Protein AF-A0A139AP33-F1 (afdb_monomer_lite)

Sequence (395 aa):
MQYPSALDFALANGSDWPFNKKGGNVVLVNPSEPEHVGDKYVLIPSLDIVRLLLRQGARVTDTALEKARWMTREGSDKWGRVFPPKPEFLHLLEFHITFLKQLTKVNADLQLRLEGAQRSVKELEQRRVEADRLAAALKELKGVVLSKDARISELERQSQSSLGLKNQWNSNAKRATSIANQSVARTLGTMDLGVDAILPKPVRKLVHVLRPYVPQDTDEIALSHGDKIWCMFQFADGWCAGMNRTTTQSGYFPMMCVSLSPPDEASAISKRAQASVPARTSSSSQLLQSPSIMADPPLHTLSKVPNGMLSREYKAPGLVLNNGTQGYAKAAEADTETDDGMYDSDGENVPAGGIPLPGGAMHVKQSESSVLLNGSSGLTVNGKLPRSDSLHVMW

Foldseek 3Di:
DDQPFPLSQLLAFDWFDWDADDDDDDDPDDDPDPVVGTDIDGRDRDPVSNVVCLVVPTDDDPSSLVSLVCLQPFQAHPVRRGDHRDNVSNVVNVVSVVVVVVVVVVVVVVVVVVVVVVVVVVVVVVVVVVVVVVVVVVVVVVVVVVVVVVVVVVVVVVVVVVVVVVVVVVVVVVVVVVVVVVVVVVVPPDDDDDPPQFDWDFDQAKKFFCAWDDDPDPQDDTDDHGWIWRWGTAHNLQKTWTAGPVVRDTGIDGNVRIGNDGNVVPPPDDDDDPDPRDDDPDDDDDDDDDDDDDDDDDDDDDDDDDDDDDDDDDDDDDDDDDDDDDDDDDDDDDDDDDDDDDDDDDDDDDDDDDDDDDDDDDDDDDDDDDDDDDDDDDDDDDDDDDDDDDDDDDD

Secondary structure (DSSP, 8-state):
---SSHHHHHT--EEEEEEEPSSS-------SSHHHHEEEEEE---HHHHHHHHHTT----HHHHHHHHHHHH--B-TTS-B----HHHHHHHHHHHHHHHHHHHHHHHHHHHHHHHHHHHHHHHHHHHHHHHHHHHHHHHHHHHHHHHHHHHHHHHHHHHHHHHHHHHHHHHHHHHHHHHHHHHHHT-S----TTSSSPEEEEEEEEESS-B--SSTTB--B-TT-EEEEEEE-TTSEEEEEETTT--EEEEEGGGEESS-GGGSTTS-----PPPPPP------S---------------------------PPPP-------------------------------PPPP----------------PPP-----------------------

Organism: Gonapodya prolifera (strain JEL478) (NCBI:txid1344416)

InterPro domains:
  IPR001452 SH3 domain [PF00018] (210-254)
  IPR001452 SH3 domain [PS50002] (202-263)
  IPR001452 SH3 domain [SM00326] (205-262)
  IPR036028 SH3-like domain superfamily [SSF50044] (200-282)

Structure (mmCIF, N/CA/C/O backbone):
data_AF-A0A139AP33-F1
#
_entry.id   AF-A0A139AP33-F1
#
loop_
_atom_site.group_PDB
_atom_site.id
_atom_site.type_symbol
_atom_site.label_atom_id
_atom_site.label_alt_id
_atom_site.label_comp_id
_atom_site.label_asym_id
_atom_site.label_entity_id
_atom_site.label_seq_id
_atom_site.pdbx_PDB_ins_code
_atom_site.Cartn_x
_atom_site.Cartn_y
_atom_site.Cartn_z
_atom_site.occupancy
_atom_site.B_iso_or_equiv
_atom_site.auth_seq_id
_atom_site.auth_comp_id
_atom_site.auth_asym_id
_atom_site.auth_atom_id
_atom_site.pdbx_PDB_model_num
ATOM 1 N N . MET A 1 1 ? 20.635 -9.758 -42.811 1.00 61.88 1 MET A N 1
ATOM 2 C CA . MET A 1 1 ? 21.502 -9.275 -41.712 1.00 61.88 1 MET A CA 1
ATOM 3 C C . MET A 1 1 ? 20.658 -9.184 -40.464 1.00 61.88 1 MET A C 1
ATOM 5 O O . MET A 1 1 ? 19.568 -8.636 -40.547 1.00 61.88 1 MET A O 1
ATOM 9 N N . GLN A 1 2 ? 21.104 -9.769 -39.359 1.00 79.38 2 GLN A N 1
ATOM 10 C CA . GLN A 1 2 ? 20.368 -9.698 -38.099 1.00 79.38 2 GLN A CA 1
ATOM 11 C C . GLN A 1 2 ? 21.037 -8.653 -37.211 1.00 79.38 2 GLN A C 1
ATOM 13 O O . GLN A 1 2 ? 22.228 -8.751 -36.926 1.00 79.38 2 GLN A O 1
ATOM 18 N N . TYR A 1 3 ? 20.274 -7.633 -36.826 1.00 87.38 3 TYR A N 1
ATOM 19 C CA . TYR A 1 3 ? 20.676 -6.697 -35.785 1.00 87.38 3 TYR A CA 1
ATOM 20 C C . TYR A 1 3 ? 20.034 -7.156 -34.474 1.00 87.38 3 TYR A C 1
ATOM 22 O O . TYR A 1 3 ? 18.835 -7.437 -34.483 1.00 87.38 3 TYR A O 1
ATOM 30 N N . PRO A 1 4 ? 20.787 -7.226 -33.360 1.00 90.75 4 PRO A N 1
ATOM 31 C CA . PRO A 1 4 ? 20.240 -7.671 -32.076 1.00 90.75 4 PRO A CA 1
ATOM 32 C C . PRO A 1 4 ? 19.092 -6.796 -31.561 1.00 90.75 4 PRO A C 1
ATOM 34 O O . PRO A 1 4 ? 18.235 -7.261 -30.817 1.00 90.75 4 PRO A O 1
ATOM 37 N N . SER A 1 5 ? 19.072 -5.520 -31.950 1.00 95.19 5 SER A N 1
ATOM 38 C CA . SER A 1 5 ? 18.048 -4.565 -31.545 1.00 95.19 5 SER A CA 1
ATOM 39 C C . SER A 1 5 ? 17.845 -3.468 -32.597 1.00 95.19 5 SER A C 1
ATOM 41 O O . SER A 1 5 ? 18.702 -3.222 -33.450 1.00 95.19 5 SER A O 1
ATOM 43 N N . ALA A 1 6 ? 16.716 -2.758 -32.512 1.00 94.94 6 ALA A N 1
ATOM 44 C CA . ALA A 1 6 ? 16.479 -1.559 -33.320 1.00 94.94 6 ALA A CA 1
ATOM 45 C C . ALA A 1 6 ? 17.514 -0.456 -33.030 1.00 94.94 6 ALA A C 1
ATOM 47 O O . ALA A 1 6 ? 17.881 0.298 -33.927 1.00 94.94 6 ALA A O 1
ATOM 48 N N . LEU A 1 7 ? 18.029 -0.396 -31.797 1.00 96.19 7 LEU A N 1
ATOM 49 C CA . LEU A 1 7 ? 19.092 0.527 -31.401 1.00 96.19 7 LEU A CA 1
ATOM 50 C C . LEU A 1 7 ? 20.423 0.165 -32.077 1.00 96.19 7 LEU A C 1
ATOM 52 O O . LEU A 1 7 ? 21.103 1.031 -32.618 1.00 96.19 7 LEU A O 1
ATOM 56 N N . ASP A 1 8 ? 20.750 -1.127 -32.128 1.00 94.69 8 ASP A N 1
ATOM 57 C CA . ASP A 1 8 ? 21.916 -1.652 -32.842 1.00 94.69 8 ASP A CA 1
ATOM 58 C C . ASP A 1 8 ? 21.874 -1.388 -34.348 1.00 94.69 8 ASP A C 1
ATOM 60 O O . ASP A 1 8 ? 22.937 -1.269 -34.966 1.00 94.69 8 ASP A O 1
ATOM 64 N N . PHE A 1 9 ? 20.669 -1.342 -34.925 1.00 94.38 9 PHE A N 1
ATOM 65 C CA . PHE A 1 9 ? 20.429 -0.964 -36.314 1.00 94.38 9 PHE A CA 1
ATOM 66 C C . PHE A 1 9 ? 20.532 0.550 -36.522 1.00 94.38 9 PHE A C 1
ATOM 68 O O . PHE A 1 9 ? 21.178 0.988 -37.467 1.00 94.38 9 PHE A O 1
ATOM 75 N N . ALA A 1 10 ? 19.968 1.361 -35.623 1.00 95.62 10 ALA A N 1
ATOM 76 C CA . ALA A 1 10 ? 20.058 2.822 -35.690 1.00 95.62 10 ALA A CA 1
ATOM 77 C C . ALA A 1 10 ? 21.498 3.345 -35.533 1.00 95.62 10 ALA A C 1
ATOM 79 O O . ALA A 1 10 ? 21.829 4.413 -36.043 1.00 95.62 10 ALA A O 1
ATOM 80 N N . LEU A 1 11 ? 22.354 2.579 -34.851 1.00 94.44 11 LEU A N 1
ATOM 81 C CA . LEU A 1 11 ? 23.795 2.815 -34.737 1.00 94.44 11 LEU A CA 1
ATOM 82 C C . LEU A 1 11 ? 24.606 2.113 -35.839 1.00 94.44 11 LEU A C 1
ATOM 84 O O . LEU A 1 11 ? 25.833 2.138 -35.809 1.00 94.44 11 LEU A O 1
ATOM 88 N N . ALA A 1 12 ? 23.972 1.447 -36.804 1.00 91.31 12 ALA A N 1
ATOM 89 C CA . ALA A 1 12 ? 24.701 0.877 -37.926 1.00 91.31 12 ALA A CA 1
ATOM 90 C C . ALA A 1 12 ? 25.215 2.007 -38.824 1.00 91.31 12 ALA A C 1
ATOM 92 O O . ALA A 1 12 ? 24.454 2.882 -39.233 1.00 91.31 12 ALA A O 1
ATOM 93 N N . ASN A 1 13 ? 26.508 1.969 -39.143 1.00 88.50 13 ASN A N 1
ATOM 94 C CA . ASN A 1 13 ? 27.123 2.914 -40.062 1.00 88.50 13 ASN A CA 1
ATOM 95 C C . ASN A 1 13 ? 27.767 2.186 -41.240 1.00 88.50 13 ASN A C 1
ATOM 97 O O . ASN A 1 13 ? 28.362 1.115 -41.089 1.00 88.50 13 ASN A O 1
ATOM 101 N N . GLY A 1 14 ? 27.641 2.798 -42.409 1.00 85.19 14 GLY A N 1
ATOM 102 C CA . GLY A 1 14 ? 28.465 2.535 -43.573 1.00 85.19 14 GLY A CA 1
ATOM 103 C C . GLY A 1 14 ? 27.660 2.423 -44.860 1.00 85.19 14 GLY A C 1
ATOM 104 O O . GLY A 1 14 ? 26.457 2.692 -44.909 1.00 85.19 14 GLY A O 1
ATOM 105 N N . SER A 1 15 ? 28.364 2.068 -45.920 1.00 80.00 15 SER A N 1
ATOM 106 C CA . SER A 1 15 ? 27.911 2.184 -47.304 1.00 80.00 15 SER A CA 1
ATOM 107 C C . SER A 1 15 ? 27.542 0.835 -47.910 1.00 80.00 15 SER A C 1
ATOM 109 O O . SER A 1 15 ? 27.972 -0.198 -47.429 1.00 80.00 15 SER A O 1
ATOM 111 N N . ASP A 1 16 ? 26.746 0.816 -48.976 1.00 84.94 16 ASP A N 1
ATOM 112 C CA . ASP A 1 16 ? 26.514 -0.409 -49.754 1.00 84.94 16 ASP A CA 1
ATOM 113 C C . ASP A 1 16 ? 25.817 -1.553 -48.986 1.00 84.94 16 ASP A C 1
ATOM 115 O O . ASP A 1 16 ? 26.021 -2.735 -49.273 1.00 84.94 16 ASP A O 1
ATOM 119 N N . TRP A 1 17 ? 24.955 -1.221 -48.017 1.00 85.44 17 TRP A N 1
ATOM 120 C CA . TRP A 1 17 ? 24.134 -2.219 -47.332 1.00 85.44 17 TRP A CA 1
ATOM 121 C C . TRP A 1 17 ? 23.071 -2.767 -48.297 1.00 85.44 17 TRP A C 1
ATOM 123 O O . TRP A 1 17 ? 22.276 -1.974 -48.802 1.00 85.44 17 TRP A O 1
ATOM 133 N N . PRO A 1 18 ? 23.020 -4.086 -48.555 1.00 87.12 18 PRO A N 1
ATOM 134 C CA . PRO A 1 18 ? 22.015 -4.676 -49.426 1.00 87.12 18 PRO A CA 1
ATOM 135 C C . PRO A 1 18 ? 20.666 -4.755 -48.704 1.00 87.12 18 PRO A C 1
ATOM 137 O O . PRO A 1 18 ? 20.555 -5.344 -47.626 1.00 87.12 18 PRO A O 1
ATOM 140 N N . PHE A 1 19 ? 19.637 -4.189 -49.320 1.00 88.12 19 PHE A N 1
ATOM 141 C CA . PHE A 1 19 ? 18.241 -4.306 -48.920 1.00 88.12 19 PHE A CA 1
ATOM 142 C C . PHE A 1 19 ? 17.433 -4.933 -50.052 1.00 88.12 19 PHE A C 1
ATOM 144 O O . PHE A 1 19 ? 17.755 -4.786 -51.229 1.00 88.12 19 PHE A O 1
ATOM 151 N N . ASN A 1 20 ? 16.354 -5.623 -49.696 1.00 87.81 20 ASN A N 1
ATOM 152 C CA . ASN A 1 20 ? 15.423 -6.143 -50.691 1.00 87.81 20 ASN A CA 1
ATOM 153 C C . ASN A 1 20 ? 14.781 -4.983 -51.463 1.00 87.81 20 ASN A C 1
ATOM 155 O O . ASN A 1 20 ? 14.482 -3.939 -50.874 1.00 87.81 20 ASN A O 1
ATOM 159 N N . LYS A 1 21 ? 14.520 -5.190 -52.760 1.00 85.25 21 LYS A N 1
ATOM 160 C CA . LYS A 1 21 ? 13.766 -4.223 -53.565 1.00 85.25 21 LYS A CA 1
ATOM 161 C C . LYS A 1 21 ? 12.393 -3.970 -52.953 1.00 85.25 21 LYS A C 1
ATOM 163 O O . LYS A 1 21 ? 11.751 -4.875 -52.417 1.00 85.25 21 LYS A O 1
ATOM 168 N N . LYS A 1 22 ? 11.926 -2.727 -53.051 1.00 82.44 22 LYS A N 1
ATOM 169 C CA . LYS A 1 22 ? 10.578 -2.357 -52.607 1.00 82.44 22 LYS A CA 1
ATOM 170 C C . LYS A 1 22 ? 9.536 -2.995 -53.531 1.00 82.44 22 LYS A C 1
ATOM 172 O O . LYS A 1 22 ? 9.592 -2.805 -54.741 1.00 82.44 22 LYS A O 1
ATOM 177 N N . GLY A 1 23 ? 8.558 -3.694 -52.959 1.00 80.44 23 GLY A N 1
ATOM 178 C CA . GLY A 1 23 ? 7.408 -4.239 -53.689 1.00 80.44 23 GLY A CA 1
ATOM 179 C C . GLY A 1 23 ? 7.094 -5.692 -53.331 1.00 80.44 23 GLY A C 1
ATOM 180 O O . GLY A 1 23 ? 7.936 -6.410 -52.806 1.00 80.44 23 GLY A O 1
ATOM 181 N N . GLY A 1 24 ? 5.858 -6.119 -53.607 1.00 78.06 24 GLY A N 1
ATOM 182 C CA . GLY A 1 24 ? 5.399 -7.502 -53.400 1.00 78.06 24 GLY A CA 1
ATOM 183 C C . GLY A 1 24 ? 5.496 -8.392 -54.643 1.00 78.06 24 GLY A C 1
ATOM 184 O O . GLY A 1 24 ? 5.074 -9.544 -54.599 1.00 78.06 24 GLY A O 1
ATOM 185 N N . ASN A 1 25 ? 6.003 -7.865 -55.762 1.00 75.69 25 ASN A N 1
ATOM 186 C CA . ASN A 1 25 ? 6.038 -8.588 -57.028 1.00 75.69 25 ASN A CA 1
ATOM 187 C C . ASN A 1 25 ? 7.357 -9.363 -57.145 1.00 75.69 25 ASN A C 1
ATOM 189 O O . ASN A 1 25 ? 8.392 -8.808 -57.516 1.00 75.69 25 ASN A O 1
ATOM 193 N N . VAL A 1 26 ? 7.325 -10.637 -56.753 1.00 72.06 26 VAL A N 1
ATOM 194 C CA . VAL A 1 26 ? 8.489 -11.526 -56.804 1.00 72.06 26 VAL A CA 1
ATOM 195 C C . VAL A 1 26 ? 8.651 -12.029 -58.233 1.00 72.06 26 VAL A C 1
ATOM 197 O O . VAL A 1 26 ? 7.945 -12.931 -58.678 1.00 72.06 26 VAL A O 1
ATOM 200 N N . VAL A 1 27 ? 9.585 -11.431 -58.966 1.00 75.75 27 VAL A N 1
ATOM 201 C CA . VAL A 1 27 ? 9.938 -11.872 -60.315 1.00 75.75 27 VAL A CA 1
ATOM 202 C C . VAL A 1 27 ? 10.985 -12.984 -60.206 1.00 75.75 27 VAL A C 1
ATOM 204 O O . VAL A 1 27 ? 12.118 -12.744 -59.795 1.00 75.75 27 VAL A O 1
ATOM 207 N N . LEU A 1 28 ? 10.603 -14.212 -60.567 1.00 73.88 28 LEU A N 1
ATOM 208 C CA . LEU A 1 28 ? 11.486 -15.385 -60.606 1.00 73.88 28 LEU A CA 1
ATOM 209 C C . LEU A 1 28 ? 12.326 -15.375 -61.891 1.00 73.88 28 LEU A C 1
ATOM 211 O O . LEU A 1 28 ? 12.119 -16.175 -62.800 1.00 73.88 28 LEU A O 1
ATOM 215 N N . VAL A 1 29 ? 13.258 -14.433 -61.984 1.00 79.38 29 VAL A N 1
ATOM 216 C CA . VAL A 1 29 ? 14.261 -14.385 -63.055 1.00 79.38 29 VAL A CA 1
ATOM 217 C C . VAL A 1 29 ? 15.614 -14.723 -62.442 1.00 79.38 29 VAL A C 1
ATOM 219 O O . VAL A 1 29 ? 15.913 -14.256 -61.348 1.00 79.38 29 VAL A O 1
ATOM 222 N N . ASN A 1 30 ? 16.420 -15.543 -63.126 1.00 84.81 30 ASN A N 1
ATOM 223 C CA . ASN A 1 30 ? 17.779 -15.871 -62.693 1.00 84.81 30 ASN A CA 1
ATOM 224 C C . ASN A 1 30 ? 18.640 -14.590 -62.729 1.00 84.81 30 ASN A C 1
ATOM 226 O O . ASN A 1 30 ? 18.933 -14.101 -63.824 1.00 84.81 30 ASN A O 1
ATOM 230 N N . PRO A 1 31 ? 18.996 -13.996 -61.578 1.00 86.62 31 PRO A N 1
ATOM 231 C CA . PRO A 1 31 ? 19.612 -12.679 -61.552 1.00 86.62 31 PRO A CA 1
ATOM 232 C C . PRO A 1 31 ? 21.071 -12.766 -62.014 1.00 86.62 31 PRO A C 1
ATOM 234 O O . PRO A 1 31 ? 21.902 -13.385 -61.357 1.00 86.62 31 PRO A O 1
ATOM 237 N N . SER A 1 32 ? 21.397 -12.118 -63.136 1.00 88.88 32 SER A N 1
ATOM 238 C CA . SER A 1 32 ? 22.773 -12.032 -63.651 1.00 88.88 32 SER A CA 1
ATOM 239 C C . SER A 1 32 ? 23.646 -10.993 -62.937 1.00 88.88 32 SER A C 1
ATOM 241 O O . SER A 1 32 ? 24.868 -11.073 -63.016 1.00 88.88 32 SER A O 1
ATOM 243 N N . GLU A 1 33 ? 23.040 -10.035 -62.228 1.00 88.81 33 GLU A N 1
ATOM 244 C CA . GLU A 1 33 ? 23.731 -8.936 -61.551 1.00 88.81 33 GLU A CA 1
ATOM 245 C C . GLU A 1 33 ? 23.226 -8.771 -60.105 1.00 88.81 33 GLU A C 1
ATOM 247 O O . GLU A 1 33 ? 22.037 -8.984 -59.842 1.00 88.81 33 GLU A O 1
ATOM 252 N N . PRO A 1 34 ? 24.079 -8.354 -59.148 1.00 83.00 34 PRO A N 1
ATOM 253 C CA . PRO A 1 34 ? 23.677 -8.143 -57.751 1.00 83.00 34 PRO A CA 1
ATOM 254 C C . PRO A 1 34 ? 22.564 -7.098 -57.570 1.00 83.00 34 PRO A C 1
ATOM 256 O O . PRO A 1 34 ? 21.790 -7.163 -56.619 1.00 83.00 34 PRO A O 1
ATOM 259 N N . GLU A 1 35 ? 22.457 -6.145 -58.492 1.00 86.94 35 GLU A N 1
ATOM 260 C CA . GLU A 1 35 ? 21.433 -5.093 -58.486 1.00 86.94 35 GLU A CA 1
ATOM 261 C C . GLU A 1 35 ? 20.051 -5.625 -58.895 1.00 86.94 35 GLU A C 1
ATOM 263 O O . GLU A 1 35 ? 19.024 -4.982 -58.668 1.00 86.94 35 GLU A O 1
ATOM 268 N N . HIS A 1 36 ? 19.984 -6.831 -59.469 1.00 86.88 36 HIS A N 1
ATOM 269 C CA . HIS A 1 36 ? 18.717 -7.499 -59.754 1.00 86.88 36 HIS A CA 1
ATOM 270 C C . HIS A 1 36 ? 18.057 -8.042 -58.482 1.00 86.88 36 HIS A C 1
ATOM 272 O O . HIS A 1 36 ? 16.828 -8.071 -58.418 1.00 86.88 36 HIS A O 1
ATOM 278 N N . VAL A 1 37 ? 18.841 -8.415 -57.461 1.00 85.81 37 VAL A N 1
ATOM 279 C CA . VAL A 1 37 ? 18.325 -9.020 -56.217 1.00 85.81 37 VAL A CA 1
ATOM 280 C C . VAL A 1 37 ? 18.058 -8.017 -55.095 1.00 85.81 37 VAL A C 1
ATOM 282 O O . VAL A 1 37 ? 17.289 -8.322 -54.185 1.00 85.81 37 VAL A O 1
ATOM 285 N N . GLY A 1 38 ? 18.646 -6.820 -55.143 1.00 88.06 38 GLY A N 1
ATOM 286 C CA . GLY A 1 38 ? 18.471 -5.834 -54.081 1.00 88.06 38 GLY A CA 1
ATOM 287 C C . GLY A 1 38 ? 19.028 -4.456 -54.407 1.00 88.06 38 GLY A C 1
ATOM 288 O O . GLY A 1 38 ? 19.810 -4.285 -55.338 1.00 88.06 38 GLY A O 1
ATOM 289 N N . ASP A 1 39 ? 18.623 -3.489 -53.592 1.00 89.88 39 ASP A N 1
ATOM 290 C CA . ASP A 1 39 ? 19.089 -2.109 -53.640 1.00 89.88 39 ASP A CA 1
ATOM 291 C C . ASP A 1 39 ? 20.153 -1.890 -52.557 1.00 89.88 39 ASP A C 1
ATOM 293 O O . ASP A 1 39 ? 20.080 -2.454 -51.461 1.00 89.88 39 ASP A O 1
ATOM 297 N N . LYS A 1 40 ? 21.152 -1.055 -52.842 1.00 89.19 40 LYS A N 1
ATOM 298 C CA . LYS A 1 40 ? 22.193 -0.684 -51.878 1.00 89.19 40 LYS A CA 1
ATOM 299 C C . LYS A 1 40 ? 21.840 0.639 -51.208 1.00 89.19 40 LYS A C 1
ATOM 301 O O . LYS A 1 40 ? 21.593 1.629 -51.889 1.00 89.19 40 LYS A O 1
ATOM 306 N N . TYR A 1 41 ? 21.868 0.673 -49.879 1.00 89.75 41 TYR A N 1
ATOM 307 C CA . TYR A 1 41 ? 21.629 1.889 -49.101 1.00 89.75 41 TYR A CA 1
ATOM 308 C C . TYR A 1 41 ? 22.834 2.255 -48.235 1.00 89.75 41 TYR A C 1
ATOM 310 O O . TYR A 1 41 ? 23.548 1.395 -47.714 1.00 89.75 41 TYR A O 1
ATOM 318 N N . VAL A 1 42 ? 23.034 3.560 -48.053 1.00 89.50 42 VAL A N 1
ATOM 319 C CA . VAL A 1 42 ? 23.974 4.102 -47.070 1.00 89.50 42 VAL A CA 1
ATOM 320 C C . VAL A 1 42 ? 23.219 4.302 -45.763 1.00 89.50 42 VAL A C 1
ATOM 322 O O . VAL A 1 42 ? 22.214 5.013 -45.726 1.00 89.50 42 VAL A O 1
ATOM 325 N N . LEU A 1 43 ? 23.695 3.669 -44.694 1.00 90.31 43 LEU A N 1
ATOM 326 C CA . LEU A 1 43 ? 23.134 3.841 -43.360 1.00 90.31 43 LEU A CA 1
ATOM 327 C C . LEU A 1 43 ? 23.965 4.874 -42.611 1.00 90.31 43 LEU A C 1
ATOM 329 O O . LEU A 1 43 ? 25.158 4.674 -42.387 1.00 90.31 43 LEU A O 1
ATOM 333 N N . ILE A 1 44 ? 23.318 5.977 -42.237 1.00 91.44 44 ILE A N 1
ATOM 334 C CA . ILE A 1 44 ? 23.919 7.054 -41.455 1.00 91.44 44 ILE A CA 1
ATOM 335 C C . ILE A 1 44 ? 23.213 7.089 -40.096 1.00 91.44 44 ILE A C 1
ATOM 337 O O . ILE A 1 44 ? 22.006 7.350 -40.056 1.00 91.44 44 ILE A O 1
ATOM 341 N N . PRO A 1 45 ? 23.935 6.868 -38.984 1.00 94.12 45 PRO A N 1
ATOM 342 C CA . PRO A 1 45 ? 23.361 6.997 -37.654 1.00 94.12 45 PRO A CA 1
ATOM 343 C C . PRO A 1 45 ? 22.785 8.397 -37.432 1.00 94.12 45 PRO A C 1
ATOM 345 O O . PRO A 1 45 ? 23.468 9.400 -37.658 1.00 94.12 45 PRO A O 1
ATOM 348 N N . SER A 1 46 ? 21.541 8.454 -36.956 1.00 96.00 46 SER A N 1
ATOM 349 C CA . SER A 1 46 ? 20.842 9.696 -36.619 1.00 96.00 46 SER A CA 1
ATOM 350 C C . SER A 1 46 ? 20.610 9.784 -35.116 1.00 96.00 46 SER A C 1
ATOM 352 O O . SER A 1 46 ? 20.023 8.884 -34.509 1.00 96.00 46 SER A O 1
ATOM 354 N N . LEU A 1 47 ? 21.049 10.893 -34.518 1.00 96.94 47 LEU A N 1
ATOM 355 C CA . LEU A 1 47 ? 20.906 11.135 -33.085 1.00 96.94 47 LEU A CA 1
ATOM 356 C C . LEU A 1 47 ? 19.432 11.213 -32.669 1.00 96.94 47 LEU A C 1
ATOM 358 O O . LEU A 1 47 ? 19.073 10.736 -31.596 1.00 96.94 47 LEU A O 1
ATOM 362 N N . ASP A 1 48 ? 18.569 11.749 -33.530 1.00 97.94 48 ASP A N 1
ATOM 363 C CA . ASP A 1 48 ? 17.142 11.894 -33.239 1.00 97.94 48 ASP A CA 1
ATOM 364 C C . ASP A 1 48 ? 16.417 10.551 -33.249 1.00 97.94 48 ASP A C 1
ATOM 366 O O . ASP A 1 48 ? 15.576 10.303 -32.386 1.00 97.94 48 ASP A O 1
ATOM 370 N N . ILE A 1 49 ? 16.804 9.643 -34.152 1.00 97.69 49 ILE A N 1
ATOM 371 C CA . ILE A 1 49 ? 16.285 8.269 -34.164 1.00 97.69 49 ILE A CA 1
ATOM 372 C C . ILE A 1 49 ? 16.737 7.529 -32.901 1.00 97.69 49 ILE A C 1
ATOM 374 O O . ILE A 1 49 ? 15.925 6.877 -32.250 1.00 97.69 49 ILE A O 1
ATOM 378 N N . VAL A 1 50 ? 18.007 7.664 -32.504 1.00 97.94 50 VAL A N 1
ATOM 379 C CA . VAL A 1 50 ? 18.518 7.046 -31.269 1.00 97.94 50 VAL A CA 1
ATOM 380 C C . VAL A 1 50 ? 17.795 7.604 -30.040 1.00 97.94 50 VAL A C 1
ATOM 382 O O . VAL A 1 50 ? 17.308 6.831 -29.219 1.00 97.94 50 VAL A O 1
ATOM 385 N N . ARG A 1 51 ? 17.633 8.929 -29.931 1.00 98.19 51 ARG A N 1
ATOM 386 C CA . ARG A 1 51 ? 16.845 9.561 -28.857 1.00 98.19 51 ARG A CA 1
ATOM 387 C C . ARG A 1 51 ? 15.408 9.058 -28.837 1.00 98.19 51 ARG A C 1
ATOM 389 O O . ARG A 1 51 ? 14.890 8.774 -27.760 1.00 98.19 51 ARG A O 1
ATOM 396 N N . LEU A 1 52 ? 14.767 8.948 -30.000 1.00 98.06 52 LEU A N 1
ATOM 397 C CA . LEU A 1 52 ? 13.407 8.434 -30.117 1.00 98.06 52 LEU A CA 1
ATOM 398 C C . LEU A 1 52 ? 13.324 6.999 -29.589 1.00 98.06 52 LEU A C 1
ATOM 400 O O . LEU A 1 52 ? 12.475 6.718 -28.750 1.00 98.06 52 LEU A O 1
ATOM 404 N N . LEU A 1 53 ? 14.232 6.119 -30.012 1.00 97.81 53 LEU A N 1
ATOM 405 C CA . LEU A 1 53 ? 14.270 4.730 -29.555 1.00 97.81 53 LEU A CA 1
ATOM 406 C C . LEU A 1 53 ? 14.472 4.635 -28.037 1.00 97.81 53 LEU A C 1
ATOM 408 O O . LEU A 1 53 ? 13.733 3.912 -27.374 1.00 97.81 53 LEU A O 1
ATOM 412 N N . LEU A 1 54 ? 15.405 5.404 -27.467 1.00 97.62 54 LEU A N 1
ATOM 413 C CA . LEU A 1 54 ? 15.631 5.435 -26.016 1.00 97.62 54 LEU A CA 1
ATOM 414 C C . LEU A 1 54 ? 14.406 5.959 -25.252 1.00 97.62 54 LEU A C 1
ATOM 416 O O . LEU A 1 54 ? 14.044 5.409 -24.214 1.00 97.62 54 LEU A O 1
ATOM 420 N N . ARG A 1 55 ? 13.719 6.986 -25.776 1.00 96.75 55 ARG A N 1
ATOM 421 C CA . ARG A 1 55 ? 12.462 7.496 -25.195 1.00 96.75 55 ARG A CA 1
ATOM 422 C C . ARG A 1 55 ? 11.335 6.466 -25.238 1.00 96.75 55 ARG A C 1
ATOM 424 O O . ARG A 1 55 ? 10.510 6.459 -24.334 1.00 96.75 55 ARG A O 1
ATOM 431 N N . GLN A 1 56 ? 11.320 5.598 -26.249 1.00 97.56 56 GLN A N 1
ATOM 432 C CA . GLN A 1 56 ? 10.376 4.481 -26.369 1.00 97.56 56 GLN A CA 1
ATOM 433 C C . GLN A 1 56 ? 10.820 3.229 -25.587 1.00 97.56 56 GLN A C 1
ATOM 435 O O . GLN A 1 56 ? 10.210 2.170 -25.714 1.00 97.56 56 GLN A O 1
ATOM 440 N N . GLY A 1 57 ? 11.874 3.328 -24.769 1.00 96.00 57 GLY A N 1
ATOM 441 C CA . GLY A 1 57 ? 12.324 2.243 -23.896 1.00 96.00 57 GLY A CA 1
ATOM 442 C C . GLY A 1 57 ? 13.230 1.212 -24.570 1.00 96.00 57 GLY A C 1
ATOM 443 O O . GLY A 1 57 ? 13.365 0.097 -24.061 1.00 96.00 57 GLY A O 1
ATOM 444 N N . ALA A 1 58 ? 13.864 1.549 -25.699 1.00 96.69 58 ALA A N 1
ATOM 445 C CA . ALA A 1 58 ? 14.891 0.693 -26.282 1.00 96.69 58 ALA A CA 1
ATOM 446 C C . ALA A 1 58 ? 16.035 0.483 -25.280 1.00 96.69 58 ALA A C 1
ATOM 448 O O . ALA A 1 58 ? 16.600 1.435 -24.740 1.00 96.69 58 ALA A O 1
ATOM 449 N N . ARG A 1 59 ? 16.386 -0.781 -25.039 1.00 96.38 59 ARG A N 1
ATOM 450 C CA . ARG A 1 59 ? 17.461 -1.139 -24.113 1.00 96.38 59 ARG A CA 1
ATOM 451 C C . ARG A 1 59 ? 18.814 -0.869 -24.755 1.00 96.38 59 ARG A C 1
ATOM 453 O O . ARG A 1 59 ? 19.050 -1.271 -25.893 1.00 96.38 59 ARG A O 1
ATOM 460 N N . VAL A 1 60 ? 19.707 -0.240 -23.998 1.00 97.25 60 VAL A N 1
ATOM 461 C CA . VAL A 1 60 ? 21.105 -0.088 -24.400 1.00 97.25 60 VAL A CA 1
ATOM 462 C C . VAL A 1 60 ? 21.810 -1.427 -24.208 1.00 97.25 60 VAL A C 1
ATOM 464 O O . VAL A 1 60 ? 21.950 -1.896 -23.082 1.00 97.25 60 VAL A O 1
ATOM 467 N N . THR A 1 61 ? 22.195 -2.059 -25.313 1.00 95.94 61 THR A N 1
ATOM 468 C CA . THR A 1 61 ? 22.961 -3.310 -25.339 1.00 95.94 61 THR A CA 1
ATOM 469 C C . THR A 1 61 ? 24.461 -3.022 -25.269 1.00 95.94 61 THR A C 1
ATOM 471 O O . THR A 1 61 ? 24.913 -1.941 -25.661 1.00 95.94 61 THR A O 1
ATOM 474 N N . ASP A 1 62 ? 25.253 -4.000 -24.825 1.00 95.94 62 ASP A N 1
ATOM 475 C CA . ASP A 1 62 ? 26.718 -3.879 -24.824 1.00 95.94 62 ASP A CA 1
ATOM 476 C C . ASP A 1 62 ? 27.254 -3.666 -26.249 1.00 95.94 62 ASP A C 1
ATOM 478 O O . ASP A 1 62 ? 28.112 -2.815 -26.472 1.00 95.94 62 ASP A O 1
ATOM 482 N N . THR A 1 63 ? 26.644 -4.320 -27.245 1.00 94.81 63 THR A N 1
ATOM 483 C CA . THR A 1 63 ? 26.972 -4.133 -28.667 1.00 94.81 63 THR A CA 1
ATOM 484 C C . THR A 1 63 ? 26.694 -2.710 -29.158 1.00 94.81 63 THR A C 1
ATOM 486 O O . THR A 1 63 ? 27.450 -2.178 -29.973 1.00 94.81 63 THR A O 1
ATOM 489 N N . ALA A 1 64 ? 25.633 -2.060 -28.666 1.00 95.62 64 ALA A N 1
ATOM 490 C CA . ALA A 1 64 ? 25.335 -0.666 -28.983 1.00 95.62 64 ALA A CA 1
ATOM 491 C C . ALA A 1 64 ? 26.361 0.291 -28.351 1.00 95.62 64 ALA A C 1
ATOM 493 O O . ALA A 1 64 ? 26.802 1.236 -29.008 1.00 95.62 64 ALA A O 1
ATOM 494 N N . LEU A 1 65 ? 26.786 0.027 -27.109 1.00 96.38 65 LEU A N 1
ATOM 495 C CA . LEU A 1 65 ? 27.846 0.792 -26.443 1.00 96.38 65 LEU A CA 1
ATOM 496 C C . LEU A 1 65 ? 29.195 0.631 -27.141 1.00 96.38 65 LEU A C 1
ATOM 498 O O . LEU A 1 65 ? 29.893 1.623 -27.335 1.00 96.38 65 LEU A O 1
ATOM 502 N N . GLU A 1 66 ? 29.566 -0.586 -27.534 1.00 93.56 66 GLU A N 1
ATOM 503 C CA . GLU A 1 66 ? 30.805 -0.851 -28.269 1.00 93.56 66 GLU A CA 1
ATOM 504 C C . GLU A 1 66 ? 30.833 -0.110 -29.606 1.00 93.56 66 GLU A C 1
ATOM 506 O O . GLU A 1 66 ? 31.813 0.573 -29.904 1.00 93.56 66 GLU A O 1
ATOM 511 N N . LYS A 1 67 ? 29.732 -0.147 -30.371 1.00 92.06 67 LYS A N 1
ATOM 512 C CA . LYS A 1 67 ? 29.601 0.631 -31.614 1.00 92.06 67 LYS A CA 1
ATOM 513 C C . LYS A 1 67 ? 29.739 2.129 -31.368 1.00 92.06 67 LYS A C 1
ATOM 515 O O . LYS A 1 67 ? 30.462 2.796 -32.102 1.00 92.06 67 LYS A O 1
ATOM 520 N N . ALA A 1 68 ? 29.087 2.661 -30.334 1.00 94.25 68 ALA A N 1
ATOM 521 C CA . ALA A 1 68 ? 29.197 4.075 -29.989 1.00 94.25 68 ALA A CA 1
ATOM 522 C C . ALA A 1 68 ? 30.625 4.455 -29.549 1.00 94.25 68 ALA A C 1
ATOM 524 O O . ALA A 1 68 ? 31.131 5.493 -29.962 1.00 94.25 68 ALA A O 1
ATOM 525 N N . ARG A 1 69 ? 31.314 3.598 -28.779 1.00 94.31 69 ARG A N 1
ATOM 526 C CA . ARG A 1 69 ? 32.730 3.785 -28.400 1.00 94.31 69 ARG A CA 1
ATOM 527 C C . ARG A 1 69 ? 33.649 3.770 -29.611 1.00 94.31 69 ARG A C 1
ATOM 529 O O . ARG A 1 69 ? 34.585 4.565 -29.678 1.00 94.31 69 ARG A O 1
ATOM 536 N N . TRP A 1 70 ? 33.388 2.875 -30.555 1.00 90.00 70 TRP A N 1
ATOM 537 C CA . TRP A 1 70 ? 34.157 2.780 -31.786 1.00 90.00 70 TRP A CA 1
ATOM 538 C C . TRP A 1 70 ? 33.991 4.035 -32.652 1.00 90.00 70 TRP A C 1
ATOM 540 O O . TRP A 1 70 ? 34.996 4.621 -33.047 1.00 90.00 70 TRP A O 1
ATOM 550 N N . MET A 1 71 ? 32.760 4.551 -32.795 1.00 90.19 71 MET A N 1
ATOM 551 C CA . MET A 1 71 ? 32.485 5.834 -33.467 1.00 90.19 71 MET A CA 1
ATOM 552 C C . MET A 1 71 ? 33.197 7.040 -32.835 1.00 90.19 71 MET A C 1
ATOM 554 O O . MET A 1 71 ? 33.380 8.050 -33.513 1.00 90.19 71 MET A O 1
ATOM 558 N N . THR A 1 72 ? 33.587 6.964 -31.560 1.00 89.25 72 THR A N 1
ATOM 559 C CA . THR A 1 72 ? 34.352 8.018 -30.876 1.00 89.25 72 THR A CA 1
ATOM 560 C C . THR A 1 72 ? 35.849 7.967 -31.192 1.00 89.25 72 THR A C 1
ATOM 562 O O . THR A 1 72 ? 36.488 9.014 -31.231 1.00 89.25 72 THR A O 1
ATOM 565 N N . ARG A 1 73 ? 36.429 6.771 -31.378 1.00 84.50 73 ARG A N 1
ATOM 566 C CA . ARG A 1 73 ? 37.889 6.581 -31.512 1.00 84.50 73 ARG A CA 1
ATOM 567 C C . ARG A 1 73 ? 38.357 6.595 -32.958 1.00 84.50 73 ARG A C 1
ATOM 569 O O . ARG A 1 73 ? 39.270 7.328 -33.314 1.00 84.50 73 ARG A O 1
ATOM 576 N N . GLU A 1 74 ? 37.731 5.758 -33.770 1.00 71.25 74 GLU A N 1
ATOM 577 C CA . GLU A 1 74 ? 38.105 5.503 -35.149 1.00 71.25 74 GLU A CA 1
ATOM 578 C C . GLU A 1 74 ? 36.804 5.522 -35.919 1.00 71.25 74 GLU A C 1
ATOM 580 O O . GLU A 1 74 ? 36.107 4.516 -36.022 1.00 71.25 74 GLU A O 1
ATOM 585 N N . GLY A 1 75 ? 36.428 6.692 -36.422 1.00 66.75 75 GLY A N 1
ATOM 586 C CA . GLY A 1 75 ? 35.254 6.800 -37.265 1.00 66.75 75 GLY A CA 1
ATOM 587 C C . GLY A 1 75 ? 35.486 6.135 -38.618 1.00 66.75 75 GLY A C 1
ATOM 588 O O . GLY A 1 75 ? 35.254 6.767 -39.616 1.00 66.75 75 GLY A O 1
ATOM 589 N N . SER A 1 76 ? 36.023 4.925 -38.729 1.00 79.12 76 SER A N 1
ATOM 590 C CA . SER A 1 76 ? 35.978 4.190 -40.001 1.00 79.12 76 SER A CA 1
ATOM 591 C C . SER A 1 76 ? 34.675 3.410 -40.070 1.00 79.12 76 SER A C 1
ATOM 593 O O . SER A 1 76 ? 34.089 3.166 -39.032 1.00 79.12 76 SER A O 1
ATOM 595 N N . ASP A 1 77 ? 34.133 3.079 -41.240 1.00 77.75 77 ASP A N 1
ATOM 596 C CA . ASP A 1 77 ? 33.070 2.075 -41.349 1.00 77.75 77 ASP A CA 1
ATOM 597 C C . ASP A 1 77 ? 33.683 0.668 -41.463 1.00 77.75 77 ASP A C 1
ATOM 599 O O . ASP A 1 77 ? 34.898 0.501 -41.562 1.00 77.75 77 ASP A O 1
ATOM 603 N N . LYS A 1 78 ? 32.856 -0.385 -41.455 1.00 72.19 78 LYS A N 1
ATOM 604 C CA . LYS A 1 78 ? 33.345 -1.772 -41.604 1.00 72.19 78 LYS A CA 1
ATOM 605 C C . LYS A 1 78 ? 34.000 -2.062 -42.971 1.00 72.19 78 LYS A C 1
ATOM 607 O O . LYS A 1 78 ? 34.445 -3.182 -43.202 1.00 72.19 78 LYS A O 1
ATOM 612 N N . TRP A 1 79 ? 34.031 -1.077 -43.868 1.00 77.50 79 TRP A N 1
ATOM 613 C CA . TRP A 1 79 ? 34.689 -1.104 -45.171 1.00 77.50 79 TRP A CA 1
ATOM 614 C C . TRP A 1 79 ? 35.919 -0.178 -45.224 1.00 77.50 79 TRP A C 1
ATOM 616 O O . TRP A 1 79 ? 36.484 0.023 -46.297 1.00 77.50 79 TRP A O 1
ATOM 626 N N . GLY A 1 80 ? 36.350 0.376 -44.084 1.00 79.12 80 GLY A N 1
ATOM 627 C CA . GLY A 1 80 ? 37.539 1.220 -43.968 1.00 79.12 80 GLY A CA 1
ATOM 628 C C . GLY A 1 80 ? 37.337 2.682 -44.377 1.00 79.12 80 GLY A C 1
ATOM 629 O O . GLY A 1 80 ? 38.314 3.428 -44.437 1.00 79.12 80 GLY A O 1
ATOM 630 N N . ARG A 1 81 ? 36.104 3.134 -44.652 1.00 81.88 81 ARG A N 1
ATOM 631 C CA . ARG A 1 81 ? 35.837 4.543 -44.991 1.00 81.88 81 ARG A CA 1
ATOM 632 C C . ARG A 1 81 ? 35.812 5.395 -43.732 1.00 81.88 81 ARG A C 1
ATOM 634 O O . ARG A 1 81 ? 34.961 5.190 -42.876 1.00 81.88 81 ARG A O 1
ATOM 641 N N . VAL A 1 82 ? 36.710 6.371 -43.643 1.00 84.31 82 VAL A N 1
ATOM 642 C CA . VAL A 1 82 ? 36.817 7.276 -42.492 1.00 84.31 82 VAL A CA 1
ATOM 643 C C . VAL A 1 82 ? 35.726 8.360 -42.531 1.00 84.31 82 VAL A C 1
ATOM 645 O O . VAL A 1 82 ? 35.421 8.934 -43.572 1.00 84.31 82 VAL A O 1
ATOM 648 N N . PHE A 1 83 ? 35.152 8.649 -41.373 1.00 84.50 83 PHE A N 1
ATOM 649 C CA . PHE A 1 83 ? 34.142 9.631 -41.025 1.00 84.50 83 PHE A CA 1
ATOM 650 C C . PHE A 1 83 ? 34.568 10.340 -39.721 1.00 84.50 83 PHE A C 1
ATOM 652 O O . PHE A 1 83 ? 35.318 9.776 -38.920 1.00 84.50 83 PHE A O 1
ATOM 659 N N . PRO A 1 84 ? 34.119 11.587 -39.488 1.00 88.19 84 PRO A N 1
ATOM 660 C CA . PRO A 1 84 ? 34.467 12.332 -38.278 1.00 88.19 84 PRO A CA 1
ATOM 661 C C . PRO A 1 84 ? 33.996 11.617 -37.001 1.00 88.19 84 PRO A C 1
ATOM 663 O O . PRO A 1 84 ? 32.892 11.066 -37.013 1.00 88.19 84 PRO A O 1
ATOM 666 N N . PRO A 1 85 ? 34.770 11.640 -35.900 1.00 90.56 85 PRO A N 1
ATOM 667 C CA . PRO A 1 85 ? 34.367 11.011 -34.645 1.00 90.56 85 PRO A CA 1
ATOM 668 C C . PRO A 1 85 ? 33.039 11.593 -34.142 1.00 90.56 85 PRO A C 1
ATOM 670 O O . PRO A 1 85 ? 32.830 12.804 -34.203 1.00 90.56 85 PRO A O 1
ATOM 673 N N . LYS A 1 86 ? 32.146 10.726 -33.646 1.00 93.12 86 LYS A N 1
ATOM 674 C CA . LYS A 1 86 ? 30.793 11.095 -33.182 1.00 93.12 86 LYS A CA 1
ATOM 675 C C . LYS A 1 86 ? 30.569 10.728 -31.705 1.00 93.12 86 LYS A C 1
ATOM 677 O O . LYS A 1 86 ? 29.850 9.762 -31.418 1.00 93.12 86 LYS A O 1
ATOM 682 N N . PRO A 1 87 ? 31.189 11.450 -30.750 1.00 95.00 87 PRO A N 1
ATOM 683 C CA . PRO A 1 87 ? 31.089 11.148 -29.318 1.00 95.00 87 PRO A CA 1
ATOM 684 C C . PRO A 1 87 ? 29.675 11.328 -28.743 1.00 95.00 87 PRO A C 1
ATOM 686 O O . PRO A 1 87 ? 29.370 10.810 -27.667 1.00 95.00 87 PRO A O 1
ATOM 689 N N . GLU A 1 88 ? 28.787 12.031 -29.448 1.00 96.56 88 GLU A N 1
ATOM 690 C CA . GLU A 1 88 ? 27.439 12.365 -28.988 1.00 96.56 88 GLU A CA 1
ATOM 691 C C . GLU A 1 88 ? 26.589 11.115 -28.743 1.00 96.56 88 GLU A C 1
ATOM 693 O O . GLU A 1 88 ? 25.779 11.092 -27.815 1.00 96.56 88 GLU A O 1
ATOM 698 N N . PHE A 1 89 ? 26.789 10.057 -29.538 1.00 96.12 89 PHE A N 1
ATOM 699 C CA . PHE A 1 89 ? 26.086 8.787 -29.351 1.00 96.12 89 PHE A CA 1
ATOM 700 C C . PHE A 1 89 ? 26.507 8.099 -28.055 1.00 96.12 89 PHE A C 1
ATOM 702 O O . PHE A 1 89 ? 25.648 7.618 -27.320 1.00 96.12 89 PHE A O 1
ATOM 709 N N . LEU A 1 90 ? 27.805 8.087 -27.740 1.00 96.56 90 LEU A N 1
ATOM 710 C CA . LEU A 1 90 ? 28.301 7.479 -26.509 1.00 96.56 90 LEU A CA 1
ATOM 711 C C . LEU A 1 90 ? 27.775 8.229 -25.282 1.00 96.56 90 LEU A C 1
ATOM 713 O O . LEU A 1 90 ? 27.193 7.607 -24.395 1.00 96.56 90 LEU A O 1
ATOM 717 N N . HIS A 1 91 ? 27.896 9.560 -25.276 1.00 97.38 91 HIS A N 1
ATOM 718 C CA . HIS A 1 91 ? 27.384 10.390 -24.185 1.00 97.38 91 HIS A CA 1
ATOM 719 C C . HIS A 1 91 ? 25.878 10.203 -23.979 1.00 97.38 91 HIS A C 1
ATOM 721 O O . HIS A 1 91 ? 25.424 10.087 -22.842 1.00 97.38 91 HIS A O 1
ATOM 727 N N . LEU A 1 92 ? 25.096 10.128 -25.062 1.00 97.94 92 LEU A N 1
ATOM 728 C CA . LEU A 1 92 ? 23.654 9.907 -24.979 1.00 97.94 92 LEU A CA 1
ATOM 729 C C . LEU A 1 92 ? 23.313 8.553 -24.337 1.00 97.94 92 LEU A C 1
ATOM 731 O O . LEU A 1 92 ? 22.427 8.488 -23.483 1.00 97.94 92 LEU A O 1
ATOM 735 N N . LEU A 1 93 ? 24.007 7.482 -24.731 1.00 98.00 93 LEU A N 1
ATOM 736 C CA . LEU A 1 93 ? 23.781 6.142 -24.185 1.00 98.00 93 LEU A CA 1
ATOM 737 C C . LEU A 1 93 ? 24.206 6.045 -22.713 1.00 98.00 93 LEU A C 1
ATOM 739 O O . LEU A 1 93 ? 23.449 5.524 -21.895 1.00 98.00 93 LEU A O 1
ATOM 743 N N . GLU A 1 94 ? 25.375 6.576 -22.350 1.00 97.50 94 GLU A N 1
ATOM 744 C CA . GLU A 1 94 ? 25.874 6.572 -20.966 1.00 97.50 94 GLU A CA 1
ATOM 745 C C . GLU A 1 94 ? 25.000 7.420 -20.036 1.00 97.50 94 GLU A C 1
ATOM 747 O O . GLU A 1 94 ? 24.675 6.998 -18.917 1.00 97.50 94 GLU A O 1
ATOM 752 N N . PHE A 1 95 ? 24.546 8.579 -20.521 1.00 97.69 95 PHE A N 1
ATOM 753 C CA . PHE A 1 95 ? 23.572 9.405 -19.819 1.00 97.69 95 PHE A CA 1
ATOM 754 C C . PHE A 1 95 ? 22.270 8.636 -19.589 1.00 97.69 95 PHE A C 1
ATOM 756 O O . PHE A 1 95 ? 21.784 8.583 -18.461 1.00 97.69 95 PHE A O 1
ATOM 763 N N . HIS A 1 96 ? 21.730 7.982 -20.623 1.00 97.50 96 HIS A N 1
ATOM 764 C CA . HIS A 1 96 ? 20.493 7.212 -20.506 1.00 97.50 96 HIS A CA 1
ATOM 765 C C . HIS A 1 96 ? 20.620 6.050 -19.509 1.00 97.50 96 HIS A C 1
ATOM 767 O O . HIS A 1 96 ? 19.731 5.852 -18.683 1.00 97.50 96 HIS A O 1
ATOM 773 N N . ILE A 1 97 ? 21.740 5.319 -19.516 1.00 96.94 97 ILE A N 1
ATOM 774 C CA . ILE A 1 97 ? 22.008 4.249 -18.541 1.00 96.94 97 ILE A CA 1
ATOM 775 C C . ILE A 1 97 ? 22.033 4.802 -17.112 1.00 96.94 97 ILE A C 1
ATOM 777 O O . ILE A 1 97 ? 21.428 4.223 -16.208 1.00 96.94 97 ILE A O 1
ATOM 781 N N . THR A 1 98 ? 22.736 5.914 -16.896 1.00 97.12 98 THR A N 1
ATOM 782 C CA . THR A 1 98 ? 22.853 6.542 -15.572 1.00 97.12 98 THR A CA 1
ATOM 783 C C . THR A 1 98 ? 21.499 7.054 -15.086 1.00 97.12 98 THR A C 1
ATOM 785 O O . THR A 1 98 ? 21.113 6.792 -13.946 1.00 97.12 98 THR A O 1
ATOM 788 N N . PHE A 1 99 ? 20.744 7.699 -15.976 1.00 96.44 99 PHE A N 1
ATOM 789 C CA . PHE A 1 99 ? 19.387 8.161 -15.715 1.00 96.44 99 PHE A CA 1
ATOM 790 C C . PHE A 1 99 ? 18.461 7.007 -15.320 1.00 96.44 99 PHE A C 1
ATOM 792 O O . PHE A 1 99 ? 17.781 7.095 -14.299 1.00 96.44 99 PHE A O 1
ATOM 799 N N . LEU A 1 100 ? 18.477 5.895 -16.066 1.00 95.88 100 LEU A N 1
ATOM 800 C CA . LEU A 1 100 ? 17.673 4.721 -15.729 1.00 95.88 100 LEU A CA 1
ATOM 801 C C . LEU A 1 100 ? 18.039 4.172 -14.351 1.00 95.88 100 LEU A C 1
ATOM 803 O O . LEU A 1 100 ? 17.138 3.948 -13.556 1.00 95.88 100 LEU A O 1
ATOM 807 N N . LYS A 1 101 ? 19.329 4.028 -14.021 1.00 96.00 101 LYS A N 1
ATOM 808 C CA . LYS A 1 101 ? 19.765 3.569 -12.686 1.00 96.00 101 LYS A CA 1
ATOM 809 C C . LYS A 1 101 ? 19.232 4.460 -11.563 1.00 96.00 101 LYS A C 1
ATOM 811 O O . LYS A 1 101 ? 18.775 3.953 -10.537 1.00 96.00 101 LYS A O 1
ATOM 816 N N . GLN A 1 102 ? 19.290 5.779 -11.749 1.00 96.69 102 GLN A N 1
ATOM 817 C CA . GLN A 1 102 ? 18.758 6.732 -10.779 1.00 96.69 102 GLN A CA 1
ATOM 818 C C . GLN A 1 102 ? 17.238 6.598 -10.646 1.00 96.69 102 GLN A C 1
ATOM 820 O O . GLN A 1 102 ? 16.730 6.557 -9.527 1.00 96.69 102 GLN A O 1
ATOM 825 N N . LEU A 1 103 ? 16.526 6.458 -11.766 1.00 95.88 103 LEU A N 1
ATOM 826 C CA . LEU A 1 103 ? 15.082 6.259 -11.776 1.00 95.88 103 LEU A CA 1
ATOM 827 C C . LEU A 1 103 ? 14.683 4.966 -11.052 1.00 95.88 103 LEU A C 1
ATOM 829 O O . LEU A 1 103 ? 13.763 4.988 -10.239 1.00 95.88 103 LEU A O 1
ATOM 833 N N . THR A 1 104 ? 15.399 3.855 -11.264 1.00 96.31 104 THR A N 1
ATOM 834 C CA . THR A 1 104 ? 15.122 2.596 -10.555 1.00 96.31 104 THR A CA 1
ATOM 835 C C . THR A 1 104 ? 15.326 2.741 -9.051 1.00 96.31 104 THR A C 1
ATOM 837 O O . THR A 1 104 ? 14.524 2.227 -8.275 1.00 96.31 104 THR A O 1
ATOM 840 N N . LYS A 1 105 ? 16.368 3.469 -8.626 1.00 97.12 105 LYS A N 1
ATOM 841 C CA . LYS A 1 105 ? 16.623 3.746 -7.206 1.00 97.12 105 LYS A CA 1
ATOM 842 C C . LYS A 1 105 ? 15.493 4.567 -6.582 1.00 97.12 105 LYS A C 1
ATOM 844 O O . LYS A 1 105 ? 15.039 4.234 -5.492 1.00 97.12 105 LYS A O 1
ATOM 849 N N . VAL A 1 106 ? 15.036 5.614 -7.271 1.00 97.56 106 VAL A N 1
ATOM 850 C CA . VAL A 1 106 ? 13.911 6.445 -6.813 1.00 97.56 106 VAL A CA 1
ATOM 851 C C . VAL A 1 106 ? 12.628 5.621 -6.740 1.00 97.56 106 VAL A C 1
ATOM 853 O O . VAL A 1 106 ? 11.931 5.678 -5.734 1.00 97.56 106 VAL A O 1
ATOM 856 N N . ASN A 1 107 ? 12.342 4.802 -7.753 1.00 96.69 107 ASN A N 1
ATOM 857 C CA . ASN A 1 107 ? 11.161 3.940 -7.749 1.00 96.69 107 ASN A CA 1
ATOM 858 C C . ASN A 1 107 ? 11.190 2.927 -6.596 1.00 96.69 107 ASN A C 1
ATOM 860 O O . ASN A 1 107 ? 10.166 2.724 -5.951 1.00 96.69 107 ASN A O 1
ATOM 864 N N . ALA A 1 108 ? 12.352 2.342 -6.292 1.00 97.00 108 ALA A N 1
ATOM 865 C CA . ALA A 1 108 ? 12.506 1.440 -5.152 1.00 97.00 108 ALA A CA 1
ATOM 866 C C . ALA A 1 108 ? 12.267 2.150 -3.805 1.00 97.00 108 ALA A C 1
ATOM 868 O O . ALA A 1 108 ? 11.573 1.613 -2.944 1.00 97.00 108 ALA A O 1
ATOM 869 N N . ASP A 1 109 ? 12.788 3.371 -3.630 1.00 97.88 109 ASP A N 1
ATOM 870 C CA . ASP A 1 109 ? 12.541 4.185 -2.430 1.00 97.88 109 ASP A CA 1
ATOM 871 C C . ASP A 1 109 ? 11.056 4.553 -2.286 1.00 97.88 109 ASP A C 1
ATOM 873 O O . ASP A 1 109 ? 10.472 4.403 -1.212 1.00 97.88 109 ASP A O 1
ATOM 877 N N . LEU A 1 110 ? 10.408 4.968 -3.378 1.00 97.88 110 LEU A N 1
ATOM 878 C CA . LEU A 1 110 ? 8.976 5.271 -3.388 1.00 97.88 110 LEU A CA 1
ATOM 879 C C . LEU A 1 110 ? 8.129 4.045 -3.043 1.00 97.88 110 LEU A C 1
ATOM 881 O O . LEU A 1 110 ? 7.168 4.162 -2.283 1.00 97.88 110 LEU A O 1
ATOM 885 N N . GLN A 1 111 ? 8.497 2.872 -3.556 1.00 97.69 111 GLN A N 1
ATOM 886 C CA . GLN A 1 111 ? 7.803 1.627 -3.251 1.00 97.69 111 GLN A CA 1
ATOM 887 C C . GLN A 1 111 ? 7.933 1.261 -1.766 1.00 97.69 111 GLN A C 1
ATOM 889 O O . GLN A 1 111 ? 6.931 0.949 -1.124 1.00 97.69 111 GLN A O 1
ATOM 894 N N . LEU A 1 112 ? 9.125 1.416 -1.182 1.00 98.25 112 LEU A N 1
ATOM 895 C CA . LEU A 1 112 ? 9.340 1.196 0.249 1.00 98.25 112 LEU A CA 1
ATOM 896 C C . LEU A 1 112 ? 8.509 2.159 1.115 1.00 98.25 112 LEU A C 1
ATOM 898 O O . LEU A 1 112 ? 7.912 1.752 2.117 1.00 98.25 112 LEU A O 1
ATOM 902 N N . ARG A 1 113 ? 8.434 3.438 0.725 1.00 98.25 113 ARG A N 1
ATOM 903 C CA . ARG A 1 113 ? 7.600 4.440 1.413 1.00 98.25 113 ARG A CA 1
ATOM 904 C C . ARG A 1 113 ? 6.115 4.115 1.307 1.00 98.25 113 ARG A C 1
ATOM 906 O O . ARG A 1 113 ? 5.403 4.245 2.301 1.00 98.25 113 ARG A O 1
ATOM 913 N N . LEU A 1 114 ? 5.654 3.673 0.137 1.00 98.31 114 LEU A N 1
ATOM 914 C CA . LEU A 1 114 ? 4.267 3.270 -0.081 1.00 98.31 114 LEU A CA 1
ATOM 915 C C . LEU A 1 114 ? 3.888 2.086 0.817 1.00 98.31 114 LEU A C 1
ATOM 917 O O . LEU A 1 114 ? 2.865 2.137 1.498 1.00 98.31 114 LEU A O 1
ATOM 921 N N . GLU A 1 115 ? 4.736 1.062 0.889 1.00 98.19 115 GLU A N 1
ATOM 922 C CA . GLU A 1 115 ? 4.534 -0.091 1.776 1.00 98.19 115 GLU A CA 1
ATOM 923 C C . GLU A 1 115 ? 4.551 0.307 3.260 1.00 98.19 115 GLU A C 1
ATOM 925 O O . GLU A 1 115 ? 3.809 -0.249 4.075 1.00 98.19 115 GLU A O 1
ATOM 930 N N . GLY A 1 116 ? 5.390 1.278 3.635 1.00 98.56 116 GLY A N 1
ATOM 931 C CA . GLY A 1 116 ? 5.388 1.880 4.970 1.00 98.56 116 GLY A CA 1
ATOM 932 C C . GLY A 1 116 ? 4.061 2.568 5.290 1.00 98.56 116 GLY A C 1
ATOM 933 O O . GLY A 1 116 ? 3.433 2.256 6.302 1.00 98.56 116 GLY A O 1
ATOM 934 N N . ALA A 1 117 ? 3.592 3.439 4.396 1.00 98.00 117 ALA A N 1
ATOM 935 C CA . ALA A 1 117 ? 2.326 4.149 4.554 1.00 98.00 117 ALA A CA 1
ATOM 936 C C . ALA A 1 117 ? 1.128 3.188 4.635 1.00 98.00 117 ALA A C 1
ATOM 938 O O . ALA A 1 117 ? 0.263 3.350 5.495 1.00 98.00 117 ALA A O 1
ATOM 939 N N . GLN A 1 118 ? 1.096 2.143 3.803 1.00 98.44 118 GLN A N 1
ATOM 940 C CA . GLN A 1 118 ? 0.049 1.116 3.836 1.00 98.44 118 GLN A CA 1
ATOM 941 C C . GLN A 1 118 ? 0.002 0.368 5.175 1.00 98.44 118 GLN A C 1
ATOM 943 O O . GLN A 1 118 ? -1.084 0.113 5.702 1.00 98.44 118 GLN A O 1
ATOM 948 N N . ARG A 1 119 ? 1.165 0.047 5.761 1.00 98.44 119 ARG A N 1
ATOM 949 C CA . ARG A 1 119 ? 1.238 -0.559 7.099 1.00 98.44 119 ARG A CA 1
ATOM 950 C C . ARG A 1 119 ? 0.670 0.369 8.170 1.00 98.44 119 ARG A C 1
ATOM 952 O O . ARG A 1 119 ? -0.145 -0.080 8.972 1.00 98.44 119 ARG A O 1
ATOM 959 N N . SER A 1 120 ? 1.033 1.650 8.144 1.00 98.19 120 SER A N 1
ATOM 960 C CA . SER A 1 120 ? 0.507 2.642 9.090 1.00 98.19 120 SER A CA 1
ATOM 961 C C . SER A 1 120 ? -1.006 2.828 8.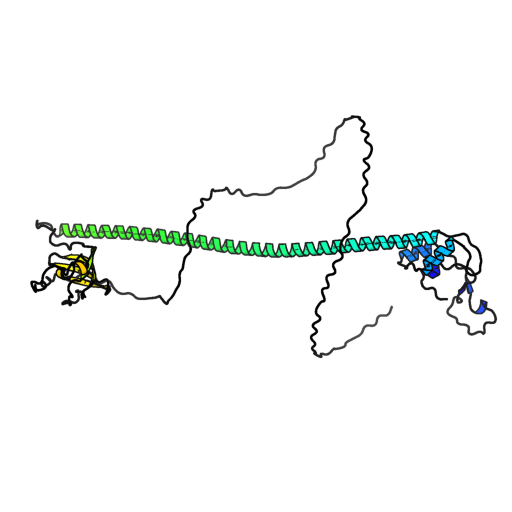964 1.00 98.19 120 SER A C 1
ATOM 963 O O . SER A 1 120 ? -1.700 2.877 9.976 1.00 98.19 120 SER A O 1
ATOM 965 N N . VAL A 1 121 ? -1.546 2.870 7.741 1.00 98.50 121 VAL A N 1
ATOM 966 C CA . VAL A 1 121 ? -3.001 2.946 7.515 1.00 98.50 121 VAL A CA 1
ATOM 967 C C . VAL A 1 121 ? -3.711 1.727 8.103 1.00 98.50 121 VAL A C 1
ATOM 969 O O . VAL A 1 121 ? -4.718 1.877 8.790 1.00 98.50 121 VAL A O 1
ATOM 972 N N . LYS A 1 122 ? -3.168 0.522 7.898 1.00 98.38 122 LYS A N 1
ATOM 973 C CA . LYS A 1 122 ? -3.740 -0.708 8.462 1.00 98.38 122 LYS A CA 1
ATOM 974 C C . LYS A 1 122 ? -3.746 -0.694 9.993 1.00 98.38 122 LYS A C 1
ATOM 976 O O . LYS A 1 122 ? -4.723 -1.126 10.599 1.00 98.38 122 LYS A O 1
ATOM 981 N N . GLU A 1 123 ? -2.681 -0.194 10.614 1.00 98.38 123 GLU A N 1
ATOM 982 C CA . GLU A 1 123 ? -2.608 -0.052 12.071 1.00 98.38 123 GLU A CA 1
ATOM 983 C C . GLU A 1 123 ? -3.643 0.955 12.595 1.00 98.38 123 GLU A C 1
ATOM 985 O O . GLU A 1 123 ? -4.335 0.680 13.575 1.00 98.38 123 GLU A O 1
ATOM 990 N N . LEU A 1 124 ? -3.795 2.102 11.930 1.00 98.12 124 LEU A N 1
ATOM 991 C CA . LEU A 1 124 ? -4.801 3.099 12.303 1.00 98.12 124 LEU A CA 1
ATOM 992 C C . LEU A 1 124 ? -6.226 2.559 12.164 1.00 98.12 124 LEU A C 1
ATOM 994 O O . LEU A 1 124 ? -7.055 2.813 13.035 1.00 98.12 124 LEU A O 1
ATOM 998 N N . GLU A 1 125 ? -6.502 1.772 11.126 1.00 98.44 125 GLU A N 1
ATOM 999 C CA . GLU A 1 125 ? -7.801 1.123 10.942 1.00 98.44 125 GLU A CA 1
ATOM 1000 C C . GLU A 1 125 ? -8.103 0.147 12.091 1.00 98.44 125 GLU A C 1
ATOM 1002 O O . GLU A 1 125 ? -9.196 0.167 12.655 1.00 98.44 125 GLU A O 1
ATOM 1007 N N . GLN A 1 126 ? -7.116 -0.657 12.507 1.00 98.25 126 GLN A N 1
ATOM 1008 C CA . GLN A 1 126 ? -7.254 -1.550 13.663 1.00 98.25 126 GLN A CA 1
ATOM 1009 C C . GLN A 1 126 ? -7.516 -0.773 14.955 1.00 98.25 126 GLN A C 1
ATOM 1011 O O . GLN A 1 126 ? -8.406 -1.135 15.725 1.00 98.25 126 GLN A O 1
ATOM 1016 N N . ARG A 1 127 ? -6.779 0.322 15.178 1.00 98.38 127 ARG A N 1
ATOM 1017 C CA . ARG A 1 127 ? -6.992 1.199 16.337 1.00 98.38 127 ARG A CA 1
ATOM 1018 C C . ARG A 1 127 ? -8.378 1.842 16.317 1.00 98.38 127 ARG A C 1
ATOM 1020 O O . ARG A 1 127 ? -8.988 1.958 17.374 1.00 98.38 127 ARG A O 1
ATOM 1027 N N . ARG A 1 128 ? -8.894 2.222 15.142 1.00 98.38 128 ARG A N 1
ATOM 1028 C CA . ARG A 1 128 ? -10.254 2.762 14.996 1.00 98.38 128 ARG A CA 1
ATOM 1029 C C . ARG A 1 128 ? -11.303 1.730 15.399 1.00 98.38 128 ARG A C 1
ATOM 1031 O O . ARG A 1 128 ? -12.166 2.039 16.209 1.00 98.38 128 ARG A O 1
ATOM 1038 N N . VAL A 1 129 ? -11.186 0.502 14.895 1.00 98.56 129 VAL A N 1
ATOM 1039 C CA . VAL A 1 129 ? -12.114 -0.591 15.232 1.00 98.56 129 VAL A CA 1
ATOM 1040 C C . VAL A 1 129 ? -12.116 -0.880 16.736 1.00 98.56 129 VAL A C 1
ATOM 1042 O O . VAL A 1 129 ? -13.180 -1.053 17.327 1.00 98.56 129 VAL A O 1
ATOM 1045 N N . GLU A 1 130 ? -10.945 -0.896 17.377 1.00 98.38 130 GLU A N 1
ATOM 1046 C CA . GLU A 1 130 ? -10.870 -1.098 18.827 1.00 98.38 130 GLU A CA 1
ATOM 1047 C C . GLU A 1 130 ? -11.465 0.087 19.603 1.00 98.38 130 GLU A C 1
ATOM 1049 O O . GLU A 1 130 ? -12.186 -0.114 20.579 1.00 98.38 130 GLU A O 1
ATOM 1054 N N . ALA A 1 131 ? -11.242 1.323 19.148 1.00 98.19 131 ALA A N 1
ATOM 1055 C CA . ALA A 1 131 ? -11.862 2.501 19.747 1.00 98.19 131 ALA A CA 1
ATOM 1056 C C . ALA A 1 131 ? -13.399 2.451 19.659 1.00 98.19 131 ALA A C 1
ATOM 1058 O O . ALA A 1 131 ? -14.074 2.712 20.656 1.00 98.19 131 ALA A O 1
ATOM 1059 N N . ASP A 1 132 ? -13.952 2.044 18.513 1.00 98.38 132 ASP A N 1
ATOM 1060 C CA . ASP A 1 132 ? -15.397 1.871 18.326 1.00 98.38 132 ASP A CA 1
ATOM 1061 C C . ASP A 1 132 ? -15.956 0.780 19.255 1.00 98.38 132 ASP A C 1
ATOM 1063 O O . ASP A 1 132 ? -17.016 0.947 19.871 1.00 98.38 132 ASP A O 1
ATOM 1067 N N . ARG A 1 133 ? -15.213 -0.321 19.431 1.00 98.38 133 ARG A N 1
ATOM 1068 C CA . ARG A 1 133 ? -15.567 -1.399 20.364 1.00 98.38 133 ARG A CA 1
ATOM 1069 C C . ARG A 1 133 ? -15.599 -0.913 21.813 1.00 98.38 133 ARG A C 1
ATOM 1071 O O . ARG A 1 133 ? -16.557 -1.198 22.535 1.00 98.38 133 ARG A O 1
ATOM 1078 N N . LEU A 1 134 ? -14.581 -0.168 22.241 1.00 98.38 134 LEU A N 1
ATOM 1079 C CA . LEU A 1 134 ? -14.514 0.401 23.588 1.00 98.38 134 LEU A CA 1
ATOM 1080 C C . LEU A 1 134 ? -15.623 1.435 23.817 1.00 98.38 134 LEU A C 1
ATOM 1082 O O . LEU A 1 134 ? -16.239 1.447 24.883 1.00 98.38 134 LEU A O 1
ATOM 1086 N N . ALA A 1 135 ? -15.937 2.256 22.814 1.00 98.31 135 ALA A N 1
ATOM 1087 C CA . ALA A 1 135 ? -17.038 3.211 22.885 1.00 98.31 135 ALA A CA 1
ATOM 1088 C C . ALA A 1 135 ? -18.398 2.512 23.063 1.00 98.31 135 ALA A C 1
ATOM 1090 O O . ALA A 1 135 ? -19.218 2.946 23.879 1.00 98.31 135 ALA A O 1
ATOM 1091 N N . ALA A 1 136 ? -18.628 1.398 22.359 1.00 98.19 136 ALA A N 1
ATOM 1092 C CA . ALA A 1 136 ? -19.828 0.583 22.535 1.00 98.19 136 ALA A CA 1
ATOM 1093 C C . ALA A 1 136 ? -19.916 -0.016 23.951 1.00 98.19 136 ALA A C 1
ATOM 1095 O O . ALA A 1 136 ? -20.960 0.097 24.598 1.00 98.19 136 ALA A O 1
ATOM 1096 N N . ALA A 1 137 ? -18.812 -0.565 24.467 1.00 98.19 137 ALA A N 1
ATOM 1097 C CA . ALA A 1 137 ? -18.750 -1.113 25.823 1.00 98.19 137 ALA A CA 1
ATOM 1098 C C . ALA A 1 137 ? -19.011 -0.044 26.901 1.00 98.19 137 ALA A C 1
ATOM 1100 O O . ALA A 1 137 ? -19.746 -0.284 27.860 1.00 98.19 137 ALA A O 1
ATOM 1101 N N . LEU A 1 138 ? -18.471 1.168 26.733 1.00 98.31 138 LEU A N 1
ATOM 1102 C CA . LEU A 1 138 ? -18.737 2.290 27.640 1.00 98.31 138 LEU A CA 1
ATOM 1103 C C . LEU A 1 138 ? -20.213 2.699 27.638 1.00 98.31 138 LEU A C 1
ATOM 1105 O O . LEU A 1 138 ? -20.771 3.003 28.695 1.00 98.31 138 LEU A O 1
ATOM 1109 N N . LYS A 1 139 ? -20.862 2.693 26.469 1.00 98.38 139 LYS A N 1
ATOM 1110 C CA . LYS A 1 139 ? -22.295 2.986 26.356 1.00 98.38 139 LYS A CA 1
ATOM 1111 C C . LYS A 1 139 ? -23.137 1.953 27.108 1.00 98.38 139 LYS A C 1
ATOM 1113 O O . LYS A 1 139 ? -24.061 2.338 27.824 1.00 98.38 139 LYS A O 1
ATOM 1118 N N . GLU A 1 140 ? -22.807 0.672 26.975 1.00 98.25 140 GLU A N 1
ATOM 1119 C CA . GLU A 1 140 ? -23.475 -0.412 27.701 1.00 98.25 140 GLU A CA 1
ATOM 1120 C C . GLU A 1 140 ? -23.281 -0.275 29.216 1.00 98.25 140 GLU A C 1
ATOM 1122 O O . GLU A 1 140 ? -24.259 -0.262 29.967 1.00 98.25 140 GLU A O 1
ATOM 1127 N N . LEU A 1 141 ? -22.039 -0.068 29.665 1.00 98.25 141 LEU A N 1
ATOM 1128 C CA . LEU A 1 141 ? -21.723 0.102 31.082 1.00 98.25 141 LEU A CA 1
ATOM 1129 C C . LEU A 1 141 ? -22.469 1.293 31.691 1.00 98.25 141 LEU A C 1
ATOM 1131 O O . LEU A 1 141 ? -23.014 1.185 32.789 1.00 98.25 141 LEU A O 1
ATOM 1135 N N . LYS A 1 142 ? -22.557 2.412 30.964 1.00 98.38 142 LYS A N 1
ATOM 1136 C CA . LYS A 1 142 ? -23.344 3.575 31.388 1.00 98.38 142 LYS A CA 1
ATOM 1137 C C . LYS A 1 142 ? -24.824 3.224 31.564 1.00 98.38 142 LYS A C 1
ATOM 1139 O O . LYS A 1 142 ? -25.435 3.662 32.536 1.00 98.38 142 LYS A O 1
ATOM 1144 N N . GLY A 1 143 ? -25.389 2.412 30.670 1.00 98.31 143 GLY A N 1
ATOM 1145 C CA . GLY A 1 143 ? -26.753 1.896 30.811 1.00 98.31 143 GLY A CA 1
ATOM 1146 C C . GLY A 1 143 ? -26.935 1.049 32.074 1.00 98.31 143 GLY A C 1
ATOM 1147 O O . GLY A 1 143 ? -27.899 1.241 32.816 1.00 98.31 143 GLY A O 1
ATOM 1148 N N . VAL A 1 144 ? -25.976 0.167 32.369 1.00 98.19 144 VAL A N 1
ATOM 1149 C CA . VAL A 1 144 ? -25.987 -0.659 33.588 1.00 98.19 144 VAL A CA 1
ATOM 1150 C C . VAL A 1 144 ? -25.911 0.200 34.850 1.00 98.19 144 VAL A C 1
ATOM 1152 O O . VAL A 1 144 ? -26.652 -0.059 35.797 1.00 98.19 144 VAL A O 1
ATOM 1155 N N . VAL A 1 145 ? -25.048 1.219 34.873 1.00 98.38 145 VAL A N 1
ATOM 1156 C CA . VAL A 1 145 ? -24.922 2.140 36.016 1.00 98.38 145 VAL A CA 1
ATOM 1157 C C . VAL A 1 145 ? -26.251 2.844 36.281 1.00 98.38 145 VAL A C 1
ATOM 1159 O O . VAL A 1 145 ? -26.766 2.739 37.388 1.00 98.38 145 VAL A O 1
ATOM 1162 N N . LEU A 1 146 ? -26.878 3.427 35.253 1.00 97.88 146 LEU A N 1
ATOM 1163 C CA . LEU A 1 146 ? -28.183 4.085 35.395 1.00 97.88 146 LEU A CA 1
ATOM 1164 C C . LEU A 1 146 ? -29.265 3.137 35.932 1.00 97.88 146 LEU A C 1
ATOM 1166 O O . LEU A 1 146 ? -30.056 3.510 36.797 1.00 97.88 146 LEU A O 1
ATOM 1170 N N . SER A 1 147 ? -29.295 1.892 35.448 1.00 98.12 147 SER A N 1
ATOM 1171 C CA . SER A 1 147 ? -30.240 0.892 35.950 1.00 98.12 147 SER A CA 1
ATOM 1172 C C . SER A 1 147 ? -29.980 0.527 37.414 1.00 98.12 147 SER A C 1
ATOM 1174 O O . SER A 1 147 ? -30.936 0.285 38.157 1.00 98.12 147 SER A O 1
ATOM 1176 N N . LYS A 1 148 ? -28.712 0.448 37.829 1.00 97.44 148 LYS A N 1
ATOM 1177 C CA . LYS A 1 148 ? -28.347 0.160 39.218 1.00 97.44 148 LYS A CA 1
ATOM 1178 C C . LYS A 1 148 ? -28.696 1.323 40.134 1.00 97.44 148 LYS A C 1
ATOM 1180 O O . LYS A 1 148 ? -29.283 1.073 41.181 1.00 97.44 148 LYS A O 1
ATOM 1185 N N . ASP A 1 149 ? -28.431 2.555 39.714 1.00 97.94 149 ASP A N 1
ATOM 1186 C CA . ASP A 1 149 ? -28.792 3.755 40.470 1.00 97.94 149 ASP A CA 1
ATOM 1187 C C . ASP A 1 149 ? -30.308 3.828 40.688 1.00 97.94 149 ASP A C 1
ATOM 1189 O O . ASP A 1 149 ? -30.764 4.003 41.817 1.00 97.94 149 ASP A O 1
ATOM 1193 N N . ALA A 1 150 ? -31.107 3.550 39.650 1.00 98.00 150 ALA A N 1
ATOM 1194 C CA . ALA A 1 150 ? -32.564 3.482 39.778 1.00 98.00 150 ALA A CA 1
ATOM 1195 C C . ALA A 1 150 ? -33.024 2.409 40.786 1.00 98.00 150 ALA A C 1
ATOM 1197 O O . ALA A 1 150 ? -33.943 2.638 41.576 1.00 98.00 150 ALA A O 1
ATOM 1198 N N . ARG A 1 151 ? -32.378 1.233 40.794 1.00 98.00 151 ARG A N 1
ATOM 1199 C CA . ARG A 1 151 ? -32.680 0.170 41.765 1.00 98.00 151 ARG A CA 1
ATOM 1200 C C . ARG A 1 151 ? -32.285 0.571 43.186 1.00 98.00 151 ARG A C 1
ATOM 1202 O O . ARG A 1 151 ? -33.025 0.242 44.111 1.00 98.00 151 ARG A O 1
ATOM 1209 N N . ILE A 1 152 ? -31.151 1.249 43.356 1.00 98.00 152 ILE A N 1
ATOM 1210 C CA . ILE A 1 152 ? -30.694 1.756 44.654 1.00 98.00 152 ILE A CA 1
ATOM 1211 C C . ILE A 1 152 ? -31.720 2.746 45.204 1.00 98.00 152 ILE A C 1
ATOM 1213 O O . ILE A 1 152 ? -32.216 2.531 46.307 1.00 98.00 152 ILE A O 1
ATOM 1217 N N . SER A 1 153 ? -32.133 3.741 44.414 1.00 98.06 153 SER A N 1
ATOM 1218 C CA . SER A 1 153 ? -33.136 4.725 44.845 1.00 98.06 153 SER A CA 1
ATOM 1219 C C . SER A 1 153 ? -34.468 4.082 45.249 1.00 98.06 153 SER A C 1
ATOM 1221 O O . SER A 1 153 ? -35.083 4.478 46.239 1.00 98.06 153 SER A O 1
ATOM 1223 N N . GLU A 1 154 ? -34.920 3.052 44.527 1.00 97.81 154 GLU A N 1
ATOM 1224 C CA . GLU A 1 154 ? -36.144 2.329 44.895 1.00 97.81 154 GLU A CA 1
ATOM 1225 C C . GLU A 1 154 ? -35.985 1.538 46.204 1.00 97.81 154 GLU A C 1
ATOM 1227 O O . GLU A 1 154 ? -36.879 1.561 47.052 1.00 97.81 154 GLU A O 1
ATOM 1232 N N . LEU A 1 155 ? -34.849 0.866 46.411 1.00 96.50 155 LEU A N 1
ATOM 1233 C CA . LEU A 1 155 ? -34.570 0.150 47.662 1.00 96.50 155 LEU A CA 1
ATOM 1234 C C . LEU A 1 155 ? -34.482 1.105 48.858 1.00 96.50 155 LEU A C 1
ATOM 1236 O O . LEU A 1 155 ? -34.981 0.788 49.939 1.00 96.50 155 LEU A O 1
ATOM 1240 N N . GLU A 1 156 ? -33.899 2.287 48.669 1.00 97.75 156 GLU A N 1
ATOM 1241 C CA . GLU A 1 156 ? -33.857 3.335 49.690 1.00 97.75 156 GLU A CA 1
ATOM 1242 C C . GLU A 1 156 ? -35.269 3.799 50.069 1.00 97.75 156 GLU A C 1
ATOM 1244 O O . GLU A 1 156 ? -35.593 3.881 51.258 1.00 97.75 156 GLU A O 1
ATOM 1249 N N . ARG A 1 157 ? -36.149 4.007 49.081 1.00 97.75 157 ARG A N 1
ATOM 1250 C CA . ARG A 1 157 ? -37.559 4.359 49.309 1.00 97.75 157 ARG A CA 1
ATOM 1251 C C . ARG A 1 157 ? -38.304 3.267 50.082 1.00 97.75 157 ARG A C 1
ATOM 1253 O O . ARG A 1 157 ? -39.036 3.563 51.030 1.00 97.75 157 ARG A O 1
ATOM 1260 N N . GLN A 1 158 ? -38.109 2.003 49.707 1.00 97.06 158 GLN A N 1
ATOM 1261 C CA . GLN A 1 158 ? -38.702 0.859 50.409 1.00 97.06 158 GLN A CA 1
ATOM 1262 C C . GLN A 1 158 ? -38.205 0.767 51.856 1.00 97.06 158 GLN A C 1
ATOM 1264 O O . GLN A 1 158 ? -39.004 0.565 52.773 1.00 97.06 158 GLN A O 1
ATOM 1269 N N . SER A 1 159 ? -36.906 0.980 52.073 1.00 96.75 159 SER A N 1
ATOM 1270 C CA . SER A 1 159 ? -36.297 1.005 53.404 1.00 96.75 159 SER A CA 1
ATOM 1271 C C . SER A 1 159 ? -36.899 2.110 54.282 1.00 96.75 159 SER A C 1
ATOM 1273 O O . SER A 1 159 ? -37.357 1.837 55.394 1.00 96.75 159 SER A O 1
ATOM 1275 N N . GLN A 1 160 ? -37.009 3.339 53.764 1.00 96.19 160 GLN A N 1
ATOM 1276 C CA . GLN A 1 160 ? -37.6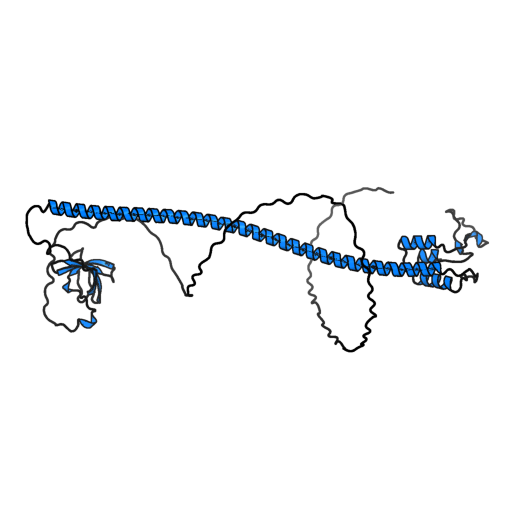24 4.463 54.482 1.00 96.19 160 GLN A CA 1
ATOM 1277 C C . GLN A 1 160 ? -39.095 4.200 54.834 1.00 96.19 160 GLN A C 1
ATOM 1279 O O . GLN A 1 160 ? -39.525 4.473 55.957 1.00 96.19 160 GLN A O 1
ATOM 1284 N N . SER A 1 161 ? -39.867 3.623 53.908 1.00 96.69 161 SER A N 1
ATOM 1285 C CA . SER A 1 161 ? -41.268 3.260 54.152 1.00 96.69 161 SER A CA 1
ATOM 1286 C C . SER A 1 161 ? -41.402 2.189 55.243 1.00 96.69 161 SER A C 1
ATOM 1288 O O . SER A 1 161 ? -42.208 2.340 56.165 1.00 96.69 161 SER A O 1
ATOM 1290 N N . SER A 1 162 ? -40.560 1.151 55.193 1.00 96.19 162 SER A N 1
ATOM 1291 C CA . SER A 1 162 ? -40.499 0.090 56.205 1.00 96.19 162 SER A CA 1
ATOM 1292 C C . SER A 1 162 ? -40.175 0.642 57.599 1.00 96.19 162 SER A C 1
ATOM 1294 O O . SER A 1 162 ? -40.844 0.299 58.578 1.00 96.19 162 SER A O 1
ATOM 1296 N N . LEU A 1 163 ? -39.217 1.571 57.698 1.00 95.12 163 LEU A N 1
ATOM 1297 C CA . LEU A 1 163 ? -38.900 2.262 58.952 1.00 95.12 163 LEU A CA 1
ATOM 1298 C C . LEU A 1 163 ? -40.087 3.085 59.475 1.00 95.12 163 LEU A C 1
ATOM 1300 O O . LEU A 1 163 ? -40.393 3.032 60.669 1.00 95.12 163 LEU A O 1
ATOM 1304 N N . GLY A 1 164 ? -40.800 3.795 58.596 1.00 92.88 164 GLY A N 1
ATOM 1305 C CA . GLY A 1 164 ? -42.018 4.529 58.952 1.00 92.88 164 GLY A CA 1
ATOM 1306 C C . GLY A 1 164 ? -43.106 3.624 59.543 1.00 92.88 164 GLY A C 1
ATOM 1307 O O . GLY A 1 164 ? -43.648 3.921 60.612 1.00 92.88 164 GLY A O 1
ATOM 1308 N N . LEU A 1 165 ? -43.369 2.482 58.900 1.00 93.31 165 LEU A N 1
ATOM 1309 C CA . LEU A 1 165 ? -44.308 1.460 59.382 1.00 93.31 165 LEU A CA 1
ATOM 1310 C C . LEU A 1 165 ? -43.879 0.879 60.736 1.00 93.31 165 LEU A C 1
ATOM 1312 O O . LEU A 1 165 ? -44.701 0.767 61.647 1.00 93.31 165 LEU A O 1
ATOM 1316 N N . LYS A 1 166 ? -42.589 0.563 60.907 1.00 89.81 166 LYS A N 1
ATOM 1317 C CA . LYS A 1 166 ? -42.031 0.061 62.174 1.00 89.81 166 LYS A CA 1
ATOM 1318 C C . LYS A 1 166 ? -42.250 1.057 63.319 1.00 89.81 166 LYS A C 1
ATOM 1320 O O . LYS A 1 166 ? -42.653 0.667 64.415 1.00 89.81 166 LYS A O 1
ATOM 1325 N N . ASN A 1 167 ? -42.024 2.346 63.060 1.00 93.31 167 ASN A N 1
ATOM 1326 C CA . ASN A 1 167 ? -42.208 3.416 64.041 1.00 93.31 167 ASN A CA 1
ATOM 1327 C C . ASN A 1 167 ? -43.683 3.622 64.415 1.00 93.31 167 ASN A C 1
ATOM 1329 O O . ASN A 1 167 ? -43.997 3.782 65.600 1.00 93.31 167 ASN A O 1
ATOM 1333 N N . GLN A 1 168 ? -44.598 3.572 63.439 1.00 92.81 168 GLN A N 1
ATOM 1334 C CA . GLN A 1 168 ? -46.039 3.585 63.716 1.00 92.81 168 GLN A CA 1
ATOM 1335 C C . GLN A 1 168 ? -46.464 2.380 64.553 1.00 92.81 168 GLN A C 1
ATOM 1337 O O . GLN A 1 168 ? -47.149 2.553 65.560 1.00 92.81 168 GLN A O 1
ATOM 1342 N N . TRP A 1 169 ? -46.024 1.175 64.184 1.00 89.38 169 TRP A N 1
ATOM 1343 C CA . TRP A 1 169 ? -46.344 -0.044 64.923 1.00 89.38 169 TRP A CA 1
ATOM 1344 C C . TRP A 1 169 ? -45.872 0.042 66.379 1.00 89.38 169 TRP A C 1
ATOM 1346 O O . TRP A 1 169 ? -46.664 -0.177 67.293 1.00 89.38 169 TRP A O 1
ATOM 1356 N N . ASN A 1 170 ? -44.628 0.477 66.608 1.00 91.12 170 ASN A N 1
ATOM 1357 C CA . ASN A 1 170 ? -44.095 0.709 67.954 1.00 91.12 170 ASN A CA 1
ATOM 1358 C C . ASN A 1 170 ? -44.930 1.731 68.745 1.00 91.12 170 ASN A C 1
ATOM 1360 O O . ASN A 1 170 ? -45.137 1.569 69.948 1.00 91.12 170 ASN A O 1
ATOM 1364 N N . SER A 1 171 ? -45.414 2.786 68.088 1.00 90.44 171 SER A N 1
ATOM 1365 C CA . SER A 1 171 ? -46.250 3.812 68.723 1.00 90.44 171 SER A CA 1
ATOM 1366 C C . SER A 1 171 ? -47.635 3.269 69.088 1.00 90.44 171 SER A C 1
ATOM 1368 O O . SER A 1 171 ? -48.111 3.492 70.201 1.00 90.44 171 SER A O 1
ATOM 1370 N N . ASN A 1 172 ? -48.261 2.504 68.192 1.00 89.31 172 ASN A N 1
ATOM 1371 C CA . ASN A 1 172 ? -49.549 1.856 68.434 1.00 89.31 172 ASN A CA 1
ATOM 1372 C C . ASN A 1 172 ? -49.455 0.806 69.547 1.00 89.31 172 ASN A C 1
ATOM 1374 O O . ASN A 1 172 ? -50.325 0.772 70.414 1.00 89.31 172 ASN A O 1
ATOM 1378 N N . ALA A 1 173 ? -48.378 0.017 69.583 1.00 85.62 173 ALA A N 1
ATOM 1379 C CA . ALA A 1 173 ? -48.116 -0.936 70.658 1.00 85.62 173 ALA A CA 1
ATOM 1380 C C . ALA A 1 173 ? -48.025 -0.232 72.023 1.00 85.62 173 ALA A C 1
ATOM 1382 O O . ALA A 1 173 ? -48.725 -0.614 72.958 1.00 85.62 173 ALA A O 1
ATOM 1383 N N . LYS A 1 174 ? -47.256 0.866 72.123 1.00 86.94 174 LYS A N 1
ATOM 1384 C CA . LYS A 1 174 ? -47.182 1.688 73.347 1.00 86.94 174 LYS A CA 1
ATOM 1385 C C . LYS A 1 174 ? -48.554 2.225 73.773 1.00 86.94 174 LYS A C 1
ATOM 1387 O O . LYS A 1 174 ? -48.884 2.195 74.958 1.00 86.94 174 LYS A O 1
ATOM 1392 N N . ARG A 1 175 ? -49.363 2.706 72.820 1.00 83.12 175 ARG A N 1
ATOM 1393 C CA . ARG A 1 175 ? -50.729 3.191 73.090 1.00 83.12 175 ARG A CA 1
ATO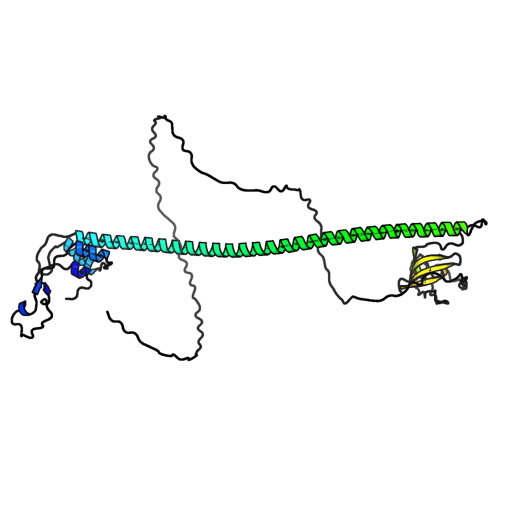M 1394 C C . ARG A 1 175 ? -51.635 2.074 73.606 1.00 83.12 175 ARG A C 1
ATOM 1396 O O . ARG A 1 175 ? -52.331 2.293 74.590 1.00 83.12 175 ARG A O 1
ATOM 1403 N N . ALA A 1 176 ? -51.598 0.892 72.994 1.00 79.31 176 ALA A N 1
ATOM 1404 C CA . ALA A 1 176 ? -52.377 -0.263 73.433 1.00 79.31 176 ALA A CA 1
ATOM 1405 C C . ALA A 1 176 ? -52.014 -0.688 74.867 1.00 79.31 176 ALA A C 1
ATOM 1407 O O . ALA A 1 176 ? -52.909 -0.901 75.680 1.00 79.31 176 ALA A O 1
ATOM 1408 N N . THR A 1 177 ? -50.720 -0.720 75.213 1.00 79.81 177 THR A N 1
ATOM 1409 C CA . THR A 1 177 ? -50.265 -0.994 76.588 1.00 79.81 177 THR A CA 1
ATOM 1410 C C . THR A 1 177 ? -50.763 0.059 77.581 1.00 79.81 177 THR A C 1
ATOM 1412 O O . THR A 1 177 ? -51.235 -0.291 78.658 1.00 79.81 177 THR A O 1
ATOM 1415 N N . SER A 1 178 ? -50.710 1.346 77.222 1.00 76.50 178 SER A N 1
ATOM 1416 C CA . SER A 1 178 ? -51.229 2.426 78.074 1.00 76.50 178 SER A CA 1
ATOM 1417 C C . SER A 1 178 ? -52.739 2.301 78.311 1.00 76.50 178 SER A C 1
ATOM 1419 O O . SER A 1 178 ? -53.197 2.393 79.449 1.00 76.50 178 SER A O 1
ATOM 1421 N N . ILE A 1 179 ? -53.513 2.004 77.260 1.00 78.06 179 ILE A N 1
ATOM 1422 C CA . ILE A 1 179 ? -54.961 1.767 77.363 1.00 78.06 179 ILE A CA 1
ATOM 1423 C C . ILE A 1 179 ? -55.246 0.555 78.255 1.00 78.06 179 ILE A C 1
ATOM 1425 O O . ILE A 1 179 ? -56.125 0.633 79.109 1.00 78.06 179 ILE A O 1
ATOM 1429 N N . ALA A 1 180 ? -54.497 -0.540 78.101 1.00 70.31 180 ALA A N 1
ATOM 1430 C CA . ALA A 1 180 ? -54.631 -1.712 78.961 1.00 70.31 180 ALA A CA 1
ATOM 1431 C C . ALA A 1 180 ? -54.373 -1.356 80.435 1.00 70.31 180 ALA A C 1
ATOM 1433 O O . ALA A 1 180 ? -55.215 -1.647 81.280 1.00 70.31 180 ALA A O 1
ATOM 1434 N N . ASN A 1 181 ? -53.288 -0.634 80.737 1.00 69.19 181 ASN A N 1
ATOM 1435 C CA . ASN A 1 181 ? -52.982 -0.174 82.096 1.00 69.19 181 ASN A CA 1
ATOM 1436 C C . ASN A 1 181 ? -54.079 0.740 82.669 1.00 69.19 181 ASN A C 1
ATOM 1438 O O . ASN A 1 181 ? -54.434 0.631 83.839 1.00 69.19 181 ASN A O 1
ATOM 1442 N N . GLN A 1 182 ? -54.651 1.625 81.850 1.00 65.69 182 GLN A N 1
ATOM 1443 C CA . GLN A 1 182 ? -55.704 2.552 82.269 1.00 65.69 182 GLN A CA 1
ATOM 1444 C C . GLN A 1 182 ? -57.068 1.863 82.451 1.00 65.69 182 GLN A C 1
ATOM 1446 O O . GLN A 1 182 ? -57.890 2.310 83.250 1.00 65.69 182 GLN A O 1
ATOM 1451 N N . SER A 1 183 ? -57.324 0.776 81.721 1.00 60.41 183 SER A N 1
ATOM 1452 C CA . SER A 1 183 ? -58.489 -0.091 81.929 1.00 60.41 183 SER A CA 1
ATOM 1453 C C . SER A 1 183 ? -58.332 -0.933 83.195 1.00 60.41 183 SER A C 1
ATOM 1455 O O . SER A 1 183 ? -59.260 -0.969 83.992 1.00 60.41 183 SER A O 1
ATOM 1457 N N . VAL A 1 184 ? -57.143 -1.496 83.453 1.00 59.31 184 VAL A N 1
ATOM 1458 C CA . VAL A 1 184 ? -56.820 -2.173 84.725 1.00 59.31 184 VAL A CA 1
ATOM 1459 C C . VAL A 1 184 ? -57.005 -1.218 85.910 1.00 59.31 184 VAL A C 1
ATOM 1461 O O . VAL A 1 184 ? -57.675 -1.574 86.874 1.00 59.31 184 VAL A O 1
ATOM 1464 N N . ALA A 1 185 ? -56.520 0.024 85.811 1.00 55.16 185 ALA A N 1
ATOM 1465 C CA . ALA A 1 185 ? -56.699 1.042 86.850 1.00 55.16 185 ALA A CA 1
ATOM 1466 C C . ALA A 1 185 ? -58.167 1.464 87.067 1.00 55.16 185 ALA A C 1
ATOM 1468 O O . ALA A 1 185 ? -58.527 1.879 88.163 1.00 55.16 185 ALA A O 1
ATOM 1469 N N . ARG A 1 186 ? -59.029 1.359 86.043 1.00 53.41 186 ARG A N 1
ATOM 1470 C CA . ARG A 1 186 ? -60.471 1.644 86.163 1.00 53.41 186 ARG A CA 1
ATOM 1471 C C . ARG A 1 186 ? -61.276 0.464 86.703 1.00 53.41 186 ARG A C 1
ATOM 1473 O O . ARG A 1 186 ? -62.270 0.690 87.382 1.00 53.41 186 ARG A O 1
ATOM 1480 N N . THR A 1 187 ? -60.862 -0.771 86.425 1.00 50.62 187 THR A N 1
ATOM 1481 C CA . THR A 1 187 ? -61.487 -1.980 86.989 1.00 50.62 187 THR A CA 1
ATOM 1482 C C . THR A 1 187 ? -61.051 -2.222 88.442 1.00 50.62 187 THR A C 1
ATOM 1484 O O . THR A 1 187 ? -61.820 -2.779 89.215 1.00 50.62 187 THR A O 1
ATOM 1487 N N . LEU A 1 188 ? -59.878 -1.723 88.849 1.00 47.16 188 LEU A N 1
ATOM 1488 C CA . LEU A 1 188 ? -59.397 -1.667 90.238 1.00 47.16 188 LEU A CA 1
ATOM 1489 C C . LEU A 1 188 ? -59.591 -0.269 90.853 1.00 47.16 188 LEU A C 1
ATOM 1491 O O . LEU A 1 188 ? -58.682 0.328 91.426 1.00 47.16 188 LEU A O 1
ATOM 1495 N N . GLY A 1 189 ? -60.806 0.265 90.747 1.00 44.34 189 GLY A N 1
ATOM 1496 C CA . GLY A 1 189 ? -61.265 1.300 91.666 1.00 44.34 189 GLY A CA 1
ATOM 1497 C C . GLY A 1 189 ? -61.680 0.635 92.976 1.00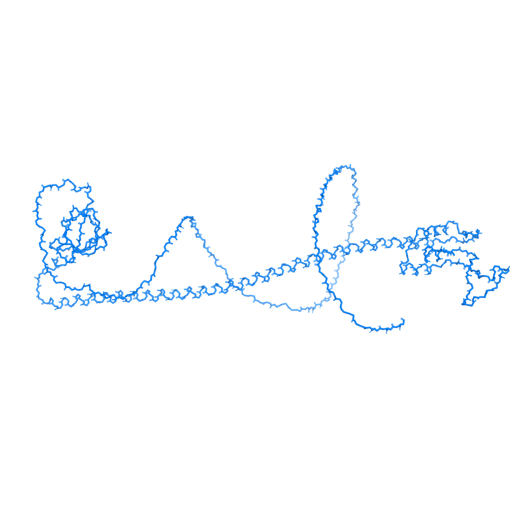 44.34 189 GLY A C 1
ATOM 1498 O O . GLY A 1 189 ? -62.675 -0.079 92.995 1.00 44.34 189 GLY A O 1
ATOM 1499 N N . THR A 1 190 ? -60.944 0.904 94.058 1.00 43.47 190 THR A N 1
ATOM 1500 C CA . THR A 1 190 ? -61.152 0.405 95.436 1.00 43.47 190 THR A CA 1
ATOM 1501 C C . THR A 1 190 ? -60.656 -1.025 95.706 1.00 43.47 190 THR A C 1
ATOM 1503 O O . THR A 1 190 ? -61.391 -1.993 95.593 1.00 43.47 190 THR A O 1
ATOM 1506 N N . MET A 1 191 ? -59.377 -1.153 96.071 1.00 35.53 191 MET A N 1
ATOM 1507 C CA . MET A 1 191 ? -58.886 -1.824 97.289 1.00 35.53 191 MET A CA 1
ATOM 1508 C C . MET A 1 191 ? -57.351 -1.846 97.263 1.00 35.53 191 MET A C 1
ATOM 1510 O O . MET A 1 191 ? -56.730 -2.346 96.329 1.00 35.53 191 MET A O 1
ATOM 1514 N N . ASP A 1 192 ? -56.764 -1.250 98.296 1.00 42.28 192 ASP A N 1
ATOM 1515 C CA . ASP A 1 192 ? -55.339 -1.250 98.615 1.00 42.28 192 ASP A CA 1
ATOM 1516 C C . ASP A 1 192 ? -54.911 -2.658 99.053 1.00 42.28 192 ASP A C 1
ATOM 1518 O O . ASP A 1 192 ? -55.087 -3.044 100.206 1.00 42.28 192 ASP A O 1
ATOM 1522 N N . LEU A 1 193 ? -54.413 -3.460 98.110 1.00 41.69 193 LEU A N 1
ATOM 1523 C CA . LEU A 1 193 ? -53.674 -4.691 98.384 1.00 41.69 193 LEU A CA 1
ATOM 1524 C C . LEU A 1 193 ? -52.453 -4.718 97.459 1.00 41.69 193 LEU A C 1
ATOM 1526 O O . LEU A 1 193 ? -52.588 -4.719 96.236 1.00 41.69 193 LEU A O 1
ATOM 1530 N N . GLY A 1 194 ? -51.261 -4.695 98.060 1.00 45.50 194 GLY A N 1
ATOM 1531 C CA . GLY A 1 194 ? -49.965 -4.564 97.394 1.00 45.50 194 GLY A CA 1
ATOM 1532 C C . GLY A 1 194 ? -49.807 -5.426 96.137 1.00 45.50 194 GLY A C 1
ATOM 1533 O O . GLY A 1 194 ? -49.771 -6.655 96.191 1.00 45.50 194 GLY A O 1
ATOM 1534 N N . VAL A 1 195 ? -49.659 -4.752 94.996 1.00 45.94 195 VAL A N 1
ATOM 1535 C CA . VAL A 1 195 ? -49.644 -5.338 93.643 1.00 45.94 195 VAL A CA 1
ATOM 1536 C C . VAL A 1 195 ? -48.265 -5.890 93.234 1.00 45.94 195 VAL A C 1
ATOM 1538 O O . VAL A 1 195 ? -48.073 -6.318 92.099 1.00 45.94 195 VAL A O 1
ATOM 1541 N N . ASP A 1 196 ? -47.303 -5.951 94.157 1.00 47.81 196 ASP A N 1
ATOM 1542 C CA . ASP A 1 196 ? -45.957 -6.481 93.886 1.00 47.81 196 ASP A CA 1
ATOM 1543 C C . ASP A 1 196 ? -45.875 -8.021 93.954 1.00 47.81 196 ASP A C 1
ATOM 1545 O O . ASP A 1 196 ? -44.853 -8.608 93.593 1.00 47.81 196 ASP A O 1
ATOM 1549 N N . ALA A 1 197 ? -46.947 -8.700 94.386 1.00 49.59 197 ALA A N 1
ATOM 1550 C CA . ALA A 1 197 ? -46.949 -10.150 94.610 1.00 49.59 197 ALA A CA 1
ATOM 1551 C C . ALA A 1 197 ? -47.554 -11.000 93.470 1.00 49.59 197 ALA A C 1
ATOM 1553 O O . ALA A 1 197 ? -47.400 -12.219 93.497 1.00 49.59 197 ALA A O 1
ATOM 1554 N N . ILE A 1 198 ? -48.219 -10.401 92.470 1.00 52.44 198 ILE A N 1
ATOM 1555 C CA . ILE A 1 198 ? -49.013 -11.152 91.465 1.00 52.44 198 ILE A CA 1
ATOM 1556 C C . ILE A 1 198 ? -48.392 -11.111 90.053 1.00 52.44 198 ILE A C 1
ATOM 1558 O O . ILE A 1 198 ? -48.701 -11.950 89.209 1.00 52.44 198 ILE A O 1
ATOM 1562 N N . LEU A 1 199 ? -47.474 -10.180 89.769 1.00 63.31 199 LEU A N 1
ATOM 1563 C CA . LEU A 1 199 ? -46.892 -10.049 88.429 1.00 63.31 199 LEU A CA 1
ATOM 1564 C C . LEU A 1 199 ? -45.693 -11.000 88.219 1.00 63.31 199 LEU A C 1
ATOM 1566 O O . LEU A 1 199 ? -44.789 -11.033 89.059 1.00 63.31 199 LEU A O 1
ATOM 1570 N N . PRO A 1 200 ? -45.625 -11.740 87.089 1.00 73.38 200 PRO A N 1
ATOM 1571 C CA . PRO A 1 200 ? -44.478 -12.585 86.768 1.00 73.38 200 PRO A CA 1
ATOM 1572 C C . PRO A 1 200 ? -43.202 -11.745 86.694 1.00 73.38 200 PRO A C 1
ATOM 1574 O O . PRO A 1 200 ? -43.123 -10.785 85.925 1.00 73.38 200 PRO A O 1
ATOM 1577 N N . LYS A 1 201 ? -42.177 -12.112 87.467 1.00 78.94 201 LYS A N 1
ATOM 1578 C CA . LYS A 1 201 ? -40.898 -11.395 87.499 1.00 78.94 201 LYS A CA 1
ATOM 1579 C C . LYS A 1 201 ? -40.130 -11.687 86.206 1.00 78.94 201 LYS A C 1
ATOM 1581 O O . LYS A 1 201 ? -39.790 -12.850 85.977 1.00 78.94 201 LYS A O 1
ATOM 1586 N N . PRO A 1 202 ? -39.828 -10.691 85.347 1.00 84.44 202 PRO A N 1
ATOM 1587 C CA . PRO A 1 202 ? -39.031 -10.929 84.150 1.00 84.44 202 PRO A CA 1
ATOM 1588 C C . PRO A 1 202 ? -37.594 -11.278 84.550 1.00 84.44 202 PRO A C 1
ATOM 1590 O O . PRO A 1 202 ? -36.888 -10.447 85.116 1.00 84.44 202 PRO A O 1
ATOM 1593 N N . VAL A 1 203 ? -37.151 -12.499 84.251 1.00 81.81 203 VAL A N 1
ATOM 1594 C CA . VAL A 1 203 ? -35.798 -12.971 84.585 1.00 81.81 203 VAL A CA 1
ATOM 1595 C C . VAL A 1 203 ? -34.849 -12.734 83.413 1.00 81.81 203 VAL A C 1
ATOM 1597 O O . VAL A 1 203 ? -33.816 -12.096 83.589 1.00 81.81 203 VAL A O 1
ATOM 1600 N N . ARG A 1 204 ? -35.211 -13.216 82.215 1.00 87.50 204 ARG A N 1
ATOM 1601 C CA . ARG A 1 204 ? -34.405 -13.163 80.975 1.00 87.50 204 ARG A CA 1
ATOM 1602 C C . ARG A 1 204 ? -32.946 -13.601 81.182 1.00 87.50 204 ARG A C 1
ATOM 1604 O O . ARG A 1 204 ? -32.019 -12.901 80.779 1.00 87.50 204 ARG A O 1
ATOM 1611 N N . LYS A 1 205 ? -32.743 -14.754 81.828 1.00 88.06 205 LYS A N 1
ATOM 1612 C CA . LYS A 1 205 ? -31.412 -15.339 82.086 1.00 88.06 205 LYS A CA 1
ATOM 1613 C C . LYS A 1 205 ? -31.317 -16.759 81.548 1.00 88.06 205 LYS A C 1
ATOM 1615 O O . LYS A 1 205 ? -32.311 -17.479 81.475 1.00 88.06 205 LYS A O 1
ATOM 1620 N N . LEU A 1 206 ? -30.094 -17.165 81.220 1.00 90.25 206 LEU A N 1
ATOM 1621 C CA . LEU A 1 206 ? -29.765 -18.554 80.932 1.00 90.25 206 LEU A CA 1
ATOM 1622 C C . LEU A 1 206 ? -29.571 -19.312 82.254 1.00 90.25 206 LEU A C 1
ATOM 1624 O O . LEU A 1 206 ? -28.810 -18.858 83.103 1.00 90.25 206 LEU A O 1
ATOM 1628 N N . VAL A 1 207 ? -30.253 -20.443 82.419 1.00 90.69 207 VAL A N 1
ATOM 1629 C CA . VAL A 1 207 ? -30.133 -21.343 83.577 1.00 90.69 207 VAL A CA 1
ATOM 1630 C C . VAL A 1 207 ? -29.807 -22.763 83.113 1.00 90.69 207 VAL A C 1
ATOM 1632 O O . VAL A 1 207 ? -30.079 -23.123 81.966 1.00 90.69 207 VAL A O 1
ATOM 1635 N N . HIS A 1 208 ? -29.229 -23.564 84.002 1.00 92.00 208 HIS A N 1
ATOM 1636 C CA . HIS A 1 208 ? -28.832 -24.947 83.758 1.00 92.00 208 HIS A CA 1
ATOM 1637 C C . HIS A 1 208 ? -29.726 -25.912 84.530 1.00 92.00 208 HIS A C 1
ATOM 1639 O O . HIS A 1 208 ? -29.985 -25.700 85.714 1.00 92.00 208 HIS A O 1
ATOM 1645 N N . VAL A 1 209 ? -30.185 -26.979 83.880 1.00 91.12 209 VAL A N 1
ATOM 1646 C CA . VAL A 1 209 ? -30.981 -28.022 84.536 1.00 91.12 209 VAL A CA 1
ATOM 1647 C C . VAL A 1 209 ? -30.088 -28.865 85.448 1.00 91.12 209 VAL A C 1
ATOM 1649 O O . VAL A 1 209 ? -29.185 -29.553 84.975 1.00 91.12 209 VAL A O 1
ATOM 1652 N N . LEU A 1 210 ? -30.374 -28.839 86.751 1.00 88.19 210 LEU A N 1
ATOM 1653 C CA . LEU A 1 210 ? -29.724 -29.667 87.772 1.00 88.19 210 LEU A CA 1
ATOM 1654 C C . LEU A 1 210 ? -30.482 -30.966 88.053 1.00 88.19 210 LEU A C 1
ATOM 1656 O O . LEU A 1 210 ? -29.902 -31.927 88.549 1.00 88.19 210 LEU A O 1
ATOM 1660 N N . ARG A 1 211 ? -31.793 -30.995 87.800 1.00 84.06 211 ARG A N 1
ATOM 1661 C CA . ARG A 1 211 ? -32.630 -32.182 88.006 1.00 84.06 211 ARG A CA 1
ATOM 1662 C C . ARG A 1 211 ? -33.568 -32.373 86.821 1.00 84.06 211 ARG A C 1
ATOM 1664 O O . ARG A 1 211 ? -34.184 -31.395 86.400 1.00 84.06 211 ARG A O 1
ATOM 1671 N N . PRO A 1 212 ? -33.692 -33.599 86.289 1.00 88.38 212 PRO A N 1
ATOM 1672 C CA . PRO A 1 212 ? -34.645 -33.863 85.227 1.00 88.38 212 PRO A CA 1
ATOM 1673 C C . PRO A 1 212 ? -36.081 -33.656 85.720 1.00 88.38 212 PRO A C 1
ATOM 1675 O O . PRO A 1 212 ? -36.376 -33.841 86.904 1.00 88.38 212 PRO A O 1
ATOM 1678 N N . TYR A 1 213 ? -36.969 -33.281 84.805 1.00 89.19 213 TYR A N 1
ATOM 1679 C CA . TYR A 1 213 ? -38.387 -33.064 85.083 1.00 89.19 213 TYR A CA 1
ATOM 1680 C C . TYR A 1 213 ? -39.235 -33.655 83.961 1.00 89.19 213 TYR A C 1
ATOM 1682 O O . TYR A 1 213 ? -38.965 -33.408 82.783 1.00 89.19 213 TYR A O 1
ATOM 1690 N N . VAL A 1 214 ? -40.245 -34.437 84.346 1.00 89.69 214 VAL A N 1
ATOM 1691 C CA . VAL A 1 214 ? -41.234 -35.012 83.432 1.00 89.69 214 VAL A CA 1
ATOM 1692 C C . VAL A 1 214 ? -42.491 -34.139 83.499 1.00 89.69 214 VAL A C 1
ATOM 1694 O O . VAL A 1 214 ? -43.032 -34.004 84.598 1.00 89.69 214 VAL A O 1
ATOM 1697 N N . PRO A 1 215 ? -42.941 -33.563 82.368 1.00 88.06 215 PRO A N 1
ATOM 1698 C CA . PRO A 1 215 ? -44.172 -32.780 82.286 1.00 88.06 215 PRO A CA 1
ATOM 1699 C C . PRO A 1 215 ? -45.372 -33.553 82.825 1.00 88.06 215 PRO A C 1
ATOM 1701 O O . PRO A 1 215 ? -45.567 -34.719 82.476 1.00 88.06 215 PRO A O 1
ATOM 1704 N N . GLN A 1 216 ? -46.166 -32.902 83.664 1.00 82.75 216 GLN A N 1
ATOM 1705 C CA . GLN A 1 216 ? -47.450 -33.392 84.155 1.00 82.75 216 GLN A CA 1
ATOM 1706 C C . GLN A 1 216 ? -48.610 -32.811 83.339 1.00 82.75 216 GLN A C 1
ATOM 1708 O O . GLN A 1 216 ? -49.574 -33.525 83.074 1.00 82.75 216 GLN A O 1
ATOM 1713 N N . ASP A 1 217 ? -48.467 -31.567 82.874 1.00 83.06 217 ASP A N 1
ATOM 1714 C CA . ASP A 1 217 ? -49.438 -30.876 82.022 1.00 83.06 217 ASP A CA 1
ATOM 1715 C C . ASP A 1 217 ? -48.895 -30.613 80.605 1.00 83.06 217 ASP A C 1
ATOM 1717 O O . ASP A 1 217 ? -47.691 -30.607 80.347 1.00 83.06 217 ASP A O 1
ATOM 1721 N N . THR A 1 218 ? -49.796 -30.345 79.655 1.00 80.75 218 THR A N 1
ATOM 1722 C CA . THR A 1 218 ? -49.455 -30.117 78.236 1.00 80.75 218 THR A CA 1
ATOM 1723 C C . THR A 1 218 ? -48.694 -28.820 77.961 1.00 80.75 218 THR A C 1
ATOM 1725 O O . THR A 1 218 ? -48.139 -28.653 76.878 1.00 80.75 218 THR A O 1
ATOM 1728 N N . ASP A 1 219 ? -48.720 -27.872 78.894 1.00 82.06 219 ASP A N 1
ATOM 1729 C CA . ASP A 1 219 ? -48.025 -26.586 78.800 1.00 82.06 219 ASP A CA 1
ATOM 1730 C C . ASP A 1 219 ? -46.628 -26.614 79.448 1.00 82.06 219 ASP A C 1
ATOM 1732 O O . ASP A 1 219 ? -45.908 -25.612 79.436 1.00 82.06 219 ASP A O 1
ATOM 1736 N N . GLU A 1 220 ? -46.215 -27.760 79.989 1.00 89.38 220 GLU A N 1
ATOM 1737 C CA . GLU A 1 220 ? -44.925 -27.951 80.646 1.00 89.38 220 GLU A CA 1
ATOM 1738 C C . GLU A 1 220 ? -43.866 -28.511 79.697 1.00 89.38 220 GLU A C 1
ATOM 1740 O O . GLU A 1 220 ? -44.157 -29.244 78.751 1.00 89.38 220 GLU A O 1
ATOM 1745 N N . ILE A 1 221 ? -42.602 -28.180 79.966 1.00 90.19 221 ILE A N 1
ATOM 1746 C CA . ILE A 1 221 ? -41.467 -28.668 79.175 1.00 90.19 221 ILE A CA 1
ATOM 1747 C C . ILE A 1 221 ? -40.682 -29.745 79.910 1.00 90.19 221 ILE A C 1
ATOM 1749 O O . ILE A 1 221 ? -40.416 -29.649 81.109 1.00 90.19 221 ILE A O 1
ATOM 1753 N N . ALA A 1 222 ? -40.256 -30.762 79.161 1.00 90.62 222 ALA A N 1
ATOM 1754 C CA . ALA A 1 222 ? -39.357 -31.778 79.681 1.00 90.62 222 ALA A CA 1
ATOM 1755 C C . ALA A 1 222 ? -37.961 -31.187 79.906 1.00 90.62 222 ALA A C 1
ATOM 1757 O O . ALA A 1 222 ? -37.420 -30.477 79.049 1.00 90.62 222 ALA A O 1
ATOM 1758 N N . LEU A 1 223 ? -37.369 -31.498 81.059 1.00 92.25 223 LEU A N 1
ATOM 1759 C CA . LEU A 1 223 ? -36.019 -31.066 81.410 1.00 92.25 223 LEU A CA 1
ATOM 1760 C C . LEU A 1 223 ? -35.093 -32.276 81.516 1.00 92.25 223 LEU A C 1
ATOM 1762 O O . LEU A 1 223 ? -35.396 -33.218 82.250 1.00 92.25 223 LEU A O 1
ATOM 1766 N N . SER A 1 224 ? -33.943 -32.215 80.843 1.00 90.62 224 SER A N 1
ATOM 1767 C CA . SER A 1 224 ? -32.859 -33.193 80.983 1.00 90.62 224 SER A CA 1
ATOM 1768 C C . SER A 1 224 ? -31.656 -32.562 81.677 1.00 90.62 224 SER A C 1
ATOM 1770 O O . SER A 1 224 ? -31.354 -31.388 81.474 1.00 90.62 224 SER A O 1
ATOM 1772 N N . HIS A 1 225 ? -30.961 -33.329 82.520 1.00 88.88 225 HIS A N 1
ATOM 1773 C CA . HIS A 1 225 ? -29.801 -32.831 83.264 1.00 88.88 225 HIS A CA 1
ATOM 1774 C C . HIS A 1 225 ? -28.756 -32.204 82.322 1.00 88.88 225 HIS A C 1
ATOM 1776 O O . HIS A 1 225 ? -28.341 -32.829 81.350 1.00 88.88 225 HIS A O 1
ATOM 1782 N N . GLY A 1 226 ? -28.310 -30.984 82.633 1.00 85.56 226 GLY A N 1
ATOM 1783 C CA . GLY A 1 226 ? -27.338 -30.231 81.836 1.00 85.56 226 GLY A CA 1
ATOM 1784 C C . GLY A 1 226 ? -27.932 -29.348 80.730 1.00 85.56 226 GLY A C 1
ATOM 1785 O O . GLY A 1 226 ? -27.197 -28.535 80.162 1.00 85.56 226 GLY A O 1
ATOM 1786 N N . ASP A 1 227 ? -29.239 -29.437 80.455 1.00 89.56 227 ASP A N 1
ATOM 1787 C CA . ASP A 1 227 ? -29.902 -28.574 79.474 1.00 89.56 227 ASP A CA 1
ATOM 1788 C C . ASP A 1 227 ? -29.777 -27.089 79.829 1.00 89.56 227 ASP A C 1
ATOM 1790 O O . ASP A 1 227 ? -29.743 -26.694 80.999 1.00 89.56 227 ASP A O 1
ATOM 1794 N N . LYS A 1 228 ? -29.744 -26.250 78.789 1.00 92.44 228 LYS A N 1
ATOM 1795 C CA . LYS A 1 228 ? -29.697 -24.790 78.915 1.00 92.44 228 LYS A CA 1
ATOM 1796 C C . LYS A 1 228 ? -31.080 -24.210 78.659 1.00 92.44 228 LYS A C 1
ATOM 1798 O O . LYS A 1 228 ? -31.578 -24.274 77.537 1.00 92.44 228 LYS A O 1
ATOM 1803 N N . ILE A 1 229 ? -31.670 -23.573 79.663 1.00 92.56 229 ILE A N 1
ATOM 1804 C CA . ILE A 1 229 ? -32.996 -22.962 79.556 1.00 92.56 229 ILE A CA 1
ATOM 1805 C C . ILE A 1 229 ? -32.860 -21.443 79.526 1.00 92.56 229 ILE A C 1
ATOM 1807 O O . ILE A 1 229 ? -32.203 -20.847 80.377 1.00 92.56 229 ILE A O 1
ATOM 1811 N N . TRP A 1 230 ? -33.491 -20.794 78.552 1.00 94.44 230 TRP A N 1
ATOM 1812 C CA . TRP A 1 230 ? -33.699 -19.351 78.579 1.00 94.44 230 TRP A CA 1
ATOM 1813 C C . TRP A 1 230 ? -34.948 -19.048 79.408 1.00 94.44 230 TRP A C 1
ATOM 1815 O O . TRP A 1 230 ? -36.072 -19.161 78.919 1.00 94.44 230 TRP A O 1
ATOM 1825 N N . CYS A 1 231 ? -34.752 -18.715 80.683 1.00 90.19 231 CYS A N 1
ATOM 1826 C CA . CYS A 1 231 ? -35.830 -18.399 81.613 1.00 90.19 231 CYS A CA 1
ATOM 1827 C C . CYS A 1 231 ? -36.308 -16.962 81.380 1.00 90.19 231 CYS A C 1
ATOM 1829 O O . CYS A 1 231 ? -35.546 -16.007 81.554 1.00 90.19 231 CYS A O 1
ATOM 1831 N N . MET A 1 232 ? -37.565 -16.804 80.969 1.00 86.25 232 MET A N 1
ATOM 1832 C CA . MET A 1 232 ? -38.164 -15.509 80.649 1.00 86.25 232 MET A CA 1
ATOM 1833 C C . MET A 1 232 ? -38.863 -14.907 81.864 1.00 86.25 232 MET A C 1
ATOM 1835 O O . MET A 1 232 ? -38.658 -13.724 82.142 1.00 86.25 232 MET A O 1
ATOM 1839 N N . PHE A 1 233 ? -39.623 -15.718 82.602 1.00 86.62 233 PHE A N 1
ATOM 1840 C CA . PHE A 1 233 ? -40.420 -15.280 83.746 1.00 86.62 233 PHE A CA 1
ATOM 1841 C C . PHE A 1 233 ? -40.307 -16.252 84.916 1.00 86.62 233 PHE A C 1
ATOM 1843 O O . PHE A 1 233 ? -40.241 -17.461 84.707 1.00 86.62 233 PHE A O 1
ATOM 1850 N N . GLN A 1 234 ? -40.335 -15.708 86.129 1.00 84.88 234 GLN A N 1
ATOM 1851 C CA . GLN A 1 234 ? -40.460 -16.450 87.377 1.00 84.88 234 GLN A CA 1
ATOM 1852 C C . GLN A 1 234 ? -41.752 -16.038 88.084 1.00 84.88 234 GLN A C 1
ATOM 1854 O O . GLN A 1 234 ? -42.036 -14.846 88.232 1.00 84.88 234 GLN A O 1
ATOM 1859 N N . PHE A 1 235 ? -42.507 -17.030 88.535 1.00 83.44 235 PHE A N 1
ATOM 1860 C CA . PHE A 1 235 ? -43.772 -16.877 89.239 1.00 83.44 235 PHE A CA 1
ATOM 1861 C C . PHE A 1 235 ? -43.571 -17.052 90.753 1.00 83.44 235 PHE A C 1
ATOM 1863 O O . PHE A 1 235 ? -42.573 -17.619 91.210 1.00 83.44 235 PHE A O 1
ATOM 1870 N N . ALA A 1 236 ? -44.495 -16.511 91.549 1.00 77.75 236 ALA A N 1
ATOM 1871 C CA . ALA A 1 236 ? -44.397 -16.514 93.012 1.00 77.75 236 ALA A CA 1
ATOM 1872 C C . ALA A 1 236 ? -44.582 -17.912 93.636 1.00 77.75 236 ALA A C 1
ATOM 1874 O O . ALA A 1 236 ? -44.110 -18.154 94.743 1.00 77.75 236 ALA A O 1
ATOM 1875 N N . ASP A 1 237 ? -45.214 -18.833 92.910 1.00 75.38 237 ASP A N 1
ATOM 1876 C CA . ASP A 1 237 ? -45.459 -20.231 93.289 1.00 75.38 237 ASP A CA 1
ATOM 1877 C C . ASP A 1 237 ? -44.249 -21.158 93.043 1.00 75.38 237 ASP A C 1
ATOM 1879 O O . ASP A 1 237 ? -44.327 -22.369 93.246 1.00 75.38 237 ASP A O 1
ATOM 1883 N N . GLY A 1 238 ? -43.112 -20.596 92.619 1.00 83.38 238 GLY A N 1
ATOM 1884 C CA . GLY A 1 238 ? -41.882 -21.343 92.366 1.00 83.38 238 GLY A CA 1
ATOM 1885 C C . GLY A 1 238 ? -41.782 -21.934 90.961 1.00 83.38 238 GLY A C 1
ATOM 1886 O O . GLY A 1 238 ? -40.845 -22.693 90.696 1.00 83.38 238 GLY A O 1
ATOM 1887 N N . TRP A 1 239 ? -42.690 -21.574 90.052 1.00 91.06 239 TRP A N 1
ATOM 1888 C CA . TRP A 1 239 ? -42.621 -21.952 88.643 1.00 91.06 239 TRP A CA 1
ATOM 1889 C C . TRP A 1 239 ? -41.907 -20.902 87.790 1.00 91.06 239 TRP A C 1
ATOM 1891 O O . TRP A 1 239 ? -41.771 -19.733 88.156 1.00 91.06 239 TRP A O 1
ATOM 1901 N N . CYS A 1 240 ? -41.444 -21.328 86.620 1.00 88.44 240 CYS A N 1
ATOM 1902 C CA . CYS A 1 240 ? -40.803 -20.492 85.617 1.00 88.44 240 CYS A CA 1
ATOM 1903 C C . CYS A 1 240 ? -41.416 -20.754 84.239 1.00 88.44 240 CYS A C 1
ATOM 1905 O O . CYS A 1 240 ? -41.827 -21.873 83.946 1.00 88.44 240 CYS A O 1
ATOM 1907 N N . ALA A 1 241 ? -41.414 -19.739 83.374 1.00 89.25 241 ALA A N 1
ATOM 1908 C CA . ALA A 1 241 ? -41.690 -19.883 81.945 1.00 89.25 241 ALA A CA 1
ATOM 1909 C C . ALA A 1 241 ? -40.421 -19.585 81.150 1.00 89.25 241 ALA A C 1
ATOM 1911 O O . ALA A 1 241 ? -39.737 -18.579 81.381 1.00 89.25 241 ALA A O 1
ATOM 1912 N N . GLY A 1 242 ? -40.103 -20.443 80.188 1.00 91.69 242 GLY A N 1
ATOM 1913 C CA . GLY A 1 242 ? -38.881 -20.311 79.410 1.00 91.69 242 GLY A CA 1
ATOM 1914 C C . GLY A 1 242 ? -38.842 -21.226 78.201 1.00 91.69 242 GLY A C 1
ATOM 1915 O O . GLY A 1 242 ? -39.805 -21.920 77.892 1.00 91.69 242 GLY A O 1
ATOM 1916 N N . MET A 1 243 ? -37.704 -21.197 77.516 1.00 93.12 243 MET A N 1
ATOM 1917 C CA . MET A 1 243 ? -37.436 -22.021 76.343 1.00 93.12 243 MET A CA 1
ATOM 1918 C C . MET A 1 243 ? -36.214 -22.895 76.602 1.00 93.12 243 MET A C 1
ATOM 1920 O O . MET A 1 243 ? -35.130 -22.378 76.888 1.00 93.12 243 MET A O 1
ATOM 1924 N N . ASN A 1 244 ? -36.370 -24.211 76.482 1.00 91.12 244 ASN A N 1
ATOM 1925 C CA . ASN A 1 244 ? -35.239 -25.125 76.458 1.00 91.12 244 ASN A CA 1
ATOM 1926 C C . ASN A 1 244 ? -34.470 -24.907 75.151 1.00 91.12 244 ASN A C 1
ATOM 1928 O O . ASN A 1 244 ? -35.005 -25.111 74.068 1.00 91.12 244 ASN A O 1
ATOM 1932 N N . ARG A 1 245 ? -33.216 -24.456 75.230 1.00 89.75 245 ARG A N 1
ATOM 1933 C CA . ARG A 1 245 ? -32.402 -24.171 74.040 1.00 89.75 245 ARG A CA 1
ATOM 1934 C C . ARG A 1 245 ? -31.862 -25.433 73.374 1.00 89.75 245 ARG A C 1
ATOM 1936 O O . ARG A 1 245 ? -31.440 -25.343 72.227 1.00 89.75 245 ARG A O 1
ATOM 1943 N N . THR A 1 246 ? -31.864 -26.569 74.072 1.00 86.38 246 THR A N 1
ATOM 1944 C CA . THR A 1 246 ? -31.483 -27.869 73.513 1.00 86.38 246 THR A CA 1
ATOM 1945 C C . THR A 1 246 ? -32.618 -28.427 72.655 1.00 86.38 246 THR A C 1
ATOM 1947 O O . THR A 1 246 ? -32.395 -28.800 71.509 1.00 86.38 246 THR A O 1
ATOM 1950 N N . THR A 1 247 ? -33.846 -28.450 73.185 1.00 85.69 247 THR A N 1
ATOM 1951 C CA . THR A 1 247 ? -35.012 -29.045 72.499 1.00 85.69 247 THR A CA 1
ATOM 1952 C C . THR A 1 247 ? -35.849 -28.031 71.722 1.00 85.69 247 THR A C 1
ATOM 1954 O O . THR A 1 247 ? -36.756 -28.418 70.993 1.00 85.69 247 THR A O 1
ATOM 1957 N N . THR A 1 248 ? -35.575 -26.732 71.876 1.00 89.81 248 THR A N 1
ATOM 1958 C CA . THR A 1 248 ? -36.349 -25.587 71.349 1.00 89.81 248 THR A CA 1
ATOM 1959 C C . THR A 1 248 ? -37.800 -25.497 71.837 1.00 89.81 248 THR A C 1
ATOM 1961 O O . THR A 1 248 ? -38.555 -24.634 71.392 1.00 89.81 248 THR A O 1
ATOM 1964 N N . GLN A 1 249 ? -38.192 -26.335 72.798 1.00 82.56 249 GLN A N 1
ATOM 1965 C CA . GLN A 1 249 ? -39.534 -26.318 73.370 1.00 82.56 249 GLN A CA 1
ATOM 1966 C C . GLN A 1 249 ? -39.688 -25.181 74.379 1.00 82.56 249 GLN A C 1
ATOM 1968 O O . GLN A 1 249 ? -38.773 -24.885 75.151 1.00 82.56 249 GLN A O 1
ATOM 1973 N N . SER A 1 250 ? -40.858 -24.546 74.373 1.00 88.00 250 SER A N 1
ATOM 1974 C CA . SER A 1 250 ? -41.218 -23.480 75.309 1.00 88.00 250 SER A CA 1
ATOM 1975 C C . SER A 1 250 ? -42.382 -23.916 76.178 1.00 88.00 250 SER A C 1
ATOM 1977 O O . SER A 1 250 ? -43.303 -24.558 75.684 1.00 88.00 250 SER A O 1
ATOM 1979 N N . GLY A 1 251 ? -42.340 -23.541 77.449 1.00 88.19 251 GLY A N 1
ATOM 1980 C CA . GLY A 1 251 ? -43.397 -23.853 78.402 1.00 88.19 251 GLY A CA 1
ATOM 1981 C C . GLY A 1 251 ? -42.931 -23.669 79.837 1.00 88.19 251 GLY A C 1
ATOM 1982 O O . GLY A 1 251 ? -41.948 -22.962 80.104 1.00 88.19 251 GLY A O 1
ATOM 1983 N N . TYR A 1 252 ? -43.669 -24.281 80.754 1.00 91.06 252 TYR A N 1
ATOM 1984 C CA . TYR A 1 252 ? -43.481 -24.111 82.188 1.00 91.06 252 TYR A CA 1
ATOM 1985 C C . TYR A 1 252 ? -42.596 -25.198 82.788 1.00 91.06 252 TYR A C 1
ATOM 1987 O O . TYR A 1 252 ? -42.573 -26.341 82.332 1.00 91.06 252 TYR A O 1
ATOM 1995 N N . PHE A 1 253 ? -41.841 -24.828 83.817 1.00 90.50 253 PHE A N 1
ATOM 1996 C CA . PHE A 1 253 ? -41.019 -25.758 84.579 1.00 90.50 253 PHE A CA 1
ATOM 1997 C C . PHE A 1 253 ? -40.773 -25.241 86.003 1.00 90.50 253 PHE A C 1
ATOM 1999 O O . PHE A 1 253 ? -40.723 -24.026 86.220 1.00 90.50 253 PHE A O 1
ATOM 2006 N N . PRO A 1 254 ? -40.580 -26.130 86.989 1.00 90.31 254 PRO A N 1
ATOM 2007 C CA . PRO A 1 254 ? -40.343 -25.724 88.366 1.00 90.31 254 PRO A CA 1
ATOM 2008 C C . PRO A 1 254 ? -38.925 -25.163 88.541 1.00 90.31 254 PRO A C 1
ATOM 2010 O O . PRO A 1 254 ? -37.932 -25.767 88.123 1.00 90.31 254 PRO A O 1
ATOM 2013 N N . MET A 1 255 ? -38.808 -24.017 89.218 1.00 88.12 255 MET A N 1
ATOM 2014 C CA . MET A 1 255 ? -37.532 -23.323 89.425 1.00 88.12 255 MET A CA 1
ATOM 2015 C C . MET A 1 255 ? -36.509 -24.198 90.154 1.00 88.12 255 MET A C 1
ATOM 2017 O O . MET A 1 255 ? -35.318 -24.130 89.873 1.00 88.12 255 MET A O 1
ATOM 2021 N N . MET A 1 256 ? -36.967 -25.065 91.059 1.00 85.31 256 MET A N 1
ATOM 2022 C CA . MET A 1 256 ? -36.089 -25.953 91.820 1.00 85.31 256 MET A CA 1
ATOM 2023 C C . MET A 1 256 ? -35.272 -26.903 90.930 1.00 85.31 256 MET A C 1
ATOM 2025 O O . MET A 1 256 ? -34.247 -27.408 91.375 1.00 85.31 256 MET A O 1
ATOM 2029 N N . CYS A 1 257 ? -35.696 -27.176 89.694 1.00 87.44 257 CYS A N 1
ATOM 2030 C CA . CYS A 1 257 ? -34.966 -28.063 88.787 1.00 87.44 257 CYS A CA 1
ATOM 2031 C C . CYS A 1 257 ? -33.785 -27.383 88.084 1.00 87.44 257 CYS A C 1
ATOM 2033 O O . CYS A 1 257 ? -32.992 -28.072 87.442 1.00 87.44 257 CYS A O 1
ATOM 2035 N N . VAL A 1 258 ? -33.637 -26.061 88.212 1.00 88.56 258 VAL A N 1
ATOM 2036 C CA . VAL A 1 258 ? -32.623 -25.275 87.504 1.00 88.56 258 VAL A CA 1
ATOM 2037 C C . VAL A 1 258 ? -31.749 -24.452 88.454 1.00 88.56 258 VAL A C 1
ATOM 2039 O O . VAL A 1 258 ? -32.164 -24.088 89.550 1.00 88.56 258 VAL A O 1
ATOM 2042 N N . SER A 1 259 ? -30.534 -24.123 88.016 1.00 86.44 259 SER A N 1
ATOM 2043 C CA . SER A 1 259 ? -29.621 -23.205 88.706 1.00 86.44 259 SER A CA 1
ATOM 2044 C C . SER A 1 259 ? -29.028 -22.177 87.750 1.00 86.44 259 SER A C 1
ATOM 2046 O O . SER A 1 259 ? -28.903 -22.407 86.548 1.00 86.44 259 SER A O 1
ATOM 2048 N N . LEU A 1 260 ? -28.654 -21.023 88.301 1.00 80.31 260 LEU A N 1
ATOM 2049 C CA . LEU A 1 260 ? -27.883 -19.996 87.600 1.00 80.31 260 LEU A CA 1
ATOM 2050 C C . LEU A 1 260 ? -26.401 -20.386 87.451 1.00 80.31 260 LEU A C 1
ATOM 2052 O O . LEU A 1 260 ? -25.729 -19.839 86.582 1.00 80.31 260 LEU A O 1
ATOM 2056 N N . SER A 1 261 ? -25.899 -21.312 88.277 1.00 72.75 261 SER A N 1
ATOM 2057 C CA . SER A 1 261 ? -24.531 -21.834 88.192 1.00 72.75 261 SER A CA 1
ATOM 2058 C C . SER A 1 261 ? -24.442 -23.066 87.274 1.00 72.75 261 SER A C 1
ATOM 2060 O O . SER A 1 261 ? -25.384 -23.866 87.230 1.00 72.75 261 SER A O 1
ATOM 2062 N N . PRO A 1 262 ? -23.329 -23.248 86.540 1.00 64.00 262 PRO A N 1
ATOM 2063 C CA . PRO A 1 262 ? -23.074 -24.459 85.766 1.00 64.00 262 PRO A CA 1
ATOM 2064 C C . PRO A 1 262 ? -23.039 -25.721 86.655 1.00 64.00 262 PRO A C 1
ATOM 2066 O O . PRO A 1 262 ? -22.682 -25.621 87.833 1.00 64.00 262 PRO A O 1
ATOM 2069 N N . PRO A 1 263 ? -23.356 -26.912 86.110 1.00 58.72 263 PRO A N 1
ATOM 2070 C CA . PRO A 1 263 ? -23.466 -28.152 86.889 1.00 58.72 263 PRO A CA 1
ATOM 2071 C C . PRO A 1 263 ? -22.216 -28.533 87.709 1.00 58.72 263 PRO A C 1
ATOM 2073 O O . PRO A 1 263 ? -22.363 -29.126 88.777 1.00 58.72 263 PRO A O 1
ATOM 2076 N N . ASP A 1 264 ? -21.011 -28.151 87.267 1.00 56.50 264 ASP A N 1
ATOM 2077 C CA . ASP A 1 264 ? -19.741 -28.579 87.882 1.00 56.50 264 ASP A CA 1
ATOM 2078 C C . ASP A 1 264 ? -19.419 -27.930 89.244 1.00 56.50 264 ASP A C 1
ATOM 2080 O O . ASP A 1 264 ? -18.585 -28.451 89.978 1.00 56.50 264 ASP A O 1
ATOM 2084 N N . GLU A 1 265 ? -20.117 -26.862 89.654 1.00 53.59 265 GLU A N 1
ATOM 2085 C CA . GLU A 1 265 ? -19.935 -26.249 90.988 1.00 53.59 265 GLU A CA 1
ATOM 2086 C C . GLU A 1 265 ? -21.067 -26.575 91.985 1.00 53.59 265 GLU A C 1
ATOM 2088 O O . GLU A 1 265 ? -20.967 -26.277 93.174 1.00 53.59 265 GLU A O 1
ATOM 2093 N N . ALA A 1 266 ? -22.144 -27.234 91.541 1.00 50.62 266 ALA A N 1
ATOM 2094 C CA . ALA A 1 266 ? -23.316 -27.531 92.374 1.00 50.62 266 ALA A CA 1
ATOM 2095 C C . ALA A 1 266 ? -23.282 -28.923 93.040 1.00 50.62 266 ALA A C 1
ATOM 2097 O O . ALA A 1 266 ? -24.124 -29.220 93.890 1.00 50.62 266 ALA A O 1
ATOM 2098 N N . SER A 1 267 ? -22.296 -29.771 92.717 1.00 49.31 267 SER A N 1
ATOM 2099 C CA . SER A 1 267 ? -22.194 -31.135 93.267 1.00 49.31 267 SER A CA 1
ATOM 2100 C C . SER A 1 267 ? -21.751 -31.199 94.744 1.00 49.31 267 SER A C 1
ATOM 2102 O O . SER A 1 267 ? -21.659 -32.293 95.303 1.00 49.31 267 SER A O 1
ATOM 2104 N N . ALA A 1 268 ? -21.508 -30.058 95.402 1.00 45.09 268 ALA A N 1
ATOM 2105 C CA . ALA A 1 268 ? -21.068 -29.993 96.799 1.00 45.09 268 ALA A CA 1
ATOM 2106 C C . ALA A 1 268 ? -22.166 -29.610 97.816 1.00 45.09 268 ALA A C 1
ATOM 2108 O O . ALA A 1 268 ? -21.884 -29.574 99.013 1.00 45.09 268 ALA A O 1
ATOM 2109 N N . ILE A 1 269 ? -23.422 -29.369 97.407 1.00 45.03 269 ILE A N 1
ATOM 2110 C CA . ILE A 1 269 ? -24.500 -29.003 98.348 1.00 45.03 269 ILE A CA 1
ATOM 2111 C C . ILE A 1 269 ? -25.560 -30.111 98.443 1.00 45.03 269 ILE A C 1
ATOM 2113 O O . ILE A 1 269 ? -26.560 -30.146 97.737 1.00 45.03 269 ILE A O 1
ATOM 2117 N N . SER A 1 270 ? -25.277 -30.998 99.398 1.00 38.75 270 SER A N 1
ATOM 2118 C CA . SER A 1 270 ? -26.174 -31.711 100.314 1.00 38.75 270 SER A CA 1
ATOM 2119 C C . SER A 1 270 ? -27.325 -32.576 99.773 1.00 38.75 270 SER A C 1
ATOM 2121 O O . SER A 1 270 ? -28.405 -32.121 99.400 1.00 38.75 270 SER A O 1
ATOM 2123 N N . LYS A 1 271 ? -27.120 -33.888 99.941 1.00 43.59 271 LYS A N 1
ATOM 2124 C CA . LYS A 1 271 ? -28.153 -34.915 100.103 1.00 43.59 271 LYS A CA 1
ATOM 2125 C C . LYS A 1 271 ? -29.057 -34.585 101.306 1.00 43.59 271 LYS A C 1
ATOM 2127 O O . LYS A 1 271 ? -28.720 -34.980 102.418 1.00 43.59 271 LYS A O 1
ATOM 2132 N N . ARG A 1 272 ? -30.223 -33.956 101.111 1.00 33.16 272 ARG A N 1
ATOM 2133 C CA . ARG A 1 272 ? -31.431 -34.202 101.934 1.00 33.16 272 ARG A CA 1
ATOM 2134 C C . ARG A 1 272 ? -32.692 -33.587 101.314 1.00 33.16 272 ARG A C 1
ATOM 2136 O O . ARG A 1 272 ? -32.646 -32.485 100.791 1.00 33.16 272 ARG A O 1
ATOM 2143 N N . ALA A 1 273 ? -33.800 -34.307 101.505 1.00 38.19 273 ALA A N 1
ATOM 2144 C CA . ALA A 1 273 ? -35.199 -34.008 101.186 1.00 38.19 273 ALA A CA 1
ATOM 2145 C C . ALA A 1 273 ? -35.633 -34.241 99.725 1.00 38.19 273 ALA A C 1
ATOM 2147 O O . ALA A 1 273 ? -35.491 -33.390 98.852 1.00 38.19 273 ALA A O 1
ATOM 2148 N N . GLN A 1 274 ? -36.276 -35.396 99.502 1.00 41.56 274 GLN A N 1
ATOM 2149 C CA . GLN A 1 274 ? -37.363 -35.510 98.529 1.00 41.56 274 GLN A CA 1
ATOM 2150 C C . GLN A 1 274 ? -38.468 -34.535 98.963 1.00 41.56 274 GLN A C 1
ATOM 2152 O O . GLN A 1 274 ? -39.350 -34.885 99.741 1.00 41.56 274 GLN A O 1
ATOM 2157 N N . ALA A 1 275 ? -38.361 -33.279 98.538 1.00 42.50 275 ALA A N 1
ATOM 2158 C CA . ALA A 1 275 ? -39.460 -32.333 98.615 1.00 42.50 275 ALA A CA 1
ATOM 2159 C C . ALA A 1 275 ? -40.340 -32.561 97.383 1.00 42.50 275 ALA A C 1
ATOM 2161 O O . ALA A 1 275 ? -39.846 -32.532 96.253 1.00 42.50 275 ALA A O 1
ATOM 2162 N N . SER A 1 276 ? -41.624 -32.834 97.603 1.00 51.47 276 SER A N 1
ATOM 2163 C CA . SER A 1 276 ? -42.627 -32.897 96.542 1.00 51.47 276 SER A CA 1
ATOM 2164 C C . SER A 1 276 ? -42.612 -31.593 95.746 1.00 51.47 276 SER A C 1
ATOM 2166 O O . SER A 1 276 ? -42.635 -30.514 96.343 1.00 51.47 276 SER A O 1
ATOM 2168 N N . VAL A 1 277 ? -42.581 -31.691 94.415 1.00 53.78 277 VAL A N 1
ATOM 2169 C CA . VAL A 1 277 ? -42.790 -30.536 93.532 1.00 53.78 277 VAL A CA 1
ATOM 2170 C C . VAL A 1 277 ? -44.137 -29.907 93.918 1.00 53.78 277 VAL A C 1
ATOM 2172 O O . VAL A 1 277 ? -45.122 -30.646 94.001 1.00 53.78 277 VAL A O 1
ATOM 2175 N N . PRO A 1 278 ? -44.204 -28.598 94.226 1.00 56.06 278 PRO A N 1
ATOM 2176 C CA . PRO A 1 278 ? -45.471 -27.960 94.557 1.00 56.06 278 PRO A CA 1
ATOM 2177 C C . PRO A 1 278 ? -46.423 -28.069 93.362 1.00 56.06 278 PRO A C 1
ATOM 2179 O O . PRO A 1 278 ? -46.038 -27.769 92.229 1.00 56.06 278 PRO A O 1
ATOM 2182 N N . ALA A 1 279 ? -47.657 -28.511 93.618 1.00 54.94 279 ALA A N 1
ATOM 2183 C CA . ALA A 1 279 ? -48.703 -28.543 92.604 1.00 54.94 279 ALA A CA 1
ATOM 2184 C C . ALA A 1 279 ? -48.942 -27.119 92.089 1.00 54.94 279 ALA A C 1
ATOM 2186 O O . ALA A 1 279 ? -49.096 -26.185 92.881 1.00 54.94 279 ALA A O 1
ATOM 2187 N N . ARG A 1 280 ? -48.938 -26.951 90.766 1.00 61.12 280 ARG A N 1
ATOM 2188 C CA . ARG A 1 280 ? -49.140 -25.650 90.132 1.00 61.12 280 ARG A CA 1
ATOM 2189 C C . ARG A 1 280 ? -50.564 -25.172 90.422 1.00 61.12 280 ARG A C 1
ATOM 2191 O O . ARG A 1 280 ? -51.528 -25.891 90.165 1.00 61.12 280 ARG A O 1
ATOM 2198 N N . THR A 1 281 ? -50.721 -23.964 90.959 1.00 51.09 281 THR A N 1
ATOM 2199 C CA . THR A 1 281 ? -52.047 -23.355 91.133 1.00 51.09 281 THR A CA 1
ATOM 2200 C C . THR A 1 281 ? -52.564 -22.899 89.771 1.00 51.09 281 THR A C 1
ATOM 2202 O O . THR A 1 281 ? -52.184 -21.840 89.274 1.00 51.09 281 THR A O 1
ATOM 2205 N N . SER A 1 282 ? -53.407 -23.725 89.146 1.00 36.88 282 SER A N 1
ATOM 2206 C CA . SER A 1 282 ? -54.042 -23.462 87.851 1.00 36.88 282 SER A CA 1
ATOM 2207 C C . SER A 1 282 ? -54.746 -22.100 87.832 1.00 36.88 282 SER A C 1
ATOM 2209 O O . SER A 1 282 ? -55.830 -21.944 88.393 1.00 36.88 282 SER A O 1
ATOM 2211 N N . SER A 1 283 ? -54.143 -21.121 87.159 1.00 34.59 283 SER A N 1
ATOM 2212 C CA . SER A 1 283 ? -54.769 -19.830 86.873 1.00 34.59 283 SER A CA 1
ATOM 2213 C C . SER A 1 283 ? -54.856 -19.660 85.358 1.00 34.59 283 SER A C 1
ATOM 2215 O O . SER A 1 283 ? -53.895 -19.254 84.716 1.00 34.59 283 SER A O 1
ATOM 2217 N N . SER A 1 284 ? -56.012 -20.059 84.825 1.00 33.41 284 SER A N 1
ATOM 2218 C CA . SER A 1 284 ? -56.601 -19.785 83.507 1.00 33.41 284 SER A CA 1
ATOM 2219 C C . SER A 1 284 ? -55.687 -19.466 82.319 1.00 33.41 284 SER A C 1
ATOM 2221 O O . SER A 1 284 ? -55.196 -18.356 82.132 1.00 33.41 284 SER A O 1
ATOM 2223 N N . SER A 1 285 ? -55.671 -20.432 81.406 1.00 39.44 285 SER A N 1
ATOM 2224 C CA . SER A 1 285 ? -55.549 -20.289 79.960 1.00 39.44 285 SER A CA 1
ATOM 2225 C C . SER A 1 285 ? -56.259 -19.038 79.423 1.00 39.44 285 SER A C 1
ATOM 2227 O O . SER A 1 285 ? -57.477 -18.938 79.535 1.00 39.44 285 SER A O 1
ATOM 2229 N N . GLN A 1 286 ? -55.524 -18.127 78.782 1.00 40.69 286 GLN A N 1
ATOM 2230 C CA . GLN A 1 286 ? -55.898 -17.476 77.517 1.00 40.69 286 GLN A CA 1
ATOM 2231 C C . GLN A 1 286 ? -54.796 -16.508 77.065 1.00 40.69 286 GLN A C 1
ATOM 2233 O O . GLN A 1 286 ? -54.186 -15.822 77.876 1.00 40.69 286 GLN A O 1
ATOM 2238 N N . LEU A 1 287 ? -54.625 -16.431 75.740 1.00 34.28 287 LEU A N 1
ATOM 2239 C CA . LEU A 1 287 ? -53.674 -15.615 74.969 1.00 34.28 287 LEU A CA 1
ATOM 2240 C C . LEU A 1 287 ? -52.312 -16.266 74.709 1.00 34.28 287 LEU A C 1
ATOM 2242 O O . LEU A 1 287 ? -51.302 -15.864 75.269 1.00 34.28 287 LEU A O 1
ATOM 2246 N N . LEU A 1 288 ? -52.302 -17.218 73.771 1.00 32.47 288 LEU A N 1
ATOM 2247 C CA . LEU A 1 288 ? -51.336 -17.298 72.663 1.00 32.47 288 LEU A CA 1
ATOM 2248 C C . LEU A 1 288 ? -51.804 -18.383 71.675 1.00 32.47 288 LEU A C 1
ATOM 2250 O O . LEU A 1 288 ? -51.225 -19.455 71.554 1.00 32.47 288 LEU A O 1
ATOM 2254 N N . GLN A 1 289 ? -52.882 -18.092 70.948 1.00 30.66 289 GLN A N 1
ATOM 2255 C CA . GLN A 1 289 ? -53.139 -18.721 69.654 1.00 30.66 289 GLN A CA 1
ATOM 2256 C C . GLN A 1 289 ? -53.255 -17.604 68.626 1.00 30.66 289 GLN A C 1
ATOM 2258 O O . GLN A 1 289 ? -54.161 -16.777 68.683 1.00 30.66 289 GLN A O 1
ATOM 2263 N N . SER A 1 290 ? -52.297 -17.565 67.704 1.00 31.94 290 SER A N 1
ATOM 2264 C CA . SER A 1 290 ? -52.432 -16.848 66.438 1.00 31.94 290 SER A CA 1
ATOM 2265 C C . SER A 1 290 ? -52.184 -17.837 65.292 1.00 31.94 290 SER A C 1
ATOM 2267 O O . SER A 1 290 ? -51.447 -18.808 65.483 1.00 31.94 290 SER A O 1
ATOM 2269 N N . PRO A 1 291 ? -52.891 -17.673 64.160 1.00 36.19 291 PRO A N 1
ATOM 2270 C CA . PRO A 1 291 ? -53.161 -18.749 63.214 1.00 36.19 291 PRO A CA 1
ATOM 2271 C C . PRO A 1 291 ? -52.015 -19.005 62.230 1.00 36.19 291 PRO A C 1
ATOM 2273 O O . PRO A 1 291 ? -51.247 -18.113 61.876 1.00 36.19 291 PRO A O 1
ATOM 2276 N N . SER A 1 292 ? -51.975 -20.248 61.748 1.00 34.03 292 SER A N 1
ATOM 2277 C CA . SER A 1 292 ? -51.205 -20.690 60.583 1.00 34.03 292 SER A CA 1
ATOM 2278 C C . SER A 1 292 ? -51.713 -20.044 59.293 1.00 34.03 292 SER A C 1
ATOM 2280 O O . SER A 1 292 ? -52.902 -20.153 59.010 1.00 34.03 292 SER A O 1
ATOM 2282 N N . ILE A 1 293 ? -50.807 -19.508 58.467 1.00 30.73 293 ILE A N 1
ATOM 2283 C CA . ILE A 1 293 ? -50.880 -19.589 56.998 1.00 30.73 293 ILE A CA 1
ATOM 2284 C C . ILE A 1 293 ? -49.458 -19.861 56.466 1.00 30.73 293 ILE A C 1
ATOM 2286 O O . ILE A 1 293 ? -48.550 -19.065 56.682 1.00 30.73 293 ILE A O 1
ATOM 2290 N N . MET A 1 294 ? -49.325 -21.048 55.854 1.00 30.95 294 MET A N 1
ATOM 2291 C CA . MET A 1 294 ? -48.512 -21.484 54.694 1.00 30.95 294 MET A CA 1
ATOM 2292 C C . MET A 1 294 ? -47.577 -20.444 54.032 1.00 30.95 294 MET A C 1
ATOM 2294 O O . MET A 1 294 ? -47.958 -19.292 53.892 1.00 30.95 294 MET A O 1
ATOM 2298 N N . ALA A 1 295 ? -46.420 -20.749 53.440 1.00 30.95 295 ALA A N 1
ATOM 2299 C CA . ALA A 1 295 ? -45.626 -21.955 53.201 1.00 30.95 295 ALA A CA 1
ATOM 2300 C C . ALA A 1 295 ? -44.241 -21.499 52.651 1.00 30.95 295 ALA A C 1
ATOM 2302 O O . ALA A 1 295 ? -44.090 -20.352 52.233 1.00 30.95 295 ALA A O 1
ATOM 2303 N N . ASP A 1 296 ? -43.278 -22.424 52.691 1.00 30.62 296 ASP A N 1
ATOM 2304 C CA . ASP A 1 296 ? -41.842 -22.434 52.306 1.00 30.62 296 ASP A CA 1
ATOM 2305 C C . ASP A 1 296 ? -41.472 -21.924 50.884 1.00 30.62 296 ASP A C 1
ATOM 2307 O O . ASP A 1 296 ? -42.384 -21.561 50.139 1.00 30.62 296 ASP A O 1
ATOM 2311 N N . PRO A 1 297 ? -40.197 -22.002 50.389 1.00 43.94 297 PRO A N 1
ATOM 2312 C CA . PRO A 1 297 ? -38.894 -22.455 50.967 1.00 43.94 297 PRO A CA 1
ATOM 2313 C C . PRO A 1 297 ? -37.774 -21.369 50.805 1.00 43.94 297 PRO A C 1
ATOM 2315 O O . PRO A 1 297 ? -38.124 -20.299 50.308 1.00 43.94 297 PRO A O 1
ATOM 2318 N N . PRO A 1 298 ? -36.452 -21.534 51.140 1.00 39.66 298 PRO A N 1
ATOM 2319 C CA . PRO A 1 298 ? -35.627 -22.743 50.913 1.00 39.66 298 PRO A CA 1
ATOM 2320 C C . PRO A 1 298 ? -34.411 -23.000 51.837 1.00 39.66 298 PRO A C 1
ATOM 2322 O O . PRO A 1 298 ? -33.956 -22.131 52.572 1.00 39.66 298 PRO A O 1
ATOM 2325 N N . LEU A 1 299 ? -33.791 -24.183 51.696 1.00 25.66 299 LEU A N 1
ATOM 2326 C CA . LEU A 1 299 ? -32.331 -24.284 51.525 1.00 25.66 299 LEU A CA 1
ATOM 2327 C C . LEU A 1 299 ? -31.881 -25.692 51.109 1.00 25.66 299 LEU A C 1
ATOM 2329 O O . LEU A 1 299 ? -32.084 -26.662 51.831 1.00 25.66 299 LEU A O 1
ATOM 2333 N N . HIS A 1 300 ? -31.151 -25.757 49.995 1.00 30.66 300 HIS A N 1
ATOM 2334 C CA . HIS A 1 300 ? -30.134 -26.777 49.772 1.00 30.66 300 HIS A CA 1
ATOM 2335 C C . HIS A 1 300 ? -28.760 -26.098 49.666 1.00 30.66 300 HIS A C 1
ATOM 2337 O O . HIS A 1 300 ? -28.477 -25.366 48.726 1.00 30.66 300 HIS A O 1
ATOM 2343 N N . THR A 1 301 ? -27.942 -26.395 50.681 1.00 29.56 301 THR A N 1
ATOM 2344 C CA . THR A 1 301 ? -26.529 -26.824 50.623 1.00 29.56 301 THR A CA 1
ATOM 2345 C C . THR A 1 301 ? -25.419 -25.936 50.036 1.00 29.56 301 THR A C 1
ATOM 2347 O O . THR A 1 301 ? -25.366 -25.723 48.834 1.00 29.56 301 THR A O 1
ATOM 2350 N N . LEU A 1 302 ? -24.412 -25.710 50.911 1.00 27.53 302 LEU A N 1
ATOM 2351 C CA . LEU A 1 302 ? -22.944 -25.777 50.689 1.00 27.53 302 LEU A CA 1
ATOM 2352 C C . LEU A 1 302 ? -22.323 -24.695 49.775 1.00 27.53 302 LEU A C 1
ATOM 2354 O O . LEU A 1 302 ? -22.852 -24.366 48.735 1.00 27.53 302 LEU A O 1
ATOM 2358 N N . SER A 1 303 ? -21.136 -24.130 49.997 1.00 28.06 303 SER A N 1
ATOM 2359 C CA . SER A 1 303 ? -20.091 -24.229 51.017 1.00 28.06 303 SER A CA 1
ATOM 2360 C C . SER A 1 303 ? -19.044 -23.131 50.719 1.00 28.06 303 SER A C 1
ATOM 2362 O O . SER A 1 303 ? -19.008 -22.613 49.607 1.00 28.06 303 SER A O 1
ATOM 2364 N N . LYS A 1 304 ? -18.132 -22.911 51.677 1.00 32.25 304 LYS A N 1
ATOM 2365 C CA . LYS A 1 304 ? -16.765 -22.360 51.527 1.00 32.25 304 LYS A CA 1
ATOM 2366 C C . LYS A 1 304 ? -16.580 -20.837 51.408 1.00 32.25 304 LYS A C 1
ATOM 2368 O O . LYS A 1 304 ? -16.587 -20.244 50.339 1.00 32.25 304 LYS A O 1
ATOM 2373 N N . VAL A 1 305 ? -16.229 -20.264 52.561 1.00 33.03 305 VAL A N 1
ATOM 2374 C CA . VAL A 1 305 ? -15.178 -19.233 52.727 1.00 33.03 305 VAL A CA 1
ATOM 2375 C C . VAL A 1 305 ? -13.789 -19.893 52.479 1.00 33.03 305 VAL A C 1
ATOM 2377 O O . VAL A 1 305 ? -13.744 -21.129 52.537 1.00 33.03 305 VAL A O 1
ATOM 2380 N N . PRO A 1 306 ? -12.661 -19.173 52.236 1.00 42.75 306 PRO A N 1
ATOM 2381 C CA . PRO A 1 306 ? -12.077 -18.225 53.202 1.00 42.75 306 PRO A CA 1
ATOM 2382 C C . PRO A 1 306 ? -11.386 -16.953 52.646 1.00 42.75 306 PRO A C 1
ATOM 2384 O O . PRO A 1 306 ? -10.695 -16.976 51.637 1.00 42.75 306 PRO A O 1
ATOM 2387 N N . ASN A 1 307 ? -11.484 -15.907 53.477 1.00 33.38 307 ASN A N 1
ATOM 2388 C CA . ASN A 1 307 ? -10.464 -14.919 53.868 1.00 33.38 307 ASN A CA 1
ATOM 2389 C C . ASN A 1 307 ? -9.825 -13.949 52.861 1.00 33.38 307 ASN A C 1
ATOM 2391 O O . ASN A 1 307 ? -9.226 -14.342 51.869 1.00 33.38 307 ASN A O 1
ATOM 2395 N N . GLY A 1 308 ? -9.751 -12.679 53.292 1.00 30.23 308 GLY A N 1
ATOM 2396 C CA . GLY A 1 308 ? -8.671 -11.786 52.865 1.00 30.23 308 GLY A CA 1
ATOM 2397 C C . GLY A 1 308 ? -8.853 -10.285 53.096 1.00 30.23 308 GLY A C 1
ATOM 2398 O O . GLY A 1 308 ? -8.943 -9.550 52.131 1.00 30.23 308 GLY A O 1
ATOM 2399 N N . MET A 1 309 ? -8.844 -9.853 54.361 1.00 31.94 309 MET A N 1
ATOM 2400 C CA . MET A 1 309 ? -8.192 -8.626 54.867 1.00 31.94 309 MET A CA 1
ATOM 2401 C C . MET A 1 309 ? -8.460 -7.232 54.240 1.00 31.94 309 MET A C 1
ATOM 2403 O O . MET A 1 309 ? -7.985 -6.889 53.168 1.00 31.94 309 MET A O 1
ATOM 2407 N N . LEU A 1 310 ? -8.999 -6.378 55.122 1.00 33.25 310 LEU A N 1
ATOM 2408 C CA . LEU A 1 310 ? -8.525 -5.028 55.481 1.00 33.25 310 LEU A CA 1
ATOM 2409 C C . LEU A 1 310 ? -8.718 -3.858 54.498 1.00 33.25 310 LEU A C 1
ATOM 2411 O O . LEU A 1 310 ? -7.963 -3.638 53.561 1.00 33.25 310 LEU A O 1
ATOM 2415 N N . SER A 1 311 ? -9.678 -3.017 54.890 1.00 33.34 311 SER A N 1
ATOM 2416 C CA . SER A 1 311 ? -9.511 -1.594 55.216 1.00 33.34 311 SER A CA 1
ATOM 2417 C C . SER A 1 311 ? -8.535 -0.764 54.378 1.00 33.34 311 SER A C 1
ATOM 2419 O O . SER A 1 311 ? -7.324 -0.824 54.579 1.00 33.34 311 SER A O 1
ATOM 2421 N N . ARG A 1 312 ? -9.087 0.187 53.616 1.00 35.22 312 ARG A N 1
ATOM 2422 C CA . ARG A 1 312 ? -8.536 1.547 53.532 1.00 35.22 312 ARG A CA 1
ATOM 2423 C C . ARG A 1 312 ? -9.589 2.529 53.028 1.00 35.22 312 ARG A C 1
ATOM 2425 O O . ARG A 1 312 ? -10.009 2.484 51.877 1.00 35.22 312 ARG A O 1
ATOM 2432 N N . GLU A 1 313 ? -9.996 3.412 53.932 1.00 31.19 313 GLU A N 1
ATOM 2433 C CA . GLU A 1 313 ? -10.615 4.694 53.619 1.00 31.19 313 GLU A CA 1
ATOM 2434 C C . GLU A 1 313 ? -9.681 5.498 52.709 1.00 31.19 313 GLU A C 1
ATOM 2436 O O . GLU A 1 313 ? -8.523 5.723 53.058 1.00 31.19 313 GLU A O 1
ATOM 2441 N N . TYR A 1 314 ? -10.199 5.992 51.585 1.00 30.66 314 TYR A N 1
ATOM 2442 C CA . TYR A 1 314 ? -9.662 7.186 50.944 1.00 30.66 314 TYR A CA 1
ATOM 2443 C C . TYR A 1 314 ? -10.803 8.127 50.569 1.00 30.66 314 TYR A C 1
ATOM 2445 O O . TYR A 1 314 ? -11.723 7.805 49.822 1.00 30.66 314 TYR A O 1
ATOM 2453 N N . LYS A 1 315 ? -10.702 9.304 51.173 1.00 32.03 315 LYS A N 1
ATOM 2454 C CA . LYS A 1 315 ? -11.527 10.498 51.051 1.00 32.03 315 LYS A CA 1
ATOM 2455 C C . LYS A 1 315 ? -11.224 11.154 49.698 1.00 32.03 315 LYS A C 1
ATOM 2457 O O . LYS A 1 315 ? -10.078 11.524 49.453 1.00 32.03 315 LYS A O 1
ATOM 2462 N N . ALA A 1 316 ? -12.222 11.295 48.830 1.00 35.97 316 ALA A N 1
ATOM 2463 C CA . ALA A 1 316 ? -12.097 12.047 47.582 1.00 35.97 316 ALA A CA 1
ATOM 2464 C C . ALA A 1 316 ? -12.388 13.543 47.825 1.00 35.97 316 ALA A C 1
ATOM 2466 O O . ALA A 1 316 ? -13.406 13.857 48.446 1.00 35.97 316 ALA A O 1
ATOM 2467 N N . PRO A 1 317 ? -11.547 14.478 47.345 1.00 39.00 317 PRO A N 1
ATOM 2468 C CA . PRO A 1 317 ? -11.931 15.873 47.187 1.00 39.00 317 PRO A CA 1
ATOM 2469 C C . PRO A 1 317 ? -12.626 16.080 45.835 1.00 39.00 317 PRO A C 1
ATOM 2471 O O . PRO A 1 317 ? -12.217 15.534 44.810 1.00 39.00 317 PRO A O 1
ATOM 2474 N N . GLY A 1 318 ? -13.703 16.864 45.859 1.00 31.84 318 GLY A N 1
ATOM 2475 C CA . GLY A 1 318 ? -14.495 17.202 44.685 1.00 31.84 318 GLY A CA 1
ATOM 2476 C C . GLY A 1 318 ? -13.732 18.057 43.678 1.00 31.84 318 GLY A C 1
ATOM 2477 O O . GLY A 1 318 ? -12.940 18.921 44.049 1.00 31.84 318 GLY A O 1
ATOM 2478 N N . LEU A 1 319 ? -14.037 17.842 42.400 1.00 33.59 319 LEU A N 1
ATOM 2479 C CA . LEU A 1 319 ? -13.725 18.777 41.334 1.00 33.59 319 LEU A CA 1
ATOM 2480 C C . LEU A 1 319 ? -14.943 18.978 40.436 1.00 33.59 319 LEU A C 1
ATOM 2482 O O . LEU A 1 319 ? -15.695 18.061 40.110 1.00 33.59 319 LEU A O 1
ATOM 2486 N N . VAL A 1 320 ? -15.107 20.255 40.136 1.00 35.91 320 VAL A N 1
ATOM 2487 C CA . VAL A 1 320 ? -16.203 20.951 39.483 1.00 35.91 320 VAL A CA 1
ATOM 2488 C C . VAL A 1 320 ? -16.308 20.541 38.015 1.00 35.91 320 VAL A C 1
ATOM 2490 O O . VAL A 1 320 ? -15.316 20.521 37.291 1.00 35.91 320 VAL A O 1
ATOM 2493 N N . LEU A 1 321 ? -17.533 20.254 37.575 1.00 31.02 321 LEU A N 1
ATOM 2494 C CA . LEU A 1 321 ? -17.898 20.155 36.166 1.00 31.02 321 LEU A CA 1
ATOM 2495 C C . LEU A 1 321 ? -18.025 21.566 35.587 1.00 31.02 321 LEU A C 1
ATOM 2497 O O . LEU A 1 321 ? -18.786 22.371 36.120 1.00 31.02 321 LEU A O 1
ATOM 2501 N N . ASN A 1 322 ? -17.355 21.841 34.467 1.00 32.50 322 ASN A N 1
ATOM 2502 C CA . ASN A 1 322 ? -17.785 22.899 33.562 1.00 32.50 322 ASN A CA 1
ATOM 2503 C C . ASN A 1 322 ? -17.776 22.380 32.121 1.00 32.50 322 ASN A C 1
ATOM 2505 O O . ASN A 1 322 ? -16.772 21.865 31.629 1.00 32.50 322 ASN A O 1
ATOM 2509 N N . ASN A 1 323 ? -18.943 22.476 31.489 1.00 32.53 323 ASN A N 1
ATOM 2510 C CA . ASN A 1 323 ? -19.215 22.068 30.118 1.00 32.53 323 ASN A CA 1
ATOM 2511 C C . ASN A 1 323 ? -18.553 23.033 29.124 1.00 32.53 323 ASN A C 1
ATOM 2513 O O . ASN A 1 323 ? -18.515 24.240 29.352 1.00 32.53 323 ASN A O 1
ATOM 2517 N N . GLY A 1 324 ? -18.063 22.495 28.006 1.00 29.36 324 GLY A N 1
ATOM 2518 C CA . GLY A 1 324 ? -17.535 23.278 26.890 1.00 29.36 324 GLY A CA 1
ATOM 2519 C C . GLY A 1 324 ? -18.616 23.951 26.042 1.00 29.36 324 GLY A C 1
ATOM 2520 O O . GLY A 1 324 ? -19.807 23.751 26.273 1.00 29.36 324 GLY A O 1
ATOM 2521 N N . THR A 1 325 ? -18.190 24.704 25.021 1.00 32.81 325 THR A N 1
ATOM 2522 C CA . THR A 1 325 ? -18.500 24.464 23.591 1.00 32.81 325 THR A CA 1
ATOM 2523 C C . THR A 1 325 ? -17.893 25.573 22.710 1.00 32.81 325 THR A C 1
ATOM 2525 O O . THR A 1 325 ? -18.132 26.751 22.930 1.00 32.81 325 THR A O 1
ATOM 2528 N N . GLN A 1 326 ? -17.083 25.117 21.746 1.00 33.47 326 GLN A N 1
ATOM 2529 C CA . GLN A 1 326 ? -16.772 25.584 20.380 1.00 33.47 326 GLN A CA 1
ATOM 2530 C C . GLN A 1 326 ? -16.952 27.050 19.939 1.00 33.47 326 GLN A C 1
ATOM 2532 O O . GLN A 1 326 ? -18.013 27.646 20.078 1.00 33.47 326 GLN A O 1
ATOM 2537 N N . GLY A 1 327 ? -15.971 27.502 19.145 1.00 30.14 327 GLY A N 1
ATOM 2538 C CA . GLY A 1 327 ? -16.175 28.510 18.102 1.00 30.14 327 GLY A CA 1
ATOM 2539 C C . GLY A 1 327 ? -14.879 28.985 17.438 1.00 30.14 327 GLY A C 1
ATOM 2540 O O . GLY A 1 327 ? -14.418 30.076 17.740 1.00 30.14 327 GLY A O 1
ATOM 2541 N N . TYR A 1 328 ? -14.296 28.192 16.530 1.00 32.03 328 TYR A N 1
ATOM 2542 C CA . TYR A 1 328 ? -13.288 28.684 15.579 1.00 32.03 328 TYR A CA 1
ATOM 2543 C C . TYR A 1 328 ? -13.990 29.116 14.293 1.00 32.03 328 TYR A C 1
ATOM 2545 O O . TYR A 1 328 ? -14.585 28.287 13.605 1.00 32.03 328 TYR A O 1
ATOM 2553 N N . ALA A 1 329 ? -13.884 30.399 13.953 1.00 33.00 329 ALA A N 1
ATOM 2554 C CA . ALA A 1 329 ? -14.141 30.892 12.612 1.00 33.00 329 ALA A CA 1
ATOM 2555 C C . ALA A 1 329 ? -13.310 32.148 12.320 1.00 33.00 329 ALA A C 1
ATOM 2557 O O . ALA A 1 329 ? -13.318 33.104 13.088 1.00 33.00 329 ALA A O 1
ATOM 2558 N N . LYS A 1 330 ? -12.762 32.129 11.103 1.00 33.91 330 LYS A N 1
ATOM 2559 C CA . LYS A 1 330 ? -12.492 33.249 10.197 1.00 33.91 330 LYS A CA 1
ATOM 2560 C C . LYS A 1 330 ? -11.119 33.927 10.228 1.00 33.91 330 LYS A C 1
ATOM 2562 O O . LYS A 1 330 ? -10.542 34.250 11.254 1.00 33.91 330 LYS A O 1
ATOM 2567 N N . ALA A 1 331 ? -10.647 34.073 8.997 1.00 32.47 331 ALA A N 1
ATOM 2568 C CA . ALA A 1 331 ? -9.365 34.546 8.537 1.00 32.47 331 ALA A CA 1
ATOM 2569 C C . ALA A 1 331 ? -9.439 36.006 8.065 1.00 32.47 331 ALA A C 1
ATOM 2571 O O . ALA A 1 331 ? -10.524 36.487 7.739 1.00 32.47 331 ALA A O 1
ATOM 2572 N N . ALA A 1 332 ? -8.235 36.556 7.879 1.00 35.38 332 ALA A N 1
ATOM 2573 C CA . ALA A 1 332 ? -7.837 37.622 6.959 1.00 35.38 332 ALA A CA 1
ATOM 2574 C C . ALA A 1 332 ? -8.129 39.077 7.361 1.00 35.38 332 ALA A C 1
ATOM 2576 O O . ALA A 1 332 ? -9.232 39.561 7.159 1.00 35.38 332 ALA A O 1
ATOM 2577 N N . GLU A 1 333 ? -7.060 39.751 7.791 1.00 36.94 333 GLU A N 1
ATOM 2578 C CA . GLU A 1 333 ? -6.706 41.180 7.663 1.00 36.94 333 GLU A CA 1
ATOM 2579 C C . GLU A 1 333 ? -5.163 41.164 7.838 1.00 36.94 333 GLU A C 1
ATOM 2581 O O . GLU A 1 333 ? -4.680 40.590 8.809 1.00 36.94 333 GLU A O 1
ATOM 2586 N N . ALA A 1 334 ? -4.294 41.379 6.843 1.00 39.28 334 ALA A N 1
ATOM 2587 C CA . ALA A 1 334 ? -4.074 42.523 5.955 1.00 39.28 334 ALA A CA 1
ATOM 2588 C C . ALA A 1 334 ? -3.719 43.803 6.724 1.00 39.28 334 ALA A C 1
ATOM 2590 O O . ALA A 1 334 ? -4.555 44.686 6.826 1.00 39.28 334 ALA A O 1
ATOM 2591 N N . ASP A 1 335 ? -2.469 43.888 7.194 1.00 41.69 335 ASP A N 1
ATOM 2592 C CA . ASP A 1 335 ? -1.841 45.146 7.604 1.00 41.69 335 ASP A CA 1
ATOM 2593 C C . ASP A 1 335 ? -0.498 45.331 6.887 1.00 41.69 335 ASP A C 1
ATOM 2595 O O . ASP A 1 335 ? 0.371 44.454 6.850 1.00 41.69 335 ASP A O 1
ATOM 2599 N N . THR A 1 336 ? -0.418 46.489 6.247 1.00 40.31 336 THR A N 1
ATOM 2600 C CA . THR A 1 336 ? 0.699 47.118 5.546 1.00 40.31 336 THR A CA 1
ATOM 2601 C C . THR A 1 336 ? 1.476 48.045 6.485 1.00 40.31 336 THR A C 1
ATOM 2603 O O . THR A 1 336 ? 0.919 48.480 7.486 1.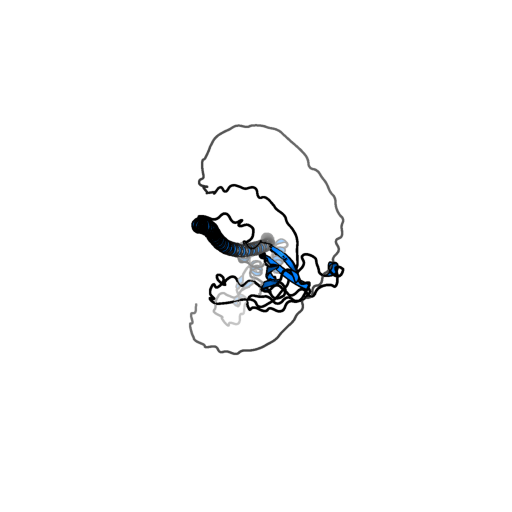00 40.31 336 THR A O 1
ATOM 2606 N N . GLU A 1 337 ? 2.691 48.427 6.057 1.00 36.53 337 GLU A N 1
ATOM 2607 C CA . GLU A 1 337 ? 3.575 49.469 6.637 1.00 36.53 337 GLU A CA 1
ATOM 2608 C C . GLU A 1 337 ? 4.276 49.030 7.940 1.00 36.53 337 GLU A C 1
ATOM 2610 O O . GLU A 1 337 ? 3.699 48.347 8.771 1.00 36.53 337 GLU A O 1
ATOM 2615 N N . THR A 1 338 ? 5.571 49.235 8.192 1.00 39.88 338 THR A N 1
ATOM 2616 C CA . THR A 1 338 ? 6.552 50.302 7.897 1.00 39.88 338 THR A CA 1
ATOM 2617 C C . THR A 1 338 ? 7.929 49.710 8.284 1.00 39.88 338 THR A C 1
ATOM 2619 O O . THR A 1 338 ? 7.990 48.891 9.196 1.00 39.88 338 THR A O 1
ATOM 2622 N N . ASP A 1 339 ? 8.991 49.872 7.496 1.00 36.19 339 ASP A N 1
ATOM 2623 C CA . ASP A 1 339 ? 9.973 50.976 7.546 1.00 36.19 339 ASP A CA 1
ATOM 2624 C C . ASP A 1 339 ? 11.152 50.743 8.521 1.00 36.19 339 ASP A C 1
ATOM 2626 O O . ASP A 1 339 ? 10.973 50.244 9.627 1.00 36.19 339 ASP A O 1
ATOM 2630 N N . ASP A 1 340 ? 12.335 51.133 8.039 1.00 38.41 340 ASP A N 1
ATOM 2631 C CA . ASP A 1 340 ? 13.623 51.385 8.702 1.00 38.41 340 ASP A CA 1
ATOM 2632 C C . ASP A 1 340 ? 14.383 50.303 9.501 1.00 38.41 340 ASP A C 1
ATOM 2634 O O . ASP A 1 340 ? 13.899 49.698 10.456 1.00 38.41 340 ASP A O 1
ATOM 2638 N N . GLY A 1 341 ? 15.686 50.165 9.196 1.00 37.84 341 GLY A N 1
ATOM 2639 C CA . GLY A 1 341 ? 16.619 49.508 10.120 1.00 37.84 341 GLY A CA 1
ATOM 2640 C C . GLY A 1 341 ? 17.968 49.047 9.572 1.00 37.84 341 GLY A C 1
ATOM 2641 O O . GLY A 1 341 ? 18.289 47.866 9.650 1.00 37.84 341 GLY A O 1
ATOM 2642 N N . MET A 1 342 ? 18.768 49.977 9.059 1.00 39.53 342 MET A N 1
ATOM 2643 C CA . MET A 1 342 ? 20.210 49.849 8.811 1.00 39.53 342 MET A CA 1
ATOM 2644 C C . MET A 1 342 ? 20.966 49.369 10.074 1.00 39.53 342 MET A C 1
ATOM 2646 O O . MET A 1 342 ? 20.821 50.007 11.111 1.00 39.53 342 MET A O 1
ATOM 2650 N N . TYR A 1 343 ? 21.806 48.327 9.995 1.00 48.75 343 TYR A N 1
ATOM 2651 C CA . TYR A 1 343 ? 23.003 48.173 10.846 1.00 48.75 343 TYR A CA 1
ATOM 2652 C C . TYR A 1 343 ? 24.013 47.205 10.206 1.00 48.75 343 TYR A C 1
ATOM 2654 O O . TYR A 1 343 ? 23.713 46.038 9.954 1.00 48.75 343 TYR A O 1
ATOM 2662 N N . ASP A 1 344 ? 25.213 47.729 9.958 1.00 41.91 344 ASP A N 1
ATOM 2663 C CA . ASP A 1 344 ? 26.437 47.008 9.605 1.00 41.91 344 ASP A CA 1
ATOM 2664 C C . ASP A 1 344 ? 26.928 46.120 10.761 1.00 41.91 344 ASP A C 1
ATOM 2666 O O . ASP A 1 344 ? 26.717 46.464 11.928 1.00 41.91 344 ASP A O 1
ATOM 2670 N N . SER A 1 345 ? 27.670 45.048 10.449 1.00 45.31 345 SER A N 1
ATOM 2671 C CA . SER A 1 345 ? 29.045 44.788 10.946 1.00 45.31 345 SER A CA 1
ATOM 2672 C C . SER A 1 345 ? 29.455 43.313 10.796 1.00 45.31 345 SER A C 1
ATOM 2674 O O . SER A 1 345 ? 28.855 42.413 11.378 1.00 45.31 345 SER A O 1
ATOM 2676 N N . ASP A 1 346 ? 30.509 43.129 10.005 1.00 38.88 346 ASP A N 1
ATOM 2677 C CA . ASP A 1 346 ? 31.636 42.187 10.056 1.00 38.88 346 ASP A CA 1
ATOM 2678 C C . ASP A 1 346 ? 31.662 41.028 11.072 1.00 38.88 346 ASP A C 1
ATOM 2680 O O . ASP A 1 346 ? 31.452 41.182 12.274 1.00 38.88 346 ASP A O 1
ATOM 2684 N N . GLY A 1 347 ? 32.121 39.870 10.583 1.00 37.44 347 GLY A N 1
ATOM 2685 C CA . GLY A 1 347 ? 32.551 38.753 11.422 1.00 37.44 347 GLY A CA 1
ATOM 2686 C C . GLY A 1 347 ? 33.114 37.578 10.624 1.00 37.44 347 GLY A C 1
ATOM 2687 O O . GLY A 1 347 ? 32.417 36.597 10.380 1.00 37.44 347 GLY A O 1
ATOM 2688 N N . GLU A 1 348 ? 34.388 37.671 10.237 1.00 40.56 348 GLU A N 1
ATOM 2689 C CA . GLU A 1 348 ? 35.214 36.538 9.801 1.00 40.56 348 GLU A CA 1
ATOM 2690 C C . GLU A 1 348 ? 35.295 35.454 10.892 1.00 40.56 348 GLU A C 1
ATOM 2692 O O . GLU A 1 348 ? 35.583 35.762 12.049 1.00 40.56 348 GLU A O 1
ATOM 2697 N N . ASN A 1 349 ? 35.165 34.170 10.525 1.00 39.31 349 ASN A N 1
ATOM 2698 C CA . ASN A 1 349 ? 35.995 33.131 11.141 1.00 39.31 349 ASN A CA 1
ATOM 2699 C C . ASN A 1 349 ? 36.164 31.881 10.255 1.00 39.31 349 ASN A C 1
ATOM 2701 O O . ASN A 1 349 ? 35.246 31.427 9.574 1.00 39.31 349 ASN A O 1
ATOM 2705 N N . VAL A 1 350 ? 37.386 31.359 10.287 1.00 44.56 350 VAL A N 1
ATOM 2706 C CA . VAL A 1 350 ? 38.044 30.387 9.393 1.00 44.56 350 VAL A CA 1
ATOM 2707 C C . VAL A 1 350 ? 37.896 28.954 9.972 1.00 44.56 350 VAL A C 1
ATOM 2709 O O . VAL A 1 350 ? 37.606 28.821 11.163 1.00 44.56 350 VAL A O 1
ATOM 2712 N N . PRO A 1 351 ? 38.028 27.854 9.188 1.00 50.34 351 PRO A N 1
ATOM 2713 C CA . PRO A 1 351 ? 37.449 26.560 9.551 1.00 50.34 351 PRO A CA 1
ATOM 2714 C C . PRO A 1 351 ? 38.377 25.652 10.372 1.00 50.34 351 PRO A C 1
ATOM 2716 O O . PRO A 1 351 ? 39.596 25.633 10.203 1.00 50.34 351 PRO A O 1
ATOM 2719 N N . ALA A 1 352 ? 37.762 24.825 11.220 1.00 38.53 352 ALA A N 1
ATOM 2720 C CA . ALA A 1 352 ? 38.425 23.783 11.993 1.00 38.53 352 ALA A CA 1
ATOM 2721 C C . ALA A 1 352 ? 38.669 22.523 11.144 1.00 38.53 352 ALA A C 1
ATOM 2723 O O . ALA A 1 352 ? 37.734 21.884 10.659 1.00 38.53 352 ALA A O 1
ATOM 2724 N N . GLY A 1 353 ? 39.943 22.154 11.000 1.00 36.78 353 GLY A N 1
ATOM 2725 C CA . GLY A 1 353 ? 40.376 20.838 10.544 1.00 36.78 353 GLY A CA 1
ATOM 2726 C C . GLY A 1 353 ? 40.375 19.818 11.686 1.00 36.78 353 GLY A C 1
ATOM 2727 O O . GLY A 1 353 ? 40.716 20.140 12.822 1.00 36.78 353 GLY A O 1
ATOM 2728 N N . GLY A 1 354 ? 40.023 18.573 11.370 1.00 34.47 354 GLY A N 1
ATOM 2729 C CA . GLY A 1 354 ? 40.089 17.449 12.301 1.00 34.47 354 GLY A CA 1
ATOM 2730 C C . GLY A 1 354 ? 39.922 16.112 11.583 1.00 34.47 354 GLY A C 1
ATOM 2731 O O . GLY A 1 354 ? 38.808 15.696 11.286 1.00 34.47 354 GLY A O 1
ATOM 2732 N N . ILE A 1 355 ? 41.048 15.457 11.298 1.00 45.50 355 ILE A N 1
ATOM 2733 C CA . ILE A 1 355 ? 41.158 14.044 10.893 1.00 45.50 355 ILE A CA 1
ATOM 2734 C C . ILE A 1 355 ? 41.085 13.188 12.175 1.00 45.50 355 ILE A C 1
ATOM 2736 O O . ILE A 1 355 ? 41.659 13.598 13.187 1.00 45.50 355 ILE A O 1
ATOM 2740 N N . PRO A 1 356 ? 40.406 12.022 12.174 1.00 43.50 356 PRO A N 1
ATOM 2741 C CA . PRO A 1 356 ? 41.170 10.765 12.225 1.00 43.50 356 PRO A CA 1
ATOM 2742 C C . PRO A 1 356 ? 40.566 9.595 11.411 1.00 43.50 356 PRO A C 1
ATOM 2744 O O . PRO A 1 356 ? 39.355 9.396 11.349 1.00 43.50 356 PRO A O 1
ATOM 2747 N N . LEU A 1 357 ? 41.451 8.773 10.837 1.00 39.44 357 LEU A N 1
ATOM 2748 C CA . LEU A 1 357 ? 41.219 7.372 10.434 1.00 39.44 357 LEU A CA 1
ATOM 2749 C C . LEU A 1 357 ? 41.785 6.433 11.541 1.00 39.44 357 LEU A C 1
ATOM 2751 O O . LEU A 1 357 ? 42.400 6.930 12.482 1.00 39.44 357 LEU A O 1
ATOM 2755 N N . PRO A 1 358 ? 41.765 5.091 11.400 1.00 52.03 358 PRO A N 1
ATOM 2756 C CA . PRO A 1 358 ? 40.608 4.197 11.461 1.00 52.03 358 PRO A CA 1
ATOM 2757 C C . PRO A 1 358 ? 40.852 3.032 12.457 1.00 52.03 358 PRO A C 1
ATOM 2759 O O . PRO A 1 358 ? 41.987 2.715 12.804 1.00 52.03 358 PRO A O 1
ATOM 2762 N N . GLY A 1 359 ? 39.813 2.301 12.865 1.00 32.78 359 GLY A N 1
ATOM 2763 C CA . GLY A 1 359 ? 40.032 1.018 13.542 1.00 32.78 359 GLY A CA 1
ATOM 2764 C C . GLY A 1 359 ? 38.779 0.414 14.155 1.00 32.78 359 GLY A C 1
ATOM 2765 O O . GLY A 1 359 ? 38.111 1.058 14.955 1.00 32.78 359 GLY A O 1
ATOM 2766 N N . GLY A 1 360 ? 38.481 -0.838 13.810 1.00 33.31 360 GLY A N 1
ATOM 2767 C CA . GLY A 1 360 ? 37.482 -1.625 14.531 1.00 33.31 360 GLY A CA 1
ATOM 2768 C C . GLY A 1 360 ? 36.784 -2.665 13.670 1.00 33.31 360 GLY A C 1
ATOM 2769 O O . GLY A 1 360 ? 35.728 -2.405 13.106 1.00 33.31 360 GLY A O 1
ATOM 2770 N N . ALA A 1 361 ? 37.391 -3.846 13.586 1.00 39.44 361 ALA A N 1
ATOM 2771 C CA . ALA A 1 361 ? 36.828 -5.054 13.002 1.00 39.44 361 ALA A CA 1
ATOM 2772 C C . ALA A 1 361 ? 35.431 -5.381 13.562 1.00 39.44 361 ALA A C 1
ATOM 2774 O O . ALA A 1 361 ? 35.223 -5.325 14.773 1.00 39.44 361 ALA A O 1
ATOM 2775 N N . MET A 1 362 ? 34.505 -5.812 12.699 1.00 38.12 362 MET A N 1
ATOM 2776 C CA . MET A 1 362 ? 33.255 -6.431 13.136 1.00 38.12 362 MET A CA 1
ATOM 2777 C C . MET A 1 362 ? 33.126 -7.850 12.587 1.00 38.12 362 MET A C 1
ATOM 2779 O O . MET A 1 362 ? 33.212 -8.105 11.388 1.00 38.12 362 MET A O 1
ATOM 2783 N N . HIS A 1 363 ? 32.966 -8.762 13.543 1.00 37.31 363 HIS A N 1
ATOM 2784 C CA . HIS A 1 363 ? 32.711 -10.183 13.398 1.00 37.31 363 HIS A CA 1
ATOM 2785 C C . HIS A 1 363 ? 31.470 -10.474 12.552 1.00 37.31 363 HIS A C 1
ATOM 2787 O O . HIS A 1 363 ? 30.376 -9.982 12.821 1.00 37.31 363 HIS A O 1
ATOM 2793 N N . VAL A 1 364 ? 31.648 -11.391 11.606 1.00 37.78 364 VAL A N 1
ATOM 2794 C CA . VAL A 1 364 ? 30.584 -12.152 10.958 1.00 37.78 364 VAL A CA 1
ATOM 2795 C C . VAL A 1 364 ? 30.091 -13.213 11.945 1.00 37.78 364 VAL A C 1
ATOM 2797 O O . VAL A 1 364 ? 30.869 -14.054 12.392 1.00 37.78 364 VAL A O 1
ATOM 2800 N N . LYS A 1 365 ? 28.794 -13.208 12.263 1.00 37.53 365 LYS A N 1
ATOM 2801 C CA . LYS A 1 365 ? 28.089 -14.397 12.75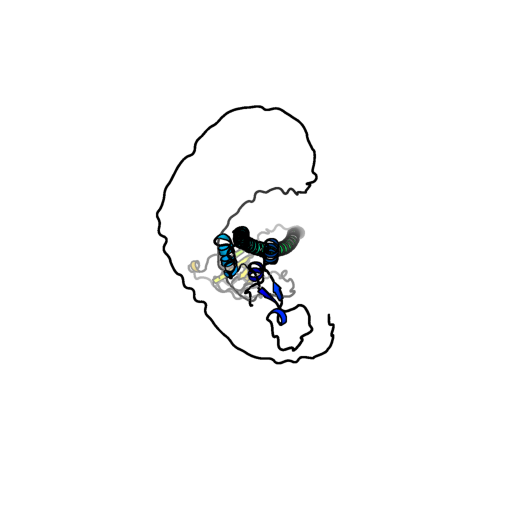4 1.00 37.53 365 LYS A CA 1
ATOM 2802 C C . LYS A 1 365 ? 26.940 -14.710 11.808 1.00 37.53 365 LYS A C 1
ATOM 2804 O O . LYS A 1 365 ? 26.001 -13.935 11.668 1.00 37.53 365 LYS A O 1
ATOM 2809 N N . GLN A 1 366 ? 27.081 -15.857 11.155 1.00 37.38 366 GLN A N 1
ATOM 2810 C CA . GLN A 1 366 ? 26.027 -16.578 10.463 1.00 37.38 366 GLN A CA 1
ATOM 2811 C C . GLN A 1 366 ? 24.964 -17.009 11.482 1.00 37.38 366 GLN A C 1
ATOM 2813 O O . GLN A 1 366 ? 25.302 -17.525 12.547 1.00 37.38 366 GLN A O 1
ATOM 2818 N N . SER A 1 367 ? 23.689 -16.850 11.138 1.00 38.97 367 SER A N 1
ATOM 2819 C CA . SER A 1 367 ? 22.616 -17.658 11.715 1.00 38.97 367 SER A CA 1
ATOM 2820 C C . SER A 1 367 ? 21.789 -18.241 10.581 1.00 38.97 367 SER A C 1
ATOM 2822 O O . SER A 1 367 ? 21.060 -17.533 9.887 1.00 38.97 367 SER A O 1
ATOM 2824 N N . GLU A 1 368 ? 21.965 -19.544 10.399 1.00 36.84 368 GLU A N 1
ATOM 2825 C CA . GLU A 1 368 ? 21.098 -20.425 9.635 1.00 36.84 368 GLU A CA 1
ATOM 2826 C C . GLU A 1 368 ? 19.708 -20.458 10.284 1.00 36.84 368 GLU A C 1
ATOM 2828 O O . GLU A 1 368 ? 19.569 -20.494 11.507 1.00 36.84 368 GLU A O 1
ATOM 2833 N N . SER A 1 369 ? 18.657 -20.455 9.470 1.00 34.22 369 SER A N 1
ATOM 2834 C CA . SER A 1 369 ? 17.320 -20.875 9.889 1.00 34.22 369 SER A CA 1
ATOM 2835 C C . SER A 1 369 ? 16.626 -21.499 8.688 1.00 34.22 369 SER A C 1
ATOM 2837 O O . SER A 1 369 ? 16.088 -20.826 7.811 1.00 34.22 369 SER A O 1
ATOM 2839 N N . SER A 1 370 ? 16.736 -22.820 8.639 1.00 31.66 370 SER A N 1
ATOM 2840 C CA . SER A 1 370 ? 16.068 -23.741 7.734 1.00 31.66 370 SER A CA 1
ATOM 2841 C C . SER A 1 370 ? 14.573 -23.806 8.059 1.00 31.66 370 SER A C 1
ATOM 2843 O O . SER A 1 370 ? 14.167 -24.076 9.188 1.00 31.66 370 SER A O 1
ATOM 2845 N N . VAL A 1 371 ? 13.742 -23.549 7.048 1.00 36.28 371 VAL A N 1
ATOM 2846 C CA . VAL A 1 371 ? 12.285 -23.700 7.110 1.00 36.28 371 VAL A CA 1
ATOM 2847 C C . VAL A 1 371 ? 11.916 -25.135 6.742 1.00 36.28 371 VAL A C 1
ATOM 2849 O O . VAL A 1 371 ? 12.333 -25.657 5.709 1.00 36.28 371 VAL A O 1
ATOM 2852 N N . LEU A 1 372 ? 11.126 -25.753 7.618 1.00 34.56 372 LEU A N 1
ATOM 2853 C CA . LEU A 1 372 ? 10.525 -27.073 7.477 1.00 34.56 372 LEU A CA 1
ATOM 2854 C C . LEU A 1 372 ? 9.528 -27.100 6.309 1.00 34.56 372 LEU A C 1
ATOM 2856 O O . LEU A 1 372 ? 8.548 -26.357 6.295 1.00 34.56 372 LEU A O 1
ATOM 2860 N N . LEU A 1 373 ? 9.761 -28.006 5.359 1.00 35.38 373 LEU A N 1
ATOM 2861 C CA . LEU A 1 373 ? 8.777 -28.453 4.378 1.00 35.38 373 LEU A CA 1
ATOM 2862 C C . LEU A 1 373 ? 7.951 -29.580 5.002 1.00 35.38 373 LEU A C 1
ATOM 2864 O O . LEU A 1 373 ? 8.479 -30.661 5.243 1.00 35.38 373 LEU A O 1
ATOM 2868 N N . ASN A 1 374 ? 6.655 -29.347 5.202 1.00 35.50 374 ASN A N 1
ATOM 2869 C CA . ASN A 1 374 ? 5.674 -30.419 5.332 1.00 35.50 374 ASN A CA 1
ATOM 2870 C C . ASN A 1 374 ? 4.699 -30.320 4.162 1.00 35.50 374 ASN A C 1
ATOM 2872 O O . ASN A 1 374 ? 3.933 -29.364 4.044 1.00 35.50 374 ASN A O 1
ATOM 2876 N N . GLY A 1 375 ? 4.763 -31.323 3.289 1.00 32.19 375 GLY A N 1
ATOM 2877 C CA . GLY A 1 375 ? 3.732 -31.596 2.302 1.00 32.19 375 GLY A CA 1
ATOM 2878 C C . GLY A 1 375 ? 2.518 -32.255 2.947 1.00 32.19 375 GLY A C 1
ATOM 2879 O O . GLY A 1 375 ? 2.621 -32.903 3.987 1.00 32.19 375 GLY A O 1
ATOM 2880 N N . SER A 1 376 ? 1.364 -32.115 2.302 1.00 34.97 376 SER A N 1
ATOM 2881 C CA . SER A 1 376 ? 0.246 -33.050 2.421 1.00 34.97 376 SER A CA 1
ATOM 2882 C C . SER A 1 376 ? -0.645 -32.932 1.190 1.00 34.97 376 SER A C 1
ATOM 2884 O O . SER A 1 376 ? -1.069 -31.850 0.791 1.00 34.97 376 SER A O 1
ATOM 2886 N N . SER A 1 377 ? -0.846 -34.091 0.586 1.00 36.44 377 SER A N 1
ATOM 2887 C CA . SER A 1 377 ? -1.555 -34.407 -0.645 1.00 36.44 377 SER A CA 1
ATOM 2888 C C . SER A 1 377 ? -3.069 -34.544 -0.428 1.00 36.44 377 SER A C 1
ATOM 2890 O O . SER A 1 377 ? -3.504 -34.841 0.680 1.00 36.44 377 SER A O 1
ATOM 2892 N N . GLY A 1 378 ? -3.847 -34.476 -1.517 1.00 31.91 378 GLY A N 1
ATOM 2893 C CA . GLY A 1 378 ? -5.188 -35.083 -1.624 1.00 31.91 378 GLY A CA 1
ATOM 2894 C C . GLY A 1 378 ? -6.208 -34.180 -2.333 1.00 31.91 378 GLY A C 1
ATOM 2895 O O . GLY A 1 378 ? -6.644 -33.194 -1.760 1.00 31.91 378 GLY A O 1
ATOM 2896 N N . LEU A 1 379 ? -6.436 -34.326 -3.644 1.00 33.81 379 LEU A N 1
ATOM 2897 C CA . LEU A 1 379 ? -7.338 -35.271 -4.343 1.00 33.81 379 LEU A CA 1
ATOM 2898 C C . LEU A 1 379 ? -8.813 -34.814 -4.455 1.00 33.81 379 LEU A C 1
ATOM 2900 O O . LEU A 1 379 ? -9.565 -34.821 -3.490 1.00 33.81 379 LEU A O 1
ATOM 2904 N N . THR A 1 380 ? -9.190 -34.583 -5.726 1.00 36.50 380 THR A N 1
ATOM 2905 C CA . THR A 1 380 ? -10.494 -34.773 -6.412 1.00 36.50 380 THR A CA 1
ATOM 2906 C C . THR A 1 380 ? -11.715 -33.931 -6.036 1.00 36.50 380 THR A C 1
ATOM 2908 O O . THR A 1 380 ? -12.188 -34.014 -4.917 1.00 36.50 380 THR A O 1
ATOM 2911 N N . VAL A 1 381 ? -12.332 -33.288 -7.046 1.00 38.81 381 VAL A N 1
ATOM 2912 C CA . VAL A 1 381 ? -13.668 -33.653 -7.584 1.00 38.81 381 VAL A CA 1
ATOM 2913 C C . VAL A 1 381 ? -13.884 -33.045 -8.988 1.00 38.81 381 VAL A C 1
ATOM 2915 O O . VAL A 1 381 ? -13.574 -31.888 -9.253 1.00 38.81 381 VAL A O 1
ATOM 2918 N N . ASN A 1 382 ? -14.413 -33.886 -9.882 1.00 37.06 382 ASN A N 1
ATOM 2919 C CA . ASN A 1 382 ? -14.893 -33.623 -11.242 1.00 37.06 382 ASN A CA 1
ATOM 2920 C C . ASN A 1 382 ? -16.121 -32.693 -11.289 1.00 37.06 382 ASN A C 1
ATOM 2922 O O . ASN A 1 382 ? -16.996 -32.813 -10.436 1.00 37.06 382 ASN A O 1
ATOM 2926 N N . GLY A 1 383 ? -16.299 -31.913 -12.367 1.00 33.41 383 GLY A N 1
ATOM 2927 C CA . GLY A 1 383 ? -17.617 -31.321 -12.642 1.00 33.41 383 GLY A CA 1
ATOM 2928 C C . GLY A 1 383 ? -17.734 -30.268 -13.748 1.00 33.41 383 GLY A C 1
ATOM 2929 O O . GLY A 1 383 ? -17.913 -29.101 -13.448 1.00 33.41 383 GLY A O 1
ATOM 2930 N N . LYS A 1 384 ? -17.731 -30.720 -15.009 1.00 36.41 384 LYS A N 1
ATOM 2931 C CA . LYS A 1 384 ? -18.656 -30.321 -16.099 1.00 36.41 384 LYS A CA 1
ATOM 2932 C C . LYS A 1 384 ? -18.848 -28.823 -16.457 1.00 36.41 384 LYS A C 1
ATOM 2934 O O . LYS A 1 384 ? -19.567 -28.078 -15.804 1.00 36.41 384 LYS A O 1
ATOM 2939 N N . LEU A 1 385 ? -18.325 -28.475 -17.638 1.00 39.00 385 LEU A N 1
ATOM 2940 C CA . LEU A 1 385 ? -18.721 -27.350 -18.505 1.00 39.00 385 LEU A CA 1
ATOM 2941 C C . LEU A 1 385 ? -20.203 -27.413 -18.929 1.00 39.00 385 LEU A C 1
ATOM 2943 O O . LEU A 1 385 ? -20.751 -28.511 -19.079 1.00 39.00 385 LEU A O 1
ATOM 2947 N N . PRO A 1 386 ? -20.765 -26.262 -19.340 1.00 53.66 386 PRO A N 1
ATOM 2948 C CA . PRO A 1 386 ? -21.349 -26.200 -20.676 1.00 53.66 386 PRO A CA 1
ATOM 2949 C C . PRO A 1 386 ? -20.805 -25.046 -21.532 1.00 53.66 386 PRO A C 1
ATOM 2951 O O . PRO A 1 386 ? -20.445 -23.974 -21.052 1.00 53.66 386 PRO A O 1
ATOM 2954 N N . ARG A 1 387 ? -20.755 -25.340 -22.835 1.00 40.09 387 ARG A N 1
ATOM 2955 C CA . ARG A 1 387 ? -20.492 -24.443 -23.963 1.00 40.09 387 ARG A CA 1
ATOM 2956 C C . ARG A 1 387 ? -21.753 -23.663 -24.343 1.00 40.09 387 ARG A C 1
ATOM 2958 O O . ARG A 1 387 ? -22.824 -24.259 -24.360 1.00 40.09 387 ARG A O 1
ATOM 2965 N N . SER A 1 388 ? -21.553 -22.419 -24.766 1.00 42.16 388 SER A N 1
ATOM 2966 C CA . SER A 1 388 ? -22.256 -21.676 -25.836 1.00 42.16 388 SER A CA 1
ATOM 2967 C C . SER A 1 388 ? -21.747 -20.232 -25.754 1.00 42.16 388 SER A C 1
ATOM 2969 O O . SER A 1 388 ? -21.564 -19.739 -24.647 1.00 42.16 388 SER A O 1
ATOM 2971 N N . ASP A 1 389 ? -21.544 -19.427 -26.778 1.00 36.47 389 ASP A N 1
ATOM 2972 C CA . ASP A 1 389 ? -21.440 -19.545 -28.224 1.00 36.47 389 ASP A CA 1
ATOM 2973 C C . ASP A 1 389 ? -20.963 -18.147 -28.669 1.00 36.47 389 ASP A C 1
ATOM 2975 O O . ASP A 1 389 ? -21.286 -17.153 -28.022 1.00 36.47 389 ASP A O 1
ATOM 2979 N N . SER A 1 390 ? -20.209 -18.094 -29.766 1.00 39.03 390 SER A N 1
ATOM 2980 C CA . SER A 1 390 ? -20.207 -17.015 -30.766 1.00 39.03 390 SER A CA 1
ATOM 2981 C C . SER A 1 390 ? -20.105 -15.546 -30.318 1.00 39.03 390 SER A C 1
ATOM 2983 O O . SER A 1 390 ? -21.072 -14.957 -29.854 1.00 39.03 390 SER A O 1
ATOM 2985 N N . LEU A 1 391 ? -19.002 -14.888 -30.697 1.00 44.16 391 LEU A N 1
ATOM 2986 C CA . LEU A 1 391 ? -19.055 -13.790 -31.677 1.00 44.16 391 LEU A CA 1
ATOM 2987 C C . LEU A 1 391 ? -17.648 -13.425 -32.182 1.00 44.16 391 LEU A C 1
ATOM 2989 O O . LEU A 1 391 ? -16.783 -12.957 -31.448 1.00 44.16 391 LEU A O 1
ATOM 2993 N N . HIS A 1 392 ? -17.456 -13.671 -33.478 1.00 37.81 392 HIS A N 1
ATOM 2994 C CA . HIS A 1 392 ? -16.486 -13.012 -34.348 1.00 37.81 392 HIS A CA 1
ATOM 2995 C C . HIS A 1 392 ? -16.672 -11.492 -34.308 1.00 37.81 392 HIS A C 1
ATOM 2997 O O . HIS A 1 392 ? -17.785 -11.046 -34.566 1.00 37.81 392 HIS A O 1
ATOM 3003 N N . VAL A 1 393 ? -15.583 -10.728 -34.172 1.00 45.62 393 VAL A N 1
ATOM 3004 C CA . VAL A 1 393 ? -15.376 -9.484 -34.934 1.00 45.62 393 VAL A CA 1
ATOM 3005 C C . VAL A 1 393 ? -13.876 -9.339 -35.215 1.00 45.62 393 VAL A C 1
ATOM 3007 O O . VAL A 1 393 ? -13.074 -9.198 -34.297 1.00 45.62 393 VAL A O 1
ATOM 3010 N N . MET A 1 394 ? -13.517 -9.421 -36.498 1.00 39.00 394 MET A N 1
ATOM 3011 C CA . MET A 1 394 ? -12.257 -8.927 -37.056 1.00 39.00 394 MET A CA 1
ATOM 3012 C C . MET A 1 394 ? -12.272 -7.397 -37.053 1.00 39.00 394 MET A C 1
ATOM 3014 O O . MET A 1 394 ? -13.270 -6.834 -37.495 1.00 39.00 394 MET A O 1
ATOM 3018 N N . TRP A 1 395 ? -11.172 -6.773 -36.629 1.00 51.25 395 TRP A N 1
ATOM 3019 C CA . TRP A 1 395 ? -10.391 -5.787 -37.392 1.00 51.25 395 TRP A CA 1
ATOM 3020 C C . TRP A 1 395 ? -8.950 -5.818 -36.888 1.00 51.25 395 TRP A C 1
ATOM 3022 O O . TRP A 1 395 ? -8.770 -5.900 -35.651 1.00 51.25 395 TRP A O 1
#

pLDDT: mean 71.1, std 25.96, range [25.66, 98.56]

Radius of gyration: 60.62 Å; chains: 1; bounding box: 103×87×166 Å